Protein AF-0000000087733570 (afdb_homodimer)

Solvent-accessible surface area (backbone atoms only — not comparable to full-atom values): 38706 Å² total; per-residue (Å²): 136,86,83,75,77,79,75,78,76,73,75,76,80,72,77,74,76,78,76,77,72,77,70,75,74,72,70,73,78,76,67,76,60,48,68,57,58,63,73,69,66,53,61,69,38,79,54,98,92,36,38,26,49,45,84,59,64,46,43,42,47,55,40,71,65,45,49,52,26,54,52,35,46,51,49,36,52,18,57,75,45,74,71,36,92,62,88,66,87,72,74,61,86,80,39,34,68,90,54,48,45,36,32,38,31,45,58,33,56,44,33,61,64,60,44,52,50,34,70,75,35,66,27,34,34,36,41,27,27,15,81,55,68,72,49,44,65,89,82,66,53,89,46,48,45,77,46,38,30,60,78,87,47,87,74,50,100,58,67,21,48,29,38,41,35,48,62,47,38,76,42,51,44,51,57,60,68,60,42,51,50,52,54,57,69,28,36,32,71,61,9,36,40,37,46,33,39,66,52,78,54,83,35,49,30,51,48,90,46,44,82,43,75,86,61,85,84,52,84,55,50,54,47,68,45,48,50,50,49,44,50,50,52,52,51,40,31,50,74,72,49,27,41,59,66,54,67,90,34,46,64,21,46,40,43,67,74,52,40,34,69,32,34,38,38,34,40,51,37,51,59,32,90,79,67,56,35,68,68,48,44,52,45,28,52,32,48,48,50,26,44,68,55,30,52,57,40,65,34,55,52,50,42,40,77,61,68,46,51,67,69,60,50,52,52,46,52,52,45,27,54,52,42,54,64,30,80,76,38,39,32,30,36,43,42,34,40,37,31,31,24,38,30,60,53,82,78,68,82,117,139,87,81,78,75,80,76,79,78,77,74,79,77,74,77,74,78,76,77,78,72,78,70,75,74,73,67,73,78,78,68,75,64,51,65,60,58,64,72,70,65,53,62,70,38,79,54,96,93,35,37,26,49,46,83,58,64,46,44,41,48,55,40,70,64,44,48,50,27,52,51,36,46,51,48,36,52,17,56,77,45,74,70,37,91,60,88,64,89,71,73,61,85,81,37,33,70,91,53,48,46,35,32,38,30,46,57,33,55,44,33,60,64,61,46,51,49,35,72,75,34,66,26,34,34,36,40,29,26,16,82,54,68,72,49,45,64,90,80,66,54,88,46,50,44,77,45,37,36,62,78,86,46,90,73,55,100,58,68,20,47,30,39,41,34,49,61,49,38,77,43,50,45,51,56,61,67,60,41,50,49,52,53,58,68,29,36,33,71,60,10,36,42,37,47,32,38,66,52,78,56,82,35,54,29,52,50,89,48,48,82,42,74,84,58,89,83,52,82,56,48,55,46,69,43,49,51,51,49,43,51,51,52,51,51,40,31,50,74,72,48,27,42,60,67,55,67,89,32,46,65,21,47,41,43,68,73,52,37,33,68,33,35,36,38,34,40,50,37,51,60,33,88,80,67,56,35,68,67,47,44,52,44,29,50,32,49,48,52,25,46,70,54,30,52,59,40,66,35,54,53,50,41,40,76,59,66,46,49,68,70,60,50,54,51,47,51,52,45,27,54,53,43,54,65,30,80,74,39,39,33,30,36,44,41,35,41,37,32,32,25,38,30,61,53,84,77,68,80,120

Sequence (700 aa):
MAKQDDTIKRLPVEHASSSQDEQDSDFSDTTSNYSTISEEALPLIYEYGHTYHGTGQLLTPNDASEAHRLNIQHELYQLCLDGGLVDAKLPLEQYTPQEPFEILDIGAGSGVWACDMAKRYPQVNILGIDLSSALLPEDVPPNVTFEIADATDPWPARTYDFIHMRSLAGGGVRDWNSLLAEAYEHLKPGGQLEVTEIRPHFFDVDPEQADLPCTEDRKPEIGSACIEYERNFEEISHMLGIDCDPIPRVPGRLSGLGAEVICERVDWLPIQNWGSDPVTQQKRKALAEMVECGIENWTLRLFGMGGWEEKATRTLLDRVKGEMQDPMLRSLAKVTFVTARKGMGNGKHIMAKQDDTIKRLPVEHASSSQDEQDSDFSDTTSNYSTISEEALPLIYEYGHTYHGTGQLLTPNDASEAHRLNIQHELYQLCLDGGLVDAKLPLEQYTPQEPFEILDIGAGSGVWACDMAKRYPQVNILGIDLSSALLPEDVPPNVTFEIADATDPWPARTYDFIHMRSLAGGGVRDWNSLLAEAYEHLKPGGQLEVTEIRPHFFDVDPEQADLPCTEDRKPEIGSACIEYERNFEEISHMLGIDCDPIPRVPGRLSGLGAEVICERVDWLPIQNWGSDPVTQQKRKALAEMVECGIENWTLRLFGMGGWEEKATRTLLDRVKGEMQDPMLRSLAKVTFVTARKGMGNGKHI

Foldseek 3Di:
DDPPPPPPPPPDPPPPDPPPPPPPPCPPPVVQPFPQPPCPQQDWDCDPNATCGNVLLFLFGLDPLVLVLVVLVQVLVCLVVVNDLAPDDAPQVVFALVRAQEEEEEACRQVVSVQVVCVVRVRHAYEYEEQDNSNYDPDGPPSYDYGYHDLLDQHPQAAGLEYEAEACLLGFDQCVLSSLLRNLVRYDAFHKYKYKYWQLDWAFPPVVCRPPDDDDPDCPLADPLRVVQSVLLVVLCVVSNGRNGCVVCNQVSCVVQVWPPKDKDKDKAWLEPPDDDPSNVSSNVSVLVSCVSCVCRSDQSSVVSVPDDNVVSVVSSVVNNVRSHDNSRGTIIIIMMIMTTHHNDDRPPD/DDPPPPPPPPPDPPPPDPPPPPPPPPPPPVVVPFPQPPCPQQDWDCDPNATCGNVLLFLFGLDPLVLVLVVLVQVLVCLVVVNDLAPDDAPQVVFALVRAAEEEEEACRQVVSVQVVCVVRVRHAYEYEEQDNSNYDPDGPPSYDYGYHDLLDQHPQAAGLEYEAEACLLGFDQCVLSSLLRNLVRYDAFHKYKYKYWQLDWAFPPVVCRPPDPDDPPCPLADPLRVVQSVLLVVLCVVSNGRNGCVVCNQVSCVVQVWPPKDKDKDKAWLAPPDDDPSNVVSNVSVLVSCVSCVCRSDQSSVVSVPDDNVRRVVSSVVNNVRSHDNSRGTIIIIMMIMTTHHNDDSPPD

Secondary structure (DSSP, 8-state):
---------------------------------S--------PPEEETTEEE-TTS---SB-SHHHHHHHHHHHHHHHHHTTT-S-SS---GGG--SSS-EEEEEET-TTSHHHHHHHHH-TTEEEEEEES--TT--S---TTEEEEE--TTSPPPS--EEEEEEES-GGGT---HHHHHHHHHHTEEEEEEEEEEEE-SS-EES-HHHHTS---TTS--SS-HHHHHHHHHHHHHHHHTT--S--GGGHHHHHHHHTEEEEEEEEEEEESSS----HHHHHHHHHHHHHHHHHHHHHHHHHHHHTT--HHHHHHHHHHHHHHHT-TT--EEEEEEEEEEEE-SS-S---/---------------------------------S--------PPEEETTEEE-TTS---SB-SHHHHHHHHHHHHHHHHHTTT-S-SS---GGG--SSS-EEEEEET-TTSHHHHHHHHH-TTEEEEEEES--TT--S---TTEEEEE--TTSPPPS--EEEEEEES-GGGT---HHHHHHHHHHTEEEEEEEEEEEE-SS-EES-HHHHTS---TTS--SS-HHHHHHHHHHHHHHHHTT--S--GGGHHHHHHHHTEEEEEEEEEEEESSS----HHHHHHHHHHHHHHHHHHHHHHHHHHHHTT--HHHHHHHHHHHHHHHT-TT--EEEEEEEEEEEE-SS-----

Radius of gyration: 30.32 Å; Cα contacts (8 Å, |Δi|>4): 1241; chains: 2; bounding box: 116×78×86 Å

InterPro domains:
  IPR029063 S-adenosyl-L-methionine-dependent methyltransferase superfamily [G3DSA:3.40.50.150] (48-313)
  IPR029063 S-adenosyl-L-methionine-dependent methyltransferase superfamily [SSF53335] (92-206)

pLDDT: mean 81.04, std 23.14, range [20.25, 98.75]

Nearest PDB structures (foldseek):
  6uak-assembly1_A-2  TM=4.525E-01  e=1.509E-12  Lachnospiraceae bacterium C6A11
  8x8j-assembly1_A  TM=6.222E-01  e=2.103E-09  Acinetobacter baumannii
  6uk5-assembly1_B  TM=7.571E-01  e=1.437E-06  Micromonospora echinospora
  9fce-assembly1_A  TM=4.757E-01  e=6.970E-08  Streptomyces sp.
  8owy-assembly2_B  TM=7.704E-01  e=4.491E-05  Homo sapiens

Structure (mmCIF, N/CA/C/O backbone):
data_AF-0000000087733570-model_v1
#
loop_
_entity.id
_entity.type
_entity.pdbx_description
1 polymer 'Methyltransferase domain-containing protein'
#
loop_
_atom_site.group_PDB
_atom_site.id
_atom_site.type_symbol
_atom_site.label_atom_id
_atom_site.label_alt_id
_atom_site.label_comp_id
_atom_site.label_asym_id
_atom_site.label_entity_id
_atom_site.label_seq_id
_atom_site.pdbx_PDB_ins_code
_atom_site.Cartn_x
_atom_site.Cartn_y
_atom_site.Cartn_z
_atom_site.occupancy
_atom_site.B_iso_or_equiv
_atom_site.auth_seq_id
_atom_site.auth_comp_id
_atom_site.auth_asym_id
_atom_site.auth_atom_id
_atom_site.pdbx_PDB_model_num
ATOM 1 N N . MET A 1 1 ? 60.75 36.906 -44.969 1 22.62 1 MET A N 1
ATOM 2 C CA . MET A 1 1 ? 60.562 35.75 -44.094 1 22.62 1 MET A CA 1
ATOM 3 C C . MET A 1 1 ? 59.5 34.812 -44.656 1 22.62 1 MET A C 1
ATOM 5 O O . MET A 1 1 ? 58.406 35.281 -45 1 22.62 1 MET A O 1
ATOM 9 N N . ALA A 1 2 ? 59.875 33.5 -45.031 1 20.25 2 ALA A N 1
ATOM 10 C CA . ALA A 1 2 ? 59.469 32.5 -46.031 1 20.25 2 ALA A CA 1
ATOM 11 C C . ALA A 1 2 ? 58.125 31.906 -45.719 1 20.25 2 ALA A C 1
ATOM 13 O O . ALA A 1 2 ? 57.875 31.438 -44.594 1 20.25 2 ALA A O 1
ATOM 14 N N . LYS A 1 3 ? 57.125 32.406 -46.5 1 24.45 3 LYS A N 1
ATOM 15 C CA . LYS A 1 3 ? 55.688 32.125 -46.719 1 24.45 3 LYS A CA 1
ATOM 16 C C . LYS A 1 3 ? 55.438 30.625 -46.938 1 24.45 3 LYS A C 1
ATOM 18 O O . LYS A 1 3 ? 55.562 30.125 -48.062 1 24.45 3 LYS A O 1
ATOM 23 N N . GLN A 1 4 ? 56.031 29.734 -45.906 1 22.2 4 GLN A N 1
ATOM 24 C CA . GLN A 1 4 ? 56.031 28.297 -46.094 1 22.2 4 GLN A CA 1
ATOM 25 C C . GLN A 1 4 ? 54.594 27.781 -46.281 1 22.2 4 GLN A C 1
ATOM 27 O O . GLN A 1 4 ? 53.688 28.094 -45.5 1 22.2 4 GLN A O 1
ATOM 32 N N . ASP A 1 5 ? 54.281 27.359 -47.531 1 21.83 5 ASP A N 1
ATOM 33 C CA . ASP A 1 5 ? 53.094 26.891 -48.25 1 21.83 5 ASP A CA 1
ATOM 34 C C . ASP A 1 5 ? 52.562 25.594 -47.656 1 21.83 5 ASP A C 1
ATOM 36 O O . ASP A 1 5 ? 53.156 24.531 -47.844 1 21.83 5 ASP A O 1
ATOM 40 N N . ASP A 1 6 ? 52.312 25.562 -46.312 1 24.17 6 ASP A N 1
ATOM 41 C CA . ASP A 1 6 ? 52.094 24.281 -45.656 1 24.17 6 ASP A CA 1
ATOM 42 C C . ASP A 1 6 ? 50.906 23.547 -46.281 1 24.17 6 ASP A C 1
ATOM 44 O O . ASP A 1 6 ? 49.781 24.062 -46.25 1 24.17 6 ASP A O 1
ATOM 48 N N . THR A 1 7 ? 51.188 22.812 -47.406 1 22.34 7 THR A N 1
ATOM 49 C CA . THR A 1 7 ? 50.344 21.969 -48.25 1 22.34 7 THR A CA 1
ATOM 50 C C . THR A 1 7 ? 49.531 21 -47.438 1 22.34 7 THR A C 1
ATOM 52 O O . THR A 1 7 ? 50.062 20.234 -46.625 1 22.34 7 THR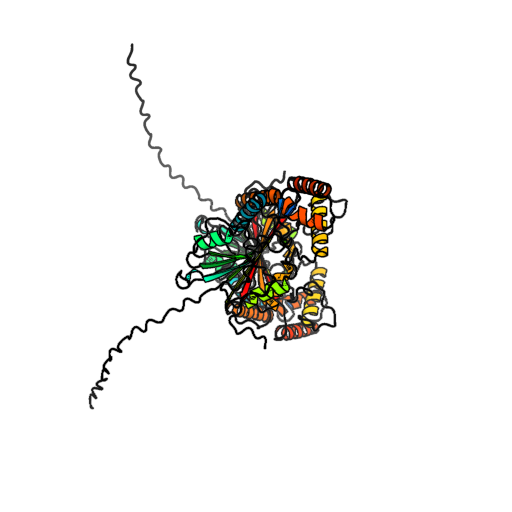 A O 1
ATOM 55 N N . ILE A 1 8 ? 48.25 21.281 -47.125 1 24.11 8 ILE A N 1
ATOM 56 C CA . ILE A 1 8 ? 47.188 20.609 -46.438 1 24.11 8 ILE A CA 1
ATOM 57 C C . ILE A 1 8 ? 46.875 19.281 -47.094 1 24.11 8 ILE A C 1
ATOM 59 O O . ILE A 1 8 ? 46.406 19.234 -48.219 1 24.11 8 ILE A O 1
ATOM 63 N N . LYS A 1 9 ? 47.875 18.312 -47.062 1 21.3 9 LYS A N 1
ATOM 64 C CA . LYS A 1 9 ? 47.719 17.016 -47.719 1 21.3 9 LYS A CA 1
ATOM 65 C C . LYS A 1 9 ? 46.344 16.406 -47.438 1 21.3 9 LYS A C 1
ATOM 67 O O . LYS A 1 9 ? 46 16.188 -46.281 1 21.3 9 LYS A O 1
ATOM 72 N N . ARG A 1 10 ? 45.438 16.547 -48.312 1 20.66 10 ARG A N 1
ATOM 73 C CA . ARG A 1 10 ? 44.094 16.016 -48.344 1 20.66 10 ARG A CA 1
ATOM 74 C C . ARG A 1 10 ? 44.094 14.484 -48.312 1 20.66 10 ARG A C 1
ATOM 76 O O . ARG A 1 10 ? 44.625 13.859 -49.25 1 20.66 10 ARG A O 1
ATOM 83 N N . LEU A 1 11 ? 44.562 13.844 -47.219 1 24.47 11 LEU A N 1
ATOM 84 C CA . LEU A 1 11 ? 44.688 12.398 -47.312 1 24.47 11 LEU A CA 1
ATOM 85 C C . LEU A 1 11 ? 43.438 11.758 -47.906 1 24.47 11 LEU A C 1
ATOM 87 O O . LEU A 1 11 ? 42.312 12.203 -47.594 1 24.47 11 LEU A O 1
ATOM 91 N N . PRO A 1 12 ? 43.562 11.133 -49 1 24.05 12 PRO A N 1
ATOM 92 C CA . PRO A 1 12 ? 42.5 10.492 -49.781 1 24.05 12 PRO A CA 1
ATOM 93 C C . PRO A 1 12 ? 41.625 9.578 -48.938 1 24.05 12 PRO A C 1
ATOM 95 O O . PRO A 1 12 ? 42.094 8.938 -48 1 24.05 12 PRO A O 1
ATOM 98 N N . VAL A 1 13 ? 40.375 9.883 -48.781 1 24.11 13 VAL A N 1
ATOM 99 C CA . VAL A 1 13 ? 39.312 9.164 -48.125 1 24.11 13 VAL A CA 1
ATOM 100 C C . VAL A 1 13 ? 39.156 7.781 -48.75 1 24.11 13 VAL A C 1
ATOM 102 O O . VAL A 1 13 ? 38.75 7.66 -49.906 1 24.11 13 VAL A O 1
ATOM 105 N N . GLU A 1 14 ? 40.219 6.977 -48.719 1 24.56 14 GLU A N 1
ATOM 106 C CA . GLU A 1 14 ? 40 5.664 -49.344 1 24.56 14 GLU A CA 1
ATOM 107 C C . GLU A 1 14 ? 38.688 5.066 -48.906 1 24.56 14 GLU A C 1
ATOM 109 O O . GLU A 1 14 ? 38.25 5.234 -47.75 1 24.56 14 GLU A O 1
ATOM 114 N N . HIS A 1 15 ? 37.812 4.836 -49.844 1 24.52 15 HIS A N 1
ATOM 115 C CA . HIS A 1 15 ? 36.531 4.188 -49.844 1 24.52 15 HIS A CA 1
ATOM 116 C C . HIS A 1 15 ? 36.562 2.82 -49.188 1 24.52 15 HIS A C 1
ATOM 118 O O . HIS A 1 15 ? 37.25 1.914 -49.688 1 24.52 15 HIS A O 1
ATOM 124 N N . ALA A 1 16 ? 36.75 2.791 -47.906 1 26.5 16 ALA A N 1
ATOM 125 C CA . ALA A 1 16 ? 36.719 1.503 -47.219 1 26.5 16 ALA A CA 1
ATOM 126 C C . ALA A 1 16 ? 35.594 0.615 -47.719 1 26.5 16 ALA A C 1
ATOM 128 O O . ALA A 1 16 ? 34.438 1.047 -47.812 1 26.5 16 ALA A O 1
ATOM 129 N N . SER A 1 17 ? 35.938 -0.285 -48.594 1 23.77 17 SER A N 1
ATOM 130 C CA . SER A 1 17 ? 35.094 -1.391 -49.094 1 23.77 17 SER A CA 1
ATOM 131 C C . SER A 1 17 ? 34.312 -2.023 -47.938 1 23.77 17 SER A C 1
ATOM 133 O O . SER A 1 17 ? 34.844 -2.271 -46.875 1 23.77 17 SER A O 1
ATOM 135 N N . SER A 1 18 ? 32.969 -1.878 -47.938 1 25.95 18 SER A N 1
ATOM 136 C CA . SER A 1 18 ? 31.875 -2.379 -47.125 1 25.95 18 SER A CA 1
ATOM 137 C C . SER A 1 18 ? 31.875 -3.902 -47.062 1 25.95 18 SER A C 1
ATOM 139 O O . SER A 1 18 ? 31.422 -4.555 -48 1 25.95 18 SER A O 1
ATOM 141 N N . SER A 1 19 ? 33 -4.594 -46.844 1 26.59 19 SER A N 1
ATOM 142 C CA . SER A 1 19 ? 32.75 -6.027 -46.75 1 26.59 19 SER A CA 1
ATOM 143 C C . SER A 1 19 ? 31.547 -6.336 -45.875 1 26.59 19 SER A C 1
ATOM 145 O O . SER A 1 19 ? 31.469 -5.816 -44.75 1 26.59 19 SER A O 1
ATOM 147 N N . GLN A 1 20 ? 30.453 -6.773 -46.406 1 26.48 20 GLN A N 1
ATOM 148 C CA . GLN A 1 20 ? 29.203 -7.324 -45.906 1 26.48 20 GLN A CA 1
ATOM 149 C C . GLN A 1 20 ? 29.453 -8.508 -44.969 1 26.48 20 GLN A C 1
ATOM 151 O O . GLN A 1 20 ? 29.703 -9.625 -45.438 1 26.48 20 GLN A O 1
ATOM 156 N N . ASP A 1 21 ? 30.406 -8.461 -44.062 1 27.92 21 ASP A N 1
ATOM 157 C CA . ASP A 1 21 ? 30.469 -9.648 -43.219 1 27.92 21 ASP A CA 1
ATOM 158 C C . ASP A 1 21 ? 29.094 -10.016 -42.688 1 27.92 21 ASP A C 1
ATOM 160 O O . ASP A 1 21 ? 28.406 -9.188 -42.094 1 27.92 21 ASP A O 1
ATOM 164 N N . GLU A 1 22 ? 28.469 -11.047 -43.312 1 27.48 22 GLU A N 1
ATOM 165 C CA . GLU A 1 22 ? 27.312 -11.812 -42.844 1 27.48 22 GLU A CA 1
ATOM 166 C C . GLU A 1 22 ? 27.422 -12.141 -41.375 1 27.48 22 GLU A C 1
ATOM 168 O O . GLU A 1 22 ? 28.25 -12.969 -40.969 1 27.48 22 GLU A O 1
ATOM 173 N N . GLN A 1 23 ? 27.438 -11.117 -40.531 1 27.86 23 GLN A N 1
ATOM 174 C CA . GLN A 1 23 ? 27.359 -11.43 -39.125 1 27.86 23 GLN A CA 1
ATOM 175 C C . GLN A 1 23 ? 26.312 -12.492 -38.844 1 27.86 23 GLN A C 1
ATOM 177 O O . GLN A 1 23 ? 25.125 -12.297 -39.125 1 27.86 23 GLN A O 1
ATOM 182 N N . ASP A 1 24 ? 26.734 -13.773 -38.969 1 28.38 24 ASP A N 1
ATOM 183 C CA . ASP A 1 24 ? 26 -14.891 -38.375 1 28.38 24 ASP A CA 1
ATOM 184 C C . ASP A 1 24 ? 25.328 -14.477 -37.062 1 28.38 24 ASP A C 1
ATOM 186 O O . ASP A 1 24 ? 26 -14.078 -36.094 1 28.38 24 ASP A O 1
ATOM 190 N N . SER A 1 25 ? 24.234 -13.812 -37.219 1 29.52 25 SER A N 1
ATOM 191 C CA . SER A 1 25 ? 23.344 -13.602 -36.062 1 29.52 25 SER A CA 1
ATOM 192 C C . SER A 1 25 ? 23.203 -14.875 -35.25 1 29.52 25 SER A C 1
ATOM 194 O O . SER A 1 25 ? 22.516 -15.812 -35.656 1 29.52 25 SER A O 1
ATOM 196 N N . ASP A 1 26 ? 24.266 -15.398 -34.719 1 27.73 26 ASP A N 1
ATOM 197 C CA . ASP A 1 26 ? 24.125 -16.375 -33.625 1 27.73 26 ASP A CA 1
ATOM 198 C C . ASP A 1 26 ? 22.969 -16.016 -32.719 1 27.73 26 ASP A C 1
ATOM 200 O O . ASP A 1 26 ? 23.094 -15.156 -31.859 1 27.73 26 ASP A O 1
ATOM 204 N N . PHE A 1 27 ? 21.781 -16.016 -33.25 1 30.06 27 PHE A N 1
ATOM 205 C CA . PHE A 1 27 ? 20.625 -16.188 -32.375 1 30.06 27 PHE A CA 1
ATOM 206 C C . PHE A 1 27 ? 20.922 -17.188 -31.266 1 30.06 27 PHE A C 1
ATOM 208 O O . PHE A 1 27 ? 21.25 -18.344 -31.531 1 30.06 27 PHE A O 1
ATOM 215 N N . SER A 1 28 ? 21.484 -16.719 -30.219 1 32.22 28 SER A N 1
ATOM 216 C CA . SER A 1 28 ? 21.672 -17.469 -28.984 1 32.22 28 SER A CA 1
ATOM 217 C C . SER A 1 28 ? 20.578 -18.516 -28.781 1 32.22 28 SER A C 1
ATOM 219 O O . SER A 1 28 ? 19.391 -18.203 -28.906 1 32.22 28 SER A O 1
ATOM 221 N N . ASP A 1 29 ? 20.797 -19.781 -29.203 1 33.53 29 ASP A N 1
ATOM 222 C CA . ASP A 1 29 ? 20.094 -21 -28.781 1 33.53 29 ASP A CA 1
ATOM 223 C C . ASP A 1 29 ? 19.562 -20.844 -27.359 1 33.53 29 ASP A C 1
ATOM 225 O O . ASP A 1 29 ? 20.328 -20.875 -26.391 1 33.53 29 ASP A O 1
ATOM 229 N N . THR A 1 30 ? 18.594 -20.047 -27.141 1 36.91 30 THR A N 1
ATOM 230 C CA . THR A 1 30 ? 17.844 -20 -25.891 1 36.91 30 THR A CA 1
ATOM 231 C C . THR A 1 30 ? 17.453 -21.406 -25.438 1 36.91 30 THR A C 1
ATOM 233 O O . THR A 1 30 ? 16.344 -21.875 -25.719 1 36.91 30 THR A O 1
ATOM 236 N N . THR A 1 31 ? 18.297 -22.484 -25.625 1 36.22 31 THR A N 1
ATOM 237 C CA . THR A 1 31 ? 18.062 -23.75 -24.969 1 36.22 31 THR A CA 1
ATOM 238 C C . THR A 1 31 ? 17.641 -23.531 -23.516 1 36.22 31 THR A C 1
ATOM 240 O O . THR A 1 31 ? 18.281 -22.781 -22.781 1 36.22 31 THR A O 1
ATOM 243 N N . SER A 1 32 ? 16.359 -23.781 -23.281 1 45.19 32 SER A N 1
ATOM 244 C CA . SER A 1 32 ? 15.727 -23.672 -21.969 1 45.19 32 SER A CA 1
ATOM 245 C C . SER A 1 32 ? 16.516 -24.438 -20.906 1 45.19 32 SER A C 1
ATOM 247 O O . SER A 1 32 ? 16.844 -25.609 -21.094 1 45.19 32 SER A O 1
ATOM 249 N N . ASN A 1 33 ? 17.5 -23.984 -20.344 1 44.59 33 ASN A N 1
ATOM 250 C CA . ASN A 1 33 ? 18.328 -24.625 -19.312 1 44.59 33 ASN A CA 1
ATOM 251 C C . ASN A 1 33 ? 17.547 -24.875 -18.031 1 44.59 33 ASN A C 1
ATOM 253 O O . ASN A 1 33 ? 18.125 -25.031 -16.953 1 44.59 33 ASN A O 1
ATOM 257 N N . TYR A 1 34 ? 16.297 -24.5 -18.047 1 45.41 34 TYR A N 1
ATOM 258 C CA . TYR A 1 34 ? 15.664 -24.969 -16.812 1 45.41 34 TYR A CA 1
ATOM 259 C C . TYR A 1 34 ? 15.516 -26.484 -16.812 1 45.41 34 TYR A C 1
ATOM 261 O O . TYR A 1 34 ? 15.406 -27.094 -17.859 1 45.41 34 TYR A O 1
ATOM 269 N N . SER A 1 35 ? 16.078 -27.188 -15.969 1 44.03 35 SER A N 1
ATOM 270 C CA . SER A 1 35 ? 15.797 -28.625 -15.906 1 44.03 35 SER A CA 1
ATOM 271 C C . SER A 1 35 ? 14.352 -28.906 -16.281 1 44.03 35 SER A C 1
ATOM 273 O O . SER A 1 35 ? 13.422 -28.406 -15.641 1 44.03 35 SER A O 1
ATOM 275 N N . THR A 1 36 ? 14.141 -28.922 -17.641 1 41.5 36 THR A N 1
ATOM 276 C CA . THR A 1 36 ? 12.836 -29.375 -18.109 1 41.5 36 THR A CA 1
ATOM 277 C C . THR A 1 36 ? 12.359 -30.578 -17.312 1 41.5 36 THR A C 1
ATOM 279 O O . THR A 1 36 ? 13.055 -31.594 -17.25 1 41.5 36 THR A O 1
ATOM 282 N N . ILE A 1 37 ? 11.852 -30.5 -16.172 1 44.41 37 ILE A N 1
ATOM 283 C CA . ILE A 1 37 ? 11.148 -31.703 -15.758 1 44.41 37 ILE A CA 1
ATOM 284 C C . ILE A 1 37 ? 10.453 -32.344 -16.953 1 44.41 37 ILE A C 1
ATOM 286 O O . ILE A 1 37 ? 9.648 -31.672 -17.625 1 44.41 37 ILE A O 1
ATOM 290 N N . SER A 1 38 ? 11.25 -33.125 -17.688 1 41.41 38 SER A N 1
ATOM 291 C CA . SER A 1 38 ? 10.617 -33.906 -18.734 1 41.41 38 SER A CA 1
ATOM 292 C C . SER A 1 38 ? 9.156 -34.188 -18.422 1 41.41 38 SER A C 1
ATOM 294 O O . SER A 1 38 ? 8.781 -34.281 -17.25 1 41.41 38 SER A O 1
ATOM 296 N N . GLU A 1 39 ? 8.312 -33.812 -19.328 1 44 39 GLU A N 1
ATOM 297 C CA . GLU A 1 39 ? 6.914 -34.219 -19.438 1 44 39 GLU A CA 1
ATOM 298 C C . GLU A 1 39 ? 6.684 -35.625 -18.844 1 44 39 GLU A C 1
ATOM 300 O O . GLU A 1 39 ? 5.691 -36.281 -19.172 1 44 39 GLU A O 1
ATOM 305 N N . GLU A 1 40 ? 7.762 -36.188 -18.453 1 44.59 40 GLU A N 1
ATOM 306 C CA . GLU A 1 40 ? 7.148 -37.438 -18.031 1 44.59 40 GLU A CA 1
ATOM 307 C C . GLU A 1 40 ? 5.984 -37.188 -17.078 1 44.59 40 GLU A C 1
ATOM 309 O O . GLU A 1 40 ? 6.16 -36.594 -16.016 1 44.59 40 GLU A O 1
ATOM 314 N N . ALA A 1 41 ? 4.879 -36.781 -17.734 1 49 41 ALA A N 1
ATOM 315 C CA . ALA A 1 41 ? 3.572 -36.625 -17.109 1 49 41 ALA A CA 1
ATOM 316 C C . ALA A 1 41 ? 3.471 -37.406 -15.812 1 49 41 ALA A C 1
ATOM 318 O O . ALA A 1 41 ? 3.443 -38.656 -15.836 1 49 41 ALA A O 1
ATOM 319 N N . LEU A 1 42 ? 4.109 -36.969 -14.867 1 57.66 42 LEU A N 1
ATOM 320 C CA . LEU A 1 42 ? 3.771 -37.688 -13.633 1 57.66 42 LEU A CA 1
ATOM 321 C C . LEU A 1 42 ? 2.281 -38 -13.578 1 57.66 42 LEU A C 1
ATOM 323 O O . LEU A 1 42 ? 1.466 -37.281 -14.156 1 57.66 42 LEU A O 1
ATOM 327 N N . PRO A 1 43 ? 2.002 -39.219 -13.305 1 63.19 43 PRO A N 1
ATOM 328 C CA . PRO A 1 43 ? 0.596 -39.625 -13.227 1 63.19 43 PRO A CA 1
ATOM 329 C C . PRO A 1 43 ? -0.252 -38.656 -12.406 1 63.19 43 PRO A C 1
ATOM 331 O O . PRO A 1 43 ? 0.238 -38.062 -11.445 1 63.19 43 PRO A O 1
ATOM 334 N N . LEU A 1 44 ? -1.366 -38.219 -13.008 1 73.62 44 LEU A N 1
ATOM 335 C CA . LEU A 1 44 ? -2.369 -37.406 -12.312 1 73.62 44 LEU A CA 1
ATOM 336 C C . LEU A 1 44 ? -2.842 -38.094 -11.039 1 73.62 44 LEU A C 1
ATOM 338 O O . LEU A 1 44 ? -3.004 -39.344 -11.031 1 73.62 44 LEU A O 1
ATOM 342 N N . ILE A 1 45 ? -2.795 -37.438 -9.984 1 82.81 45 ILE A N 1
ATOM 343 C CA . ILE A 1 45 ? -3.396 -37.875 -8.734 1 82.81 45 ILE A CA 1
ATOM 344 C C . ILE A 1 45 ? -4.867 -37.5 -8.695 1 82.81 45 ILE A C 1
ATOM 346 O O . ILE A 1 45 ? -5.207 -36.312 -8.922 1 82.81 45 ILE A O 1
ATOM 350 N N . TYR A 1 46 ? -5.719 -38.5 -8.617 1 87.81 46 TYR A N 1
ATOM 351 C CA . TYR A 1 46 ? -7.141 -38.25 -8.453 1 87.81 46 TYR A CA 1
ATOM 352 C C . TYR A 1 46 ? -7.539 -38.281 -6.98 1 87.81 46 TYR A C 1
ATOM 354 O O . TYR A 1 46 ? -7.5 -39.344 -6.355 1 87.81 46 TYR A O 1
ATOM 362 N N . GLU A 1 47 ? -7.77 -37.156 -6.434 1 89.62 47 GLU A N 1
ATOM 363 C CA . GLU A 1 47 ? -8.148 -37.031 -5.031 1 89.62 47 GLU A CA 1
ATOM 364 C C . GLU A 1 47 ? -9.203 -35.938 -4.852 1 89.62 47 GLU A C 1
ATOM 366 O O . GLU A 1 47 ? -9.148 -34.906 -5.504 1 89.62 47 GLU A O 1
ATOM 371 N N . TYR A 1 48 ? -10.297 -36.25 -3.996 1 93.19 48 TYR A N 1
ATOM 372 C CA . TYR A 1 48 ? -11.32 -35.281 -3.598 1 93.19 48 TYR A CA 1
ATOM 373 C C . TYR A 1 48 ? -12.148 -34.844 -4.797 1 93.19 48 TYR A C 1
ATOM 375 O O . TYR A 1 48 ? -12.586 -33.688 -4.863 1 93.19 48 TYR A O 1
ATOM 383 N N . GLY A 1 49 ? -12.188 -35.625 -5.832 1 92.25 49 GLY A N 1
ATOM 384 C CA . GLY A 1 49 ? -12.961 -35.281 -7.016 1 92.25 49 GLY A CA 1
ATOM 385 C C . GLY A 1 49 ? -12.211 -34.375 -7.988 1 92.25 49 GLY A C 1
ATOM 386 O O . GLY A 1 49 ? -12.805 -33.844 -8.914 1 92.25 49 GLY A O 1
ATOM 387 N N . HIS A 1 50 ? -10.891 -34.25 -7.703 1 93.81 50 HIS A N 1
ATOM 388 C CA . HIS A 1 50 ? -10.039 -33.406 -8.539 1 93.81 50 HIS A CA 1
ATOM 389 C C . HIS A 1 50 ? -8.805 -34.188 -9.016 1 93.81 50 HIS A C 1
ATOM 391 O O . HIS A 1 50 ? -8.5 -35.25 -8.492 1 93.81 50 HIS A O 1
ATOM 397 N N . THR A 1 51 ? -8.234 -33.625 -10.078 1 91.69 51 THR A N 1
ATOM 398 C CA . THR A 1 51 ? -6.926 -34.094 -10.508 1 91.69 51 THR A CA 1
ATOM 399 C C . THR A 1 51 ? -5.828 -33.125 -10.031 1 91.69 51 THR A C 1
ATOM 401 O O . THR A 1 51 ? -5.992 -31.922 -10.07 1 91.69 51 THR A O 1
ATOM 404 N N . TYR A 1 52 ? -4.801 -33.719 -9.469 1 89.69 52 TYR A N 1
ATOM 405 C CA . TYR A 1 52 ? -3.658 -32.938 -8.969 1 89.69 52 TYR A CA 1
ATOM 406 C C . TYR A 1 52 ? -2.385 -33.344 -9.711 1 89.69 52 TYR A C 1
ATOM 408 O O . TYR A 1 52 ? -2.318 -34.375 -10.344 1 89.69 52 TYR A O 1
ATOM 416 N N . HIS A 1 53 ? -1.453 -32.406 -9.586 1 83.69 53 HIS A N 1
ATOM 417 C CA . HIS A 1 53 ? -0.145 -32.688 -10.164 1 83.69 53 HIS A CA 1
ATOM 418 C C . HIS A 1 53 ? 0.5 -33.906 -9.492 1 83.69 53 HIS A C 1
ATOM 420 O O . HIS A 1 53 ? 0.417 -34.062 -8.273 1 83.69 53 HIS A O 1
ATOM 426 N N . GLY A 1 54 ? 1.178 -34.625 -10.195 1 75.62 54 GLY A N 1
ATOM 427 C CA . GLY A 1 54 ? 1.656 -35.938 -9.781 1 75.62 54 GLY A CA 1
ATOM 428 C C . GLY A 1 54 ? 2.744 -35.875 -8.727 1 75.62 54 GLY A C 1
ATOM 429 O O . GLY A 1 54 ? 2.939 -36.812 -7.957 1 75.62 54 GLY A O 1
ATOM 430 N N . THR A 1 55 ? 3.49 -34.75 -8.719 1 70.69 55 THR A N 1
ATOM 431 C CA . THR A 1 55 ? 4.562 -34.656 -7.734 1 70.69 55 THR A CA 1
ATOM 432 C C . THR A 1 55 ? 3.996 -34.375 -6.344 1 70.69 55 THR A C 1
ATOM 434 O O . THR A 1 55 ? 4.676 -34.594 -5.34 1 70.69 55 THR A O 1
ATOM 437 N N . GLY A 1 56 ? 2.793 -33.969 -6.312 1 69.62 56 GLY A N 1
ATOM 438 C CA . GLY A 1 56 ? 2.184 -33.625 -5.043 1 69.62 56 GLY A CA 1
ATOM 439 C C . GLY A 1 56 ? 2.68 -32.281 -4.504 1 69.62 56 GLY A C 1
ATOM 440 O O . GLY A 1 56 ? 2.262 -31.859 -3.426 1 69.62 56 GLY A O 1
ATOM 441 N N . GLN A 1 57 ? 3.473 -31.672 -5.191 1 75 57 GLN A N 1
ATOM 442 C CA . GLN A 1 57 ? 4.043 -30.422 -4.723 1 75 57 GLN A CA 1
ATOM 443 C C . GLN A 1 57 ? 3.033 -29.281 -4.836 1 75 57 GLN A C 1
ATOM 445 O O . GLN A 1 57 ? 3.023 -28.359 -4.008 1 75 57 GLN A O 1
ATOM 450 N N . LEU A 1 58 ? 2.203 -29.453 -5.801 1 81.5 58 LEU A N 1
ATOM 451 C CA . LEU A 1 58 ? 1.163 -28.438 -5.961 1 81.5 58 LEU A CA 1
ATOM 452 C C . LEU A 1 58 ? -0.076 -28.797 -5.148 1 81.5 58 LEU A C 1
ATOM 454 O O . LEU A 1 58 ? -0.576 -29.922 -5.238 1 81.5 58 LEU A O 1
ATOM 458 N N . LEU A 1 59 ? -0.569 -27.891 -4.457 1 87.94 59 LEU A N 1
ATOM 459 C CA . LEU A 1 59 ? -1.676 -28.156 -3.549 1 87.94 59 LEU A CA 1
ATOM 460 C C . LEU A 1 59 ? -3.016 -27.875 -4.223 1 87.94 59 LEU A C 1
ATOM 462 O O . LEU A 1 59 ? -4.059 -28.328 -3.74 1 87.94 59 LEU A O 1
ATOM 466 N N . THR A 1 60 ? -2.996 -27.172 -5.316 1 91.12 60 THR A N 1
ATOM 467 C CA . THR A 1 60 ? -4.227 -26.891 -6.047 1 91.12 60 THR A CA 1
ATOM 468 C C . THR A 1 60 ? -4.422 -27.906 -7.176 1 91.12 60 THR A C 1
ATOM 470 O O . THR A 1 60 ? -3.451 -28.469 -7.691 1 91.12 60 THR A O 1
ATOM 473 N N . PRO A 1 61 ? -5.656 -28.141 -7.527 1 92 61 PRO A N 1
ATOM 474 C CA . PRO A 1 61 ? -5.91 -29.078 -8.633 1 92 61 PRO A CA 1
ATOM 475 C C . PRO A 1 61 ? -5.398 -28.547 -9.969 1 92 61 PRO A C 1
ATOM 477 O O . PRO A 1 61 ? -4.98 -27.391 -10.07 1 92 61 PRO A O 1
ATOM 480 N N . ASN A 1 62 ? -5.344 -29.422 -10.922 1 89.75 62 ASN A N 1
ATOM 481 C CA . ASN A 1 62 ? -4.98 -29.047 -12.281 1 89.75 62 ASN A CA 1
ATOM 482 C C . ASN A 1 62 ? -6.082 -29.406 -13.281 1 89.75 62 ASN A C 1
ATOM 484 O O . ASN A 1 62 ? -5.809 -29.984 -14.336 1 89.75 62 ASN A O 1
ATOM 488 N N . ASP A 1 63 ? -7.312 -29.141 -12.922 1 91.81 63 ASP A N 1
ATOM 489 C CA . ASP A 1 63 ? -8.477 -29.453 -13.734 1 91.81 63 ASP A CA 1
ATOM 490 C C . ASP A 1 63 ? -9.242 -28.188 -14.117 1 91.81 63 ASP A C 1
ATOM 492 O O . ASP A 1 63 ? -8.742 -27.078 -13.93 1 91.81 63 ASP A O 1
ATOM 496 N N . ALA A 1 64 ? -10.414 -28.406 -14.719 1 92 64 ALA A N 1
ATOM 497 C CA . ALA A 1 64 ? -11.188 -27.297 -15.281 1 92 64 ALA A CA 1
ATOM 498 C C . ALA A 1 64 ? -11.617 -26.312 -14.195 1 92 64 ALA A C 1
ATOM 500 O O . ALA A 1 64 ? -11.695 -25.109 -14.438 1 92 64 ALA A O 1
ATOM 501 N N . SER A 1 65 ? -11.875 -26.812 -13.055 1 94.19 65 SER A N 1
ATOM 502 C CA . SER A 1 65 ? -12.281 -25.938 -11.945 1 94.19 65 SER A CA 1
ATOM 503 C C . SER A 1 65 ? -11.172 -24.969 -11.578 1 94.19 65 SER A C 1
ATOM 505 O O . SER A 1 65 ? -11.43 -23.781 -11.336 1 94.19 65 SER A O 1
ATOM 507 N N . GLU A 1 66 ? -9.992 -25.469 -11.547 1 94.44 66 GLU A N 1
ATOM 508 C CA . GLU A 1 66 ? -8.852 -24.609 -11.234 1 94.44 66 GLU A CA 1
ATOM 509 C C . GLU A 1 66 ? -8.586 -23.625 -12.367 1 94.44 66 GLU A C 1
ATOM 511 O O . GLU A 1 66 ? -8.242 -22.469 -12.117 1 94.44 66 GLU A O 1
ATOM 516 N N . ALA A 1 67 ? -8.734 -24.062 -13.57 1 94 67 ALA A N 1
ATOM 517 C CA . ALA A 1 67 ? -8.57 -23.156 -14.711 1 94 67 ALA A CA 1
ATOM 518 C C . ALA A 1 67 ? -9.547 -22 -14.625 1 94 67 ALA A C 1
ATOM 520 O O . ALA A 1 67 ? -9.164 -20.844 -14.859 1 94 67 ALA A O 1
ATOM 521 N N . HIS A 1 68 ? -10.742 -22.328 -14.312 1 95.69 68 HIS A N 1
ATOM 522 C CA . HIS A 1 68 ? -11.766 -21.297 -14.156 1 95.69 68 HIS A CA 1
ATOM 523 C C . HIS A 1 68 ? -11.406 -20.328 -13.031 1 95.69 68 HIS A C 1
ATOM 525 O O . HIS A 1 68 ? -11.484 -19.125 -13.211 1 95.69 68 HIS A O 1
ATOM 531 N N . ARG A 1 69 ? -10.992 -20.844 -11.922 1 95.75 69 ARG A N 1
ATOM 532 C CA . ARG A 1 69 ? -10.602 -20.016 -10.781 1 95.75 69 ARG A CA 1
ATOM 533 C C . ARG A 1 69 ? -9.477 -19.062 -11.164 1 95.75 69 ARG A C 1
ATOM 535 O O . ARG A 1 69 ? -9.523 -17.875 -10.828 1 95.75 69 ARG A O 1
ATOM 542 N N . LEU A 1 70 ? -8.492 -19.547 -11.852 1 95.5 70 LEU A N 1
ATOM 543 C CA . LEU A 1 70 ? -7.336 -18.75 -12.258 1 95.5 70 LEU A CA 1
ATOM 544 C C . LEU A 1 70 ? -7.758 -17.641 -13.211 1 95.5 70 LEU A C 1
ATOM 546 O O . LEU A 1 70 ? -7.215 -16.531 -13.164 1 95.5 70 LEU A O 1
ATOM 550 N N . ASN A 1 71 ? -8.727 -17.938 -14.031 1 96.56 71 ASN A N 1
ATOM 551 C CA . ASN A 1 71 ? -9.242 -16.922 -14.938 1 96.56 71 ASN A CA 1
ATOM 552 C C . ASN A 1 71 ? -9.938 -15.789 -14.18 1 96.56 71 ASN A C 1
ATOM 554 O O . ASN A 1 71 ? -9.742 -14.617 -14.492 1 96.56 71 ASN A O 1
ATOM 558 N N . ILE A 1 72 ? -10.734 -16.172 -13.234 1 97.31 72 ILE A N 1
ATOM 559 C CA . ILE A 1 72 ? -11.438 -15.18 -12.438 1 97.31 72 ILE A CA 1
ATOM 560 C C . ILE A 1 72 ? -10.438 -14.367 -11.617 1 97.31 72 ILE A C 1
ATOM 562 O O . ILE A 1 72 ? -10.594 -13.156 -11.469 1 97.31 72 ILE A O 1
ATOM 566 N N . GLN A 1 73 ? -9.461 -15.008 -11.086 1 97.06 73 GLN A N 1
ATOM 567 C CA . GLN A 1 73 ? -8.414 -14.312 -10.344 1 97.06 73 GLN A CA 1
ATOM 568 C C . GLN A 1 73 ? -7.707 -13.289 -11.227 1 97.06 73 GLN A C 1
ATOM 570 O O . GLN A 1 73 ? -7.426 -12.172 -10.789 1 97.06 73 GLN A O 1
ATOM 575 N N . HIS A 1 74 ? -7.426 -13.664 -12.461 1 97.56 74 HIS A N 1
ATOM 576 C CA . HIS A 1 74 ? -6.816 -12.75 -13.414 1 97.56 74 HIS A CA 1
ATOM 577 C C . HIS A 1 74 ? -7.699 -11.523 -13.648 1 97.56 74 HIS A C 1
ATOM 579 O O . HIS A 1 74 ? -7.207 -10.391 -13.648 1 97.56 74 HIS A O 1
ATOM 585 N N . GLU A 1 75 ? -8.953 -11.781 -13.758 1 97.12 75 GLU A N 1
ATOM 586 C CA . GLU A 1 75 ? -9.906 -10.688 -13.922 1 97.12 75 GLU A CA 1
ATOM 587 C C . GLU A 1 75 ? -9.898 -9.758 -12.711 1 97.12 75 GLU A C 1
ATOM 589 O O . GLU A 1 75 ? -9.891 -8.531 -12.867 1 97.12 75 GLU A O 1
ATOM 594 N N . LEU A 1 76 ? -9.906 -10.328 -11.57 1 97.31 76 LEU A N 1
ATOM 595 C CA . LEU A 1 76 ? -9.891 -9.539 -10.344 1 97.31 76 LEU A CA 1
ATOM 596 C C . LEU A 1 76 ? -8.648 -8.656 -10.281 1 97.31 76 LEU A C 1
ATOM 598 O O . LEU A 1 76 ? -8.742 -7.469 -9.961 1 97.31 76 LEU A O 1
ATOM 602 N N . TYR A 1 77 ? -7.484 -9.242 -10.586 1 98 77 TYR A N 1
ATOM 603 C CA . TYR A 1 77 ? -6.25 -8.461 -10.586 1 98 77 TYR A CA 1
ATOM 604 C C . TYR A 1 77 ? -6.328 -7.324 -11.594 1 98 77 TYR A C 1
ATOM 606 O O . TYR A 1 77 ? -5.879 -6.207 -11.32 1 98 77 TYR A O 1
ATOM 614 N N . GLN A 1 78 ? -6.914 -7.562 -12.766 1 97.31 78 GLN A N 1
ATOM 615 C CA . GLN A 1 78 ? -7.051 -6.52 -13.773 1 97.31 78 GLN A CA 1
ATOM 616 C C . GLN A 1 78 ? -7.949 -5.391 -13.281 1 97.31 78 GLN A C 1
ATOM 618 O O . GLN A 1 78 ? -7.672 -4.215 -13.531 1 97.31 78 GLN A O 1
ATOM 623 N N . LEU A 1 79 ? -9 -5.793 -12.625 1 96.19 79 LEU A N 1
ATOM 624 C CA . LEU A 1 79 ? -9.883 -4.777 -12.062 1 96.19 79 LEU A CA 1
ATOM 625 C C . LEU A 1 79 ? -9.148 -3.914 -11.047 1 96.19 79 LEU A C 1
ATOM 627 O O . LEU A 1 79 ? -9.297 -2.691 -11.039 1 96.19 79 LEU A O 1
ATOM 631 N N . CYS A 1 80 ? -8.344 -4.527 -10.203 1 96.69 80 CYS A N 1
ATOM 632 C CA . CYS A 1 80 ? -7.562 -3.791 -9.219 1 96.69 80 CYS A CA 1
ATOM 633 C C . CYS A 1 80 ? -6.543 -2.881 -9.891 1 96.69 80 CYS A C 1
ATOM 635 O O . CYS A 1 80 ? -6.223 -1.811 -9.375 1 96.69 80 CYS A O 1
ATOM 637 N N . LEU A 1 81 ? -6.098 -3.271 -11.07 1 96.75 81 LEU A N 1
ATOM 638 C CA . LEU A 1 81 ? -5.066 -2.533 -11.789 1 96.75 81 LEU A CA 1
ATOM 639 C C . LEU A 1 81 ? -5.684 -1.624 -12.852 1 96.75 81 LEU A C 1
ATOM 641 O O . LEU A 1 81 ? -5 -1.185 -13.773 1 96.75 81 LEU A O 1
ATOM 645 N N . ASP A 1 82 ? -6.969 -1.408 -12.75 1 93.25 82 ASP A N 1
ATOM 646 C CA . ASP A 1 82 ? -7.699 -0.534 -13.656 1 93.25 82 ASP A CA 1
ATOM 647 C C . ASP A 1 82 ? -7.52 -0.976 -15.109 1 93.25 82 ASP A C 1
ATOM 649 O O . ASP A 1 82 ? -7.234 -0.154 -15.984 1 93.25 82 ASP A O 1
ATOM 653 N N . GLY A 1 83 ? -7.555 -2.27 -15.32 1 94.88 83 GLY A N 1
ATOM 654 C CA . GLY A 1 83 ? -7.453 -2.844 -16.656 1 94.88 83 GLY A CA 1
ATOM 655 C C . GLY A 1 83 ? -6.031 -3.191 -17.047 1 94.88 83 GLY A C 1
ATOM 656 O O . GLY A 1 83 ? -5.805 -3.822 -18.078 1 94.88 83 GLY A O 1
ATOM 657 N N . GLY A 1 84 ? -5.098 -2.822 -16.234 1 96.62 84 GLY A N 1
ATOM 658 C CA . GLY A 1 84 ? -3.705 -3.139 -16.5 1 96.62 84 GLY A CA 1
ATOM 659 C C . GLY A 1 84 ? -3.332 -4.562 -16.141 1 96.62 84 GLY A C 1
ATOM 660 O O . GLY A 1 84 ? -4.18 -5.336 -15.688 1 96.62 84 GLY A O 1
ATOM 661 N N . LEU A 1 85 ? -2.004 -4.883 -16.375 1 98.19 85 LEU A N 1
ATOM 662 C CA . LEU A 1 85 ? -1.557 -6.254 -16.156 1 98.19 85 LEU A CA 1
ATOM 663 C C . LEU A 1 85 ? -0.457 -6.297 -15.094 1 98.19 85 LEU A C 1
ATOM 665 O O . LEU A 1 85 ? -0.115 -7.371 -14.594 1 98.19 85 LEU A O 1
ATOM 669 N N . VAL A 1 86 ? 0.051 -5.141 -14.75 1 98.12 86 VAL A N 1
ATOM 670 C CA . VAL A 1 86 ? 1.082 -5.02 -13.727 1 98.12 86 VAL A CA 1
ATOM 671 C C . VAL A 1 86 ? 0.95 -3.674 -13.016 1 98.12 86 VAL A C 1
ATOM 673 O O . VAL A 1 86 ? 0.39 -2.725 -13.57 1 98.12 86 VAL A O 1
ATOM 676 N N . ASP A 1 87 ? 1.354 -3.607 -11.789 1 97.69 87 ASP A N 1
ATOM 677 C CA . ASP A 1 87 ? 1.428 -2.34 -11.07 1 97.69 87 ASP A CA 1
ATOM 678 C C . ASP A 1 87 ? 2.727 -1.602 -11.391 1 97.69 87 ASP A C 1
ATOM 680 O O . ASP A 1 87 ? 2.766 -0.37 -11.383 1 97.69 87 ASP A O 1
ATOM 684 N N . ALA A 1 88 ? 3.781 -2.352 -11.719 1 97.25 88 ALA A N 1
ATOM 685 C CA . ALA A 1 88 ? 5.09 -1.788 -12.031 1 97.25 88 ALA A CA 1
ATOM 686 C C . ALA A 1 88 ? 5.02 -0.895 -13.273 1 97.25 88 ALA A C 1
ATOM 688 O O . ALA A 1 88 ? 4.285 -1.189 -14.211 1 97.25 88 ALA A O 1
ATOM 689 N N . LYS A 1 89 ? 5.75 0.165 -13.211 1 93.5 89 LYS A N 1
ATOM 690 C CA . LYS A 1 89 ? 5.906 0.998 -14.398 1 93.5 89 LYS A CA 1
ATOM 691 C C . LYS A 1 89 ? 7.031 0.477 -15.289 1 93.5 89 LYS A C 1
ATOM 693 O O . LYS A 1 89 ? 8.203 0.792 -15.07 1 93.5 89 LYS A O 1
ATOM 698 N N . LEU A 1 90 ? 6.648 -0.21 -16.312 1 97.31 90 LEU A N 1
ATOM 699 C CA . LEU A 1 90 ? 7.629 -0.832 -17.188 1 97.31 90 LEU A CA 1
ATOM 700 C C . LEU A 1 90 ? 7.934 0.069 -18.375 1 97.31 90 LEU A C 1
ATOM 702 O O . LEU A 1 90 ? 7.027 0.67 -18.953 1 97.31 90 LEU A O 1
ATOM 706 N N . PRO A 1 91 ? 9.18 0.23 -18.75 1 96.12 91 PRO A N 1
ATOM 707 C CA . PRO A 1 91 ? 9.555 1.069 -19.891 1 96.12 91 PRO A CA 1
ATOM 708 C C . PRO A 1 91 ? 9.414 0.347 -21.234 1 96.12 91 PRO A C 1
ATOM 710 O O . PRO A 1 91 ? 10.352 0.327 -22.031 1 96.12 91 PRO A O 1
ATOM 713 N N . LEU A 1 92 ? 8.258 -0.116 -21.516 1 97.81 92 LEU A N 1
ATOM 714 C CA . LEU A 1 92 ? 8.039 -0.983 -22.672 1 97.81 92 LEU A CA 1
ATOM 715 C C . LEU A 1 92 ? 8.234 -0.219 -23.969 1 97.81 92 LEU A C 1
ATOM 717 O O . LEU A 1 92 ? 8.562 -0.813 -25 1 97.81 92 LEU A O 1
ATOM 721 N N . GLU A 1 93 ? 8.047 1.091 -23.906 1 96.62 93 GLU A N 1
ATOM 722 C CA . GLU A 1 93 ? 8.172 1.915 -25.094 1 96.62 93 GLU A CA 1
ATOM 723 C C . GLU A 1 93 ? 9.609 1.925 -25.625 1 96.62 93 GLU A C 1
ATOM 725 O O . GLU A 1 93 ? 9.852 2.283 -26.766 1 96.62 93 GLU A O 1
ATOM 730 N N . GLN A 1 94 ? 10.508 1.55 -24.859 1 96.88 94 GLN A N 1
ATOM 731 C CA . GLN A 1 94 ? 11.922 1.576 -25.219 1 96.88 94 GLN A CA 1
ATOM 732 C C . GLN A 1 94 ? 12.336 0.287 -25.938 1 96.88 94 GLN A C 1
ATOM 734 O O . GLN A 1 94 ? 13.469 0.161 -26.391 1 96.88 94 GLN A O 1
ATOM 739 N N . TYR A 1 95 ? 11.445 -0.655 -26.094 1 97.88 95 TYR A N 1
ATOM 740 C CA . TYR A 1 95 ? 11.758 -1.975 -26.625 1 97.88 95 TYR A CA 1
ATOM 741 C C . TYR A 1 95 ? 10.969 -2.242 -27.906 1 97.88 95 TYR A C 1
ATOM 743 O O . TYR A 1 95 ? 10 -1.546 -28.203 1 97.88 95 TYR A O 1
ATOM 751 N N . THR A 1 96 ? 11.508 -3.293 -28.719 1 97.38 96 THR A N 1
ATOM 752 C CA . THR A 1 96 ? 10.883 -3.727 -29.953 1 97.38 96 THR A CA 1
ATOM 753 C C . THR A 1 96 ? 10.852 -5.25 -30.047 1 97.38 96 THR A C 1
ATOM 755 O O . THR A 1 96 ? 11.523 -5.934 -29.266 1 97.38 96 THR A O 1
ATOM 758 N N . PRO A 1 97 ? 10.039 -5.727 -30.969 1 96.44 97 PRO A N 1
ATOM 759 C CA . PRO A 1 97 ? 10.023 -7.18 -31.141 1 96.44 97 PRO A CA 1
ATOM 760 C C . PRO A 1 97 ? 11.398 -7.746 -31.5 1 96.44 97 PRO A C 1
ATOM 762 O O . PRO A 1 97 ? 11.695 -8.898 -31.188 1 96.44 97 PRO A O 1
ATOM 765 N N . GLN A 1 98 ? 12.266 -6.934 -32.094 1 96.44 98 GLN A N 1
ATOM 766 C CA . GLN A 1 98 ? 13.602 -7.371 -32.469 1 96.44 98 GLN A CA 1
ATOM 767 C C . GLN A 1 98 ? 14.57 -7.297 -31.297 1 96.44 98 GLN A C 1
ATOM 769 O O . GLN A 1 98 ? 15.547 -8.039 -31.25 1 96.44 98 GLN A O 1
ATOM 774 N N . GLU A 1 99 ? 14.336 -6.359 -30.391 1 97.81 99 GLU A N 1
ATOM 775 C CA . GLU A 1 99 ? 15.023 -6.219 -29.109 1 97.81 99 GLU A CA 1
ATOM 776 C C . GLU A 1 99 ? 14.039 -6.215 -27.953 1 97.81 99 GLU A C 1
ATOM 778 O O . GLU A 1 99 ? 13.766 -5.164 -27.375 1 97.81 99 GLU A O 1
ATOM 783 N N . PRO A 1 100 ? 13.648 -7.363 -27.641 1 98.44 100 PRO A N 1
ATOM 784 C CA . PRO A 1 100 ? 12.461 -7.457 -26.797 1 98.44 100 PRO A CA 1
ATOM 785 C C . PRO A 1 100 ? 12.766 -7.227 -25.328 1 98.44 100 PRO A C 1
ATOM 787 O O . PRO A 1 100 ? 13.906 -7.395 -24.891 1 98.44 100 PRO A O 1
ATOM 790 N N . PHE A 1 101 ? 11.727 -6.777 -24.578 1 98.62 101 PHE A N 1
ATOM 791 C CA . PHE A 1 101 ? 11.68 -6.719 -23.125 1 98.62 101 PHE A CA 1
ATOM 792 C C . PHE A 1 101 ? 11.492 -8.117 -22.531 1 98.62 101 PHE A C 1
ATOM 794 O O . PHE A 1 101 ? 10.445 -8.734 -22.703 1 98.62 101 PHE A O 1
ATOM 801 N N . GLU A 1 102 ? 12.516 -8.664 -21.844 1 98.69 102 GLU A N 1
ATOM 802 C CA . GLU A 1 102 ? 12.539 -10.055 -21.391 1 98.69 102 GLU A CA 1
ATOM 803 C C . GLU A 1 102 ? 11.828 -10.203 -20.047 1 98.69 102 GLU A C 1
ATOM 805 O O . GLU A 1 102 ? 12.227 -9.602 -19.047 1 98.69 102 GLU A O 1
ATOM 810 N N . ILE A 1 103 ? 10.812 -11.078 -20 1 98.75 103 ILE A N 1
ATOM 811 C CA . ILE A 1 103 ? 10.008 -11.266 -18.797 1 98.75 103 ILE A CA 1
ATOM 812 C C . ILE A 1 103 ? 10.086 -12.727 -18.359 1 98.75 103 ILE A C 1
ATOM 814 O O . ILE A 1 103 ? 10 -13.641 -19.188 1 98.75 103 ILE A O 1
ATOM 818 N N . LEU A 1 104 ? 10.312 -12.961 -17.109 1 98.31 104 LEU A N 1
ATOM 819 C CA . LEU A 1 104 ? 10.102 -14.273 -16.5 1 98.31 104 LEU A CA 1
ATOM 820 C C . LEU A 1 104 ? 8.836 -14.289 -15.656 1 98.31 104 LEU A C 1
ATOM 822 O O . LEU A 1 104 ? 8.672 -13.461 -14.75 1 98.31 104 LEU A O 1
ATOM 826 N N . ASP A 1 105 ? 7.926 -15.133 -16 1 97.62 105 ASP A N 1
ATOM 827 C CA . ASP A 1 105 ? 6.695 -15.336 -15.25 1 97.62 105 ASP A CA 1
ATOM 828 C C . ASP A 1 105 ? 6.777 -16.609 -14.398 1 97.62 105 ASP A C 1
ATOM 830 O O . ASP A 1 105 ? 6.699 -17.719 -14.922 1 97.62 105 ASP A O 1
ATOM 834 N N . ILE A 1 106 ? 6.883 -16.406 -13.086 1 95.94 106 ILE A N 1
ATOM 835 C CA . ILE A 1 106 ? 7.027 -17.516 -12.164 1 95.94 106 ILE A CA 1
ATOM 836 C C . ILE A 1 106 ? 5.648 -17.969 -11.688 1 95.94 106 ILE A C 1
ATOM 838 O O . ILE A 1 106 ? 4.84 -17.156 -11.227 1 95.94 106 ILE A O 1
ATOM 842 N N . GLY A 1 107 ? 5.48 -19.25 -11.727 1 93.12 107 GLY A N 1
ATOM 843 C CA . GLY A 1 107 ? 4.148 -19.75 -11.43 1 93.12 107 GLY A CA 1
ATOM 844 C C . GLY A 1 107 ? 3.109 -19.312 -12.453 1 93.12 107 GLY A C 1
ATOM 845 O O . GLY A 1 107 ? 2.064 -18.766 -12.094 1 93.12 107 GLY A O 1
ATOM 846 N N . ALA A 1 108 ? 3.316 -19.703 -13.688 1 94.31 108 ALA A N 1
ATOM 847 C CA . ALA A 1 108 ? 2.539 -19.172 -14.797 1 94.31 108 ALA A CA 1
ATOM 848 C C . ALA A 1 108 ? 1.117 -19.719 -14.797 1 94.31 108 ALA A C 1
ATOM 850 O O . ALA A 1 108 ? 0.228 -19.188 -15.453 1 94.31 108 ALA A O 1
ATOM 851 N N . GLY A 1 109 ? 0.901 -20.844 -14.102 1 91.5 109 GLY A N 1
ATOM 852 C CA . GLY A 1 109 ? -0.438 -21.406 -13.984 1 91.5 109 GLY A CA 1
ATOM 853 C C . GLY A 1 109 ? -1.066 -21.719 -15.328 1 91.5 109 GLY A C 1
ATOM 854 O O . GLY A 1 109 ? -0.471 -22.422 -16.156 1 91.5 109 GLY A O 1
ATOM 855 N N . SER A 1 110 ? -2.213 -21.188 -15.641 1 93.38 110 SER A N 1
ATOM 856 C CA . SER A 1 110 ? -2.914 -21.406 -16.906 1 93.38 110 SER A CA 1
ATOM 857 C C . SER A 1 110 ? -2.279 -20.594 -18.031 1 93.38 110 SER A C 1
ATOM 859 O O . SER A 1 110 ? -2.67 -20.734 -19.188 1 93.38 110 SER A O 1
ATOM 861 N N . GLY A 1 111 ? -1.374 -19.766 -17.672 1 96.12 111 GLY A N 1
ATOM 862 C CA . GLY A 1 111 ? -0.713 -18.938 -18.672 1 96.12 111 GLY A CA 1
ATOM 863 C C . GLY A 1 111 ? -1.519 -17.719 -19.062 1 96.12 111 GLY A C 1
ATOM 864 O O . GLY A 1 111 ? -1.099 -16.938 -19.922 1 96.12 111 GLY A O 1
ATOM 865 N N . VAL A 1 112 ? -2.602 -17.484 -18.406 1 96.56 112 VAL A N 1
ATOM 866 C CA . VAL A 1 112 ? -3.545 -16.453 -18.828 1 96.56 112 VAL A CA 1
ATOM 867 C C . VAL A 1 112 ? -2.871 -15.078 -18.766 1 96.56 112 VAL A C 1
ATOM 869 O O . VAL A 1 112 ? -3.047 -14.25 -19.656 1 96.56 112 VAL A O 1
ATOM 872 N N . TRP A 1 113 ? -2.129 -14.82 -17.75 1 97.88 113 TRP A N 1
ATOM 873 C CA . TRP A 1 113 ? -1.468 -13.523 -17.625 1 97.88 113 TRP A CA 1
ATOM 874 C C . TRP A 1 113 ? -0.414 -13.344 -18.719 1 97.88 113 TRP A C 1
ATOM 876 O O . TRP A 1 113 ? -0.366 -12.312 -19.375 1 97.88 113 TRP A O 1
ATOM 886 N N . ALA A 1 114 ? 0.445 -14.391 -18.891 1 98.06 114 ALA A N 1
ATOM 887 C CA . ALA A 1 114 ? 1.527 -14.328 -19.859 1 98.06 114 ALA A CA 1
ATOM 888 C C . ALA A 1 114 ? 0.982 -14.102 -21.266 1 98.06 114 ALA A C 1
ATOM 890 O O . ALA A 1 114 ? 1.507 -13.273 -22.016 1 98.06 114 ALA A O 1
ATOM 891 N N . CYS A 1 115 ? -0.041 -14.781 -21.594 1 97.69 115 CYS A N 1
ATOM 892 C CA . CYS A 1 115 ? -0.626 -14.648 -22.922 1 97.69 115 CYS A CA 1
ATOM 893 C C . CYS A 1 115 ? -1.247 -13.273 -23.109 1 97.69 115 CYS A C 1
ATOM 895 O O . CYS A 1 115 ? -1.099 -12.664 -24.172 1 97.69 115 CYS A O 1
ATOM 897 N N . ASP A 1 116 ? -1.949 -12.812 -22.062 1 98 116 ASP A N 1
ATOM 898 C CA . ASP A 1 116 ? -2.535 -11.477 -22.141 1 98 116 ASP A CA 1
ATOM 899 C C . ASP A 1 116 ? -1.454 -10.406 -22.297 1 98 116 ASP A C 1
ATOM 901 O O . ASP A 1 116 ? -1.594 -9.492 -23.109 1 98 116 ASP A O 1
ATOM 905 N N . MET A 1 117 ? -0.391 -10.531 -21.547 1 98.44 117 MET A N 1
ATOM 906 C CA . MET A 1 117 ? 0.74 -9.617 -21.625 1 98.44 117 MET A CA 1
ATOM 907 C C . MET A 1 117 ? 1.366 -9.641 -23.016 1 98.44 117 MET A C 1
ATOM 909 O O . MET A 1 117 ? 1.636 -8.586 -23.594 1 98.44 117 MET A O 1
ATOM 913 N N . ALA A 1 118 ? 1.542 -10.781 -23.531 1 98.12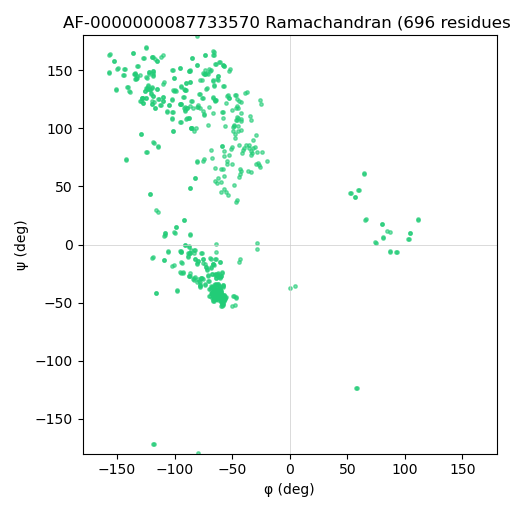 118 ALA A N 1
ATOM 914 C CA . ALA A 1 118 ? 2.182 -10.969 -24.828 1 98.12 118 ALA A CA 1
ATOM 915 C C . ALA A 1 118 ? 1.32 -10.398 -25.953 1 98.12 118 ALA A C 1
ATOM 917 O O . ALA A 1 118 ? 1.84 -9.836 -26.922 1 98.12 118 ALA A O 1
ATOM 918 N N . LYS A 1 119 ? 0.032 -10.594 -25.891 1 97.56 119 LYS A N 1
ATOM 919 C CA . LYS A 1 119 ? -0.887 -10.094 -26.906 1 97.56 119 LYS A CA 1
ATOM 920 C C . LYS A 1 119 ? -0.942 -8.57 -26.891 1 97.56 119 LYS A C 1
ATOM 922 O O . LYS A 1 119 ? -0.989 -7.945 -27.953 1 97.56 119 LYS A O 1
ATOM 927 N N . ARG A 1 120 ? -0.874 -8.008 -25.703 1 97.81 120 ARG A N 1
ATOM 928 C CA . ARG A 1 120 ? -1.002 -6.562 -25.562 1 97.81 120 ARG A CA 1
ATOM 929 C C . ARG A 1 120 ? 0.294 -5.859 -25.953 1 97.81 120 ARG A C 1
ATOM 931 O O . ARG A 1 120 ? 0.268 -4.738 -26.469 1 97.81 120 ARG A O 1
ATOM 938 N N . TYR A 1 121 ? 1.382 -6.523 -25.703 1 98.31 121 TYR A N 1
ATOM 939 C CA . TYR A 1 121 ? 2.684 -5.906 -25.922 1 98.31 121 TYR A CA 1
ATOM 940 C C . TYR A 1 121 ? 3.578 -6.809 -26.766 1 98.31 121 TYR A C 1
ATOM 942 O O . TYR A 1 121 ? 4.359 -7.594 -26.234 1 98.31 121 TYR A O 1
ATOM 950 N N . PRO A 1 122 ? 3.607 -6.605 -28.047 1 97.69 122 PRO A N 1
ATOM 951 C CA . PRO A 1 122 ? 4.352 -7.488 -28.953 1 97.69 122 PRO A CA 1
ATOM 952 C C . PRO A 1 122 ? 5.863 -7.414 -28.734 1 97.69 122 PRO A C 1
ATOM 954 O O . PRO A 1 122 ? 6.598 -8.289 -29.188 1 97.69 122 PRO A O 1
ATOM 957 N N . GLN A 1 123 ? 6.266 -6.348 -28.047 1 98.31 123 GLN A N 1
ATOM 958 C CA . GLN A 1 123 ? 7.699 -6.156 -27.844 1 98.31 123 GLN A CA 1
ATOM 959 C C . GLN A 1 123 ? 8.188 -6.898 -26.609 1 98.31 123 GLN A C 1
ATOM 961 O O . GLN A 1 123 ? 9.344 -6.754 -26.203 1 98.31 123 GLN A O 1
ATOM 966 N N . VAL A 1 124 ? 7.395 -7.707 -26 1 98.62 124 VAL A N 1
ATOM 967 C CA . VAL A 1 124 ? 7.859 -8.492 -24.859 1 98.62 124 VAL A CA 1
ATOM 968 C C . VAL A 1 124 ? 8.164 -9.922 -25.297 1 98.62 124 VAL A C 1
ATOM 970 O O . VAL A 1 124 ? 7.605 -10.398 -26.281 1 98.62 124 VAL A O 1
ATOM 973 N N . ASN A 1 125 ? 9.07 -10.562 -24.672 1 98.5 125 ASN A N 1
ATOM 974 C CA . ASN A 1 125 ? 9.352 -11.992 -24.703 1 98.5 125 ASN A CA 1
ATOM 975 C C . ASN A 1 125 ? 9.211 -12.633 -23.328 1 98.5 125 ASN A C 1
ATOM 977 O O . ASN A 1 125 ? 9.867 -12.211 -22.375 1 98.5 125 ASN A O 1
ATOM 981 N N . ILE A 1 126 ? 8.32 -13.609 -23.234 1 98.31 126 ILE A N 1
ATOM 982 C CA . ILE A 1 126 ? 7.973 -14.102 -21.906 1 98.31 126 ILE A CA 1
ATOM 983 C C . ILE A 1 126 ? 8.336 -15.578 -21.797 1 98.31 126 ILE A C 1
ATOM 985 O O . ILE A 1 126 ? 7.996 -16.375 -22.672 1 98.31 126 ILE A O 1
ATOM 989 N N . LEU A 1 127 ? 9.055 -15.898 -20.812 1 97.31 127 LEU A N 1
ATOM 990 C CA . LEU A 1 127 ? 9.195 -17.266 -20.344 1 97.31 127 LEU A CA 1
ATOM 991 C C . LEU A 1 127 ? 8.344 -17.516 -19.109 1 97.31 127 LEU A C 1
ATOM 993 O O . LEU A 1 127 ? 8.57 -16.891 -18.062 1 97.31 127 LEU A O 1
ATOM 997 N N . GLY A 1 128 ? 7.367 -18.344 -19.234 1 96.56 128 GLY A N 1
ATOM 998 C CA . GLY A 1 128 ? 6.582 -18.781 -18.094 1 96.56 128 GLY A CA 1
ATOM 999 C C . GLY A 1 128 ? 7 -20.141 -17.562 1 96.56 128 GLY A C 1
ATOM 1000 O O . GLY A 1 128 ? 7.145 -21.094 -18.328 1 96.56 128 GLY A O 1
ATOM 1001 N N . ILE A 1 129 ? 7.172 -20.219 -16.266 1 92.94 129 ILE A N 1
ATOM 1002 C CA . ILE A 1 129 ? 7.543 -21.516 -15.703 1 92.94 129 ILE A CA 1
ATOM 1003 C C . ILE A 1 129 ? 6.531 -21.922 -14.633 1 92.94 129 ILE A C 1
ATOM 1005 O O . ILE A 1 129 ? 6 -21.062 -13.922 1 92.94 129 ILE A O 1
ATOM 1009 N N . ASP A 1 130 ? 6.254 -23.109 -14.562 1 90.94 130 ASP A N 1
ATOM 1010 C CA . ASP A 1 130 ? 5.383 -23.719 -13.562 1 90.94 130 ASP A CA 1
ATOM 1011 C C . ASP A 1 130 ? 5.695 -25.203 -13.383 1 90.94 130 ASP A C 1
ATOM 1013 O O . ASP A 1 130 ? 6.387 -25.797 -14.211 1 90.94 130 ASP A O 1
ATOM 1017 N N . LEU A 1 131 ? 5.207 -25.719 -12.297 1 86 131 LEU A N 1
ATOM 1018 C CA . LEU A 1 131 ? 5.418 -27.141 -12.031 1 86 131 LEU A CA 1
ATOM 1019 C C . LEU A 1 131 ? 4.574 -28 -12.961 1 86 131 LEU A C 1
ATOM 1021 O O . LEU A 1 131 ? 4.867 -29.188 -13.156 1 86 131 LEU A O 1
ATOM 1025 N N . SER A 1 132 ? 3.512 -27.375 -13.516 1 82.69 132 SER A N 1
ATOM 1026 C CA . SER A 1 132 ? 2.57 -28.141 -14.328 1 82.69 132 SER A CA 1
ATOM 1027 C C . SER A 1 132 ? 2.221 -27.391 -15.609 1 82.69 132 SER A C 1
ATOM 1029 O O . SER A 1 132 ? 2.17 -26.156 -15.625 1 82.69 132 SER A O 1
ATOM 1031 N N . SER A 1 133 ? 2 -28.141 -16.641 1 78.5 133 SER A N 1
ATOM 1032 C CA . SER A 1 133 ? 1.548 -27.578 -17.906 1 78.5 133 SER A CA 1
ATOM 1033 C C . SER A 1 133 ? 0.091 -27.938 -18.172 1 78.5 133 SER A C 1
ATOM 1035 O O . SER A 1 133 ? -0.43 -27.656 -19.266 1 78.5 133 SER A O 1
ATOM 1037 N N . ALA A 1 134 ? -0.535 -28.469 -17.203 1 80.19 134 ALA A N 1
ATOM 1038 C CA . ALA A 1 134 ? -1.839 -29.094 -17.422 1 80.19 134 ALA A CA 1
ATOM 1039 C C . ALA A 1 134 ? -2.879 -28.062 -17.844 1 80.19 134 ALA A C 1
ATOM 1041 O O . ALA A 1 134 ? -3.832 -28.391 -18.547 1 80.19 134 ALA A O 1
ATOM 1042 N N . LEU A 1 135 ? -2.666 -26.891 -17.469 1 87.62 135 LEU A N 1
ATOM 1043 C CA . LEU A 1 135 ? -3.711 -25.891 -17.672 1 87.62 135 LEU A CA 1
ATOM 1044 C C . LEU A 1 135 ? -3.326 -24.906 -18.781 1 87.62 135 LEU A C 1
ATOM 1046 O O . LEU A 1 135 ? -4.055 -23.953 -19.047 1 87.62 135 LEU A O 1
ATOM 1050 N N . LEU A 1 136 ? -2.289 -25.156 -19.453 1 89.44 136 LEU A N 1
ATOM 1051 C CA . LEU A 1 136 ? -1.82 -24.203 -20.453 1 89.44 136 LEU A CA 1
ATOM 1052 C C . LEU A 1 136 ? -2.75 -24.203 -21.656 1 89.44 136 LEU A C 1
ATOM 1054 O O . LEU A 1 136 ? -3.324 -25.219 -22.016 1 89.44 136 LEU A O 1
ATOM 1058 N N . PRO A 1 137 ? -2.828 -23.031 -22.203 1 88.31 137 PRO A N 1
ATOM 1059 C CA . PRO A 1 137 ? -3.686 -22.953 -23.391 1 88.31 137 PRO A CA 1
ATOM 1060 C C . PRO A 1 137 ? -3.059 -23.609 -24.625 1 88.31 137 PRO A C 1
ATOM 1062 O O . PRO A 1 137 ? -1.839 -23.781 -24.688 1 88.31 137 PRO A O 1
ATOM 1065 N N . GLU A 1 138 ? -3.943 -23.844 -25.562 1 85.75 138 GLU A N 1
ATOM 1066 C CA . GLU A 1 138 ? -3.482 -24.422 -26.828 1 85.75 138 GLU A CA 1
ATOM 1067 C C . GLU A 1 138 ? -2.838 -23.375 -27.719 1 85.75 138 GLU A C 1
ATOM 1069 O O . GLU A 1 138 ? -1.848 -23.641 -28.406 1 85.75 138 GLU A O 1
ATOM 1074 N N . ASP A 1 139 ? -3.404 -22.219 -27.641 1 90.75 139 ASP A N 1
ATOM 1075 C CA . ASP A 1 139 ? -2.918 -21.141 -28.5 1 90.75 139 ASP A CA 1
ATOM 1076 C C . ASP A 1 139 ? -2.027 -20.188 -27.719 1 90.75 139 ASP A C 1
ATOM 1078 O O . ASP A 1 139 ? -2.52 -19.234 -27.109 1 90.75 139 ASP A O 1
ATOM 1082 N N . VAL A 1 140 ? -0.728 -20.406 -27.844 1 94.62 140 VAL A N 1
ATOM 1083 C CA . VAL A 1 140 ? 0.254 -19.578 -27.172 1 94.62 140 VAL A CA 1
ATOM 1084 C C . VAL A 1 140 ? 0.869 -18.594 -28.156 1 94.62 140 VAL A C 1
ATOM 1086 O O . VAL A 1 140 ? 1.312 -18.984 -29.234 1 94.62 140 VAL A O 1
ATOM 1089 N N . PRO A 1 141 ? 0.784 -17.297 -27.812 1 96.31 141 PRO A N 1
ATOM 1090 C CA . PRO A 1 141 ? 1.452 -16.328 -28.688 1 96.31 141 PRO A CA 1
ATOM 1091 C C . PRO A 1 141 ? 2.912 -16.688 -28.953 1 96.31 141 PRO A C 1
ATOM 1093 O O . PRO A 1 141 ? 3.564 -17.312 -28.109 1 96.31 141 PRO A O 1
ATOM 1096 N N . PRO A 1 142 ? 3.453 -16.312 -30.094 1 95.94 142 PRO A N 1
ATOM 1097 C CA . PRO A 1 142 ? 4.812 -16.688 -30.469 1 95.94 142 PRO A CA 1
ATOM 1098 C C . PRO A 1 142 ? 5.871 -16.109 -29.531 1 95.94 142 PRO A C 1
ATOM 1100 O O . PRO A 1 142 ? 6.98 -16.656 -29.453 1 95.94 142 PRO A O 1
ATOM 1103 N N . ASN A 1 143 ? 5.57 -15 -28.875 1 97.75 143 ASN A N 1
ATOM 1104 C CA . ASN A 1 143 ? 6.531 -14.375 -27.969 1 97.75 143 ASN A CA 1
ATOM 1105 C C . AS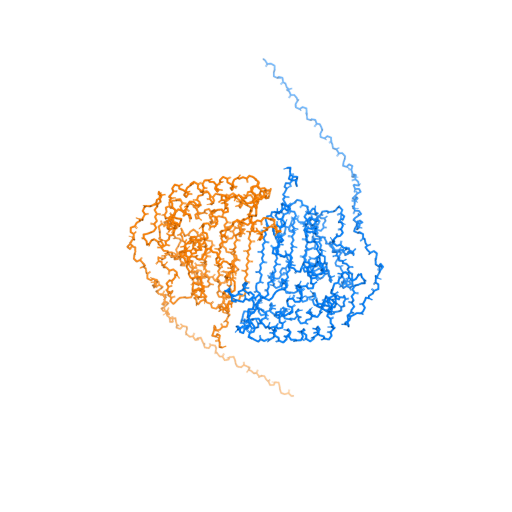N A 1 143 ? 6.355 -14.875 -26.531 1 97.75 143 ASN A C 1
ATOM 1107 O O . ASN A 1 143 ? 6.766 -14.203 -25.578 1 97.75 143 ASN A O 1
ATOM 1111 N N . VAL A 1 144 ? 5.727 -16.062 -26.344 1 97.62 144 VAL A N 1
ATOM 1112 C CA . VAL A 1 144 ? 5.625 -16.734 -25.047 1 97.62 144 VAL A CA 1
ATOM 1113 C C . VAL A 1 144 ? 6.156 -18.156 -25.156 1 97.62 144 VAL A C 1
ATOM 1115 O O .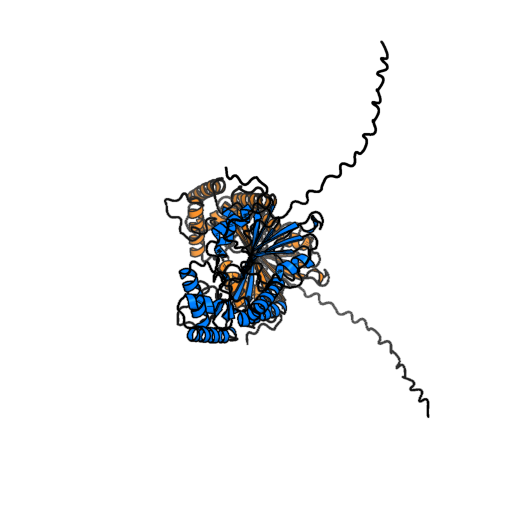 VAL A 1 144 ? 5.84 -18.875 -26.109 1 97.62 144 VAL A O 1
ATOM 1118 N N . THR A 1 145 ? 6.957 -18.531 -24.266 1 95.81 145 THR A N 1
ATOM 1119 C CA . THR A 1 145 ? 7.398 -19.906 -24.094 1 95.81 145 THR A CA 1
ATOM 1120 C C . THR A 1 145 ? 7.105 -20.391 -22.672 1 95.81 145 THR A C 1
ATOM 1122 O O . THR A 1 145 ? 7.312 -19.641 -21.703 1 95.81 145 THR A O 1
ATOM 1125 N N . PHE A 1 146 ? 6.59 -21.547 -22.578 1 94.19 146 PHE A N 1
ATOM 1126 C CA . PHE A 1 146 ? 6.363 -22.156 -21.281 1 94.19 146 PHE A CA 1
ATOM 1127 C C . PHE A 1 146 ? 7.316 -23.328 -21.047 1 94.19 146 PHE A C 1
ATOM 1129 O O . PHE A 1 146 ? 7.59 -24.094 -21.953 1 94.19 146 PHE A O 1
ATOM 1136 N N . GLU A 1 147 ? 7.812 -23.391 -19.859 1 91 147 GLU A N 1
ATOM 1137 C CA . GLU A 1 147 ? 8.648 -24.516 -19.438 1 91 147 GLU A CA 1
ATOM 1138 C C . GLU A 1 147 ? 8.211 -25.047 -18.078 1 91 147 GLU A C 1
ATOM 1140 O O . GLU A 1 147 ? 7.789 -24.266 -17.203 1 91 147 GLU A O 1
ATOM 1145 N N . ILE A 1 148 ? 8.289 -26.312 -17.953 1 89.19 148 ILE A N 1
ATOM 1146 C CA . ILE A 1 148 ? 8.047 -26.922 -16.641 1 89.19 148 ILE A CA 1
ATOM 1147 C C . ILE A 1 148 ? 9.297 -26.797 -15.773 1 89.19 148 ILE A C 1
ATOM 1149 O O . ILE A 1 148 ? 10.367 -27.281 -16.141 1 89.19 148 ILE A O 1
ATOM 1153 N N . ALA A 1 149 ? 9.148 -26.094 -14.672 1 87.19 149 ALA A N 1
ATOM 1154 C CA . ALA A 1 149 ? 10.281 -25.891 -13.781 1 87.19 149 ALA A CA 1
ATOM 1155 C C . ALA A 1 149 ? 9.812 -25.562 -12.359 1 87.19 149 ALA A C 1
ATOM 1157 O O . ALA A 1 149 ? 8.734 -24.984 -12.18 1 87.19 149 ALA A O 1
ATOM 1158 N N . ASP A 1 150 ? 10.633 -26.016 -11.484 1 85.38 150 ASP A N 1
ATOM 1159 C CA . ASP A 1 150 ? 10.438 -25.641 -10.086 1 85.38 150 ASP A CA 1
ATOM 1160 C C . ASP A 1 150 ? 11.211 -24.375 -9.742 1 85.38 150 ASP A C 1
ATOM 1162 O O . ASP A 1 150 ? 12.445 -24.375 -9.773 1 85.38 150 ASP A O 1
ATOM 1166 N N . ALA A 1 151 ? 10.539 -23.359 -9.367 1 85.88 151 ALA A N 1
ATOM 1167 C CA . ALA A 1 151 ? 11.164 -22.062 -9.117 1 85.88 151 ALA A CA 1
ATOM 1168 C C . ALA A 1 151 ? 12.047 -22.109 -7.867 1 85.88 151 ALA A C 1
ATOM 1170 O O . ALA A 1 151 ? 12.836 -21.203 -7.629 1 85.88 151 ALA A O 1
ATOM 1171 N N . THR A 1 152 ? 11.945 -23.141 -7.102 1 83.19 152 THR A N 1
ATOM 1172 C CA . THR A 1 152 ? 12.773 -23.266 -5.906 1 83.19 152 THR A CA 1
ATOM 1173 C C . THR A 1 152 ? 14.102 -23.938 -6.23 1 83.19 152 THR A C 1
ATOM 1175 O O . THR A 1 152 ? 15.008 -23.969 -5.395 1 83.19 152 THR A O 1
ATOM 1178 N N . ASP A 1 153 ? 14.211 -24.406 -7.461 1 83.06 153 ASP A N 1
ATOM 1179 C CA . ASP A 1 153 ? 15.484 -24.922 -7.949 1 83.06 153 ASP A CA 1
ATOM 1180 C C . ASP A 1 153 ? 16.359 -23.781 -8.492 1 83.06 153 ASP A C 1
ATOM 1182 O O . ASP A 1 153 ? 15.875 -22.688 -8.742 1 83.06 153 ASP A O 1
ATOM 1186 N N . PRO A 1 154 ? 17.625 -24.047 -8.578 1 83.56 154 PRO A N 1
ATOM 1187 C CA . PRO A 1 154 ? 18.5 -23.031 -9.172 1 83.56 154 PRO A CA 1
ATOM 1188 C C . PRO A 1 154 ? 18.094 -22.656 -10.586 1 83.56 154 PRO A C 1
ATOM 1190 O O . PRO A 1 154 ? 17.75 -23.531 -11.391 1 83.56 154 PRO A O 1
ATOM 1193 N N . TRP A 1 155 ? 18.109 -21.375 -10.844 1 86.75 155 TRP A N 1
ATOM 1194 C CA . TRP A 1 155 ? 17.688 -20.891 -12.148 1 86.75 155 TRP A CA 1
ATOM 1195 C C . TRP A 1 155 ? 18.844 -20.891 -13.141 1 86.75 155 TRP A C 1
ATOM 1197 O O . TRP A 1 155 ? 20 -20.75 -12.742 1 86.75 155 TRP A O 1
ATOM 1207 N N . PRO A 1 156 ? 18.547 -21.062 -14.398 1 87.94 156 PRO A N 1
ATOM 1208 C CA . PRO A 1 156 ? 19.594 -20.875 -15.391 1 87.94 156 PRO A CA 1
ATOM 1209 C C . PRO A 1 156 ? 20.172 -19.469 -15.406 1 87.94 156 PRO A C 1
ATOM 1211 O O . PRO A 1 156 ? 19.516 -18.531 -14.945 1 87.94 156 PRO A O 1
ATOM 1214 N N . ALA A 1 157 ? 21.391 -19.406 -15.93 1 88.5 157 ALA A N 1
ATOM 1215 C CA . ALA A 1 157 ? 22.094 -18.125 -15.945 1 88.5 157 ALA A CA 1
ATOM 1216 C C . ALA A 1 157 ? 21.531 -17.203 -17.016 1 88.5 157 ALA A C 1
ATOM 1218 O O . ALA A 1 157 ? 22.125 -17.016 -18.078 1 88.5 157 ALA A O 1
ATOM 1219 N N . ARG A 1 158 ? 20.438 -16.719 -16.844 1 92.12 158 ARG A N 1
ATOM 1220 C CA . ARG A 1 158 ? 19.734 -15.734 -17.672 1 92.12 158 ARG A CA 1
ATOM 1221 C C . ARG A 1 158 ? 19.219 -14.578 -16.812 1 92.12 158 ARG A C 1
ATOM 1223 O O . ARG A 1 158 ? 18.891 -14.758 -15.641 1 92.12 158 ARG A O 1
ATOM 1230 N N . THR A 1 159 ? 19.25 -13.414 -17.438 1 95.25 159 THR A N 1
ATOM 1231 C CA . THR A 1 159 ? 18.719 -12.258 -16.719 1 95.25 159 THR A CA 1
ATOM 1232 C C . THR A 1 159 ? 17.484 -11.695 -17.422 1 95.25 159 THR A C 1
ATOM 1234 O O . THR A 1 159 ? 17.297 -11.922 -18.625 1 95.25 159 THR A O 1
ATOM 1237 N N . TYR A 1 160 ? 16.703 -11.008 -16.688 1 98.19 160 TYR A N 1
ATOM 1238 C CA . TYR A 1 160 ? 15.422 -10.523 -17.188 1 98.19 160 TYR A CA 1
ATOM 1239 C C . TYR A 1 160 ? 15.242 -9.039 -16.859 1 98.19 160 TYR A C 1
ATOM 1241 O O . TYR A 1 160 ? 15.844 -8.531 -15.914 1 98.19 160 TYR A O 1
ATOM 1249 N N . ASP A 1 161 ? 14.43 -8.359 -17.703 1 98.5 161 ASP A N 1
ATOM 1250 C CA . ASP A 1 161 ? 14.039 -6.98 -17.438 1 98.5 161 ASP A CA 1
ATOM 1251 C C . ASP A 1 161 ? 12.961 -6.91 -16.359 1 98.5 161 ASP A C 1
ATOM 1253 O O . ASP A 1 161 ? 12.859 -5.918 -15.633 1 98.5 161 ASP A O 1
ATOM 1257 N N . PHE A 1 162 ? 12.211 -7.969 -16.312 1 98.75 162 PHE A N 1
ATOM 1258 C CA . PHE A 1 162 ? 11.086 -8.008 -15.398 1 98.75 162 PHE A CA 1
ATOM 1259 C C . PHE A 1 162 ? 10.789 -9.438 -14.961 1 98.75 162 PHE A C 1
ATOM 1261 O O . PHE A 1 162 ? 10.766 -10.352 -15.781 1 98.75 162 PHE A O 1
ATOM 1268 N N . ILE A 1 163 ? 10.594 -9.633 -13.695 1 98.69 163 ILE A N 1
ATOM 1269 C CA . ILE A 1 163 ? 10.164 -10.914 -13.141 1 98.69 163 ILE A CA 1
ATOM 1270 C C . ILE A 1 163 ? 8.828 -10.75 -12.43 1 98.69 163 ILE A C 1
ATOM 1272 O O . ILE A 1 163 ? 8.688 -9.898 -11.547 1 98.69 163 ILE A O 1
ATOM 1276 N N . HIS A 1 164 ? 7.914 -11.508 -12.859 1 98.5 164 HIS A N 1
ATOM 1277 C CA . HIS A 1 164 ? 6.539 -11.453 -12.375 1 98.5 164 HIS A CA 1
ATOM 1278 C C . HIS A 1 164 ? 6.195 -12.695 -11.555 1 98.5 164 HIS A C 1
ATOM 1280 O O . HIS A 1 164 ? 6.418 -13.82 -12.008 1 98.5 164 HIS A O 1
ATOM 1286 N N . MET A 1 165 ? 5.688 -12.453 -10.312 1 96.25 165 MET A N 1
ATOM 1287 C CA . MET A 1 165 ? 5.207 -13.508 -9.422 1 96.25 165 MET A CA 1
ATOM 1288 C C . MET A 1 165 ? 3.816 -13.172 -8.891 1 96.25 165 MET A C 1
ATOM 1290 O O . MET A 1 165 ? 3.619 -12.141 -8.258 1 96.25 165 MET A O 1
ATOM 1294 N N . ARG A 1 166 ? 2.936 -14.062 -9.141 1 94.44 166 ARG A N 1
ATOM 1295 C CA . ARG A 1 166 ? 1.612 -13.773 -8.594 1 94.44 166 ARG A CA 1
ATOM 1296 C C . ARG A 1 166 ? 0.97 -15.023 -8.016 1 94.44 166 ARG A C 1
ATOM 1298 O O . ARG A 1 166 ? 1.02 -16.094 -8.625 1 94.44 166 ARG A O 1
ATOM 1305 N N . SER A 1 167 ? 0.442 -14.961 -6.805 1 92.56 167 SER A N 1
ATOM 1306 C CA . SER A 1 167 ? -0.354 -15.969 -6.117 1 92.56 167 SER A CA 1
ATOM 1307 C C . SER A 1 167 ? 0.431 -17.266 -5.941 1 92.56 167 SER A C 1
ATOM 1309 O O . SER A 1 167 ? -0.076 -18.344 -6.238 1 92.56 167 SER A O 1
ATOM 1311 N N . LEU A 1 168 ? 1.629 -17.125 -5.5 1 90.56 168 LEU A N 1
ATOM 1312 C CA . LEU A 1 168 ? 2.49 -18.281 -5.297 1 90.56 168 LEU A CA 1
ATOM 1313 C C . LEU A 1 168 ? 2.387 -18.797 -3.861 1 90.56 168 LEU A C 1
ATOM 1315 O O . LEU A 1 168 ? 2.748 -19.938 -3.574 1 90.56 168 LEU A O 1
ATOM 1319 N N . ALA A 1 169 ? 2.004 -17.922 -2.951 1 80.25 169 ALA A N 1
ATOM 1320 C CA . ALA A 1 169 ? 1.978 -18.281 -1.535 1 80.25 169 ALA A CA 1
ATOM 1321 C C . ALA A 1 169 ? 1.072 -19.484 -1.289 1 80.25 169 ALA A C 1
ATOM 1323 O O . ALA A 1 169 ? 1.409 -20.375 -0.501 1 80.25 169 ALA A O 1
ATOM 1324 N N . GLY A 1 170 ? 0.044 -19.547 -1.992 1 69.88 170 GLY A N 1
ATOM 1325 C CA . GLY A 1 170 ? -0.869 -20.672 -1.861 1 69.88 170 GLY A CA 1
ATOM 1326 C C . GLY A 1 170 ? -0.348 -21.938 -2.506 1 69.88 170 GLY A C 1
ATOM 1327 O O . GLY A 1 170 ? -0.863 -23.031 -2.246 1 69.88 170 GLY A O 1
ATOM 1328 N N . GLY A 1 171 ? 0.665 -21.812 -3.271 1 68.5 171 GLY A N 1
ATOM 1329 C CA . GLY A 1 171 ? 1.184 -22.938 -4.027 1 68.5 171 GLY A CA 1
ATOM 1330 C C . GLY A 1 171 ? 2.205 -23.75 -3.254 1 68.5 171 GLY A C 1
ATOM 1331 O O . GLY A 1 171 ? 2.648 -24.797 -3.721 1 68.5 171 GLY A O 1
ATOM 1332 N N . GLY A 1 172 ? 2.557 -23.203 -2.244 1 74 172 GLY A N 1
ATOM 1333 C CA . GLY A 1 172 ? 3.369 -24.078 -1.409 1 74 172 GLY A CA 1
ATOM 1334 C C . GLY A 1 172 ? 4.82 -23.641 -1.338 1 74 172 GLY A C 1
ATOM 1335 O O . GLY A 1 172 ? 5.703 -24.453 -1.059 1 74 172 GLY A O 1
ATOM 1336 N N . VAL A 1 173 ? 5.051 -22.438 -1.61 1 79.81 173 VAL A N 1
ATOM 1337 C CA . VAL A 1 173 ? 6.426 -21.953 -1.494 1 79.81 173 VAL A CA 1
ATOM 1338 C C . VAL A 1 173 ? 6.852 -21.969 -0.028 1 79.81 173 VAL A C 1
ATOM 1340 O O . VAL A 1 173 ? 6.164 -21.406 0.828 1 79.81 173 VAL A O 1
ATOM 1343 N N . ARG A 1 174 ? 7.961 -22.625 0.178 1 81.25 174 ARG A N 1
ATOM 1344 C CA . ARG A 1 174 ? 8.438 -22.797 1.546 1 81.25 174 ARG A CA 1
ATOM 1345 C C . ARG A 1 174 ? 9.5 -21.766 1.896 1 81.25 174 ARG A C 1
ATOM 1347 O O . ARG A 1 174 ? 9.477 -21.188 2.984 1 81.25 174 ARG A O 1
ATOM 1354 N N . ASP A 1 175 ? 10.32 -21.516 0.958 1 88 175 ASP A N 1
ATOM 1355 C CA . ASP A 1 175 ? 11.43 -20.609 1.239 1 88 175 ASP A CA 1
ATOM 1356 C C . ASP A 1 175 ? 11.367 -19.359 0.353 1 88 175 ASP A C 1
ATOM 1358 O O . ASP A 1 175 ? 12.055 -19.297 -0.669 1 88 175 ASP A O 1
ATOM 1362 N N . TRP A 1 176 ? 10.672 -18.391 0.805 1 90.56 176 TRP A N 1
ATOM 1363 C CA . TRP A 1 176 ? 10.484 -17.141 0.067 1 90.56 176 TRP A CA 1
ATOM 1364 C C . TRP A 1 176 ? 11.773 -16.344 0.025 1 90.56 176 TRP A C 1
ATOM 1366 O O . TRP A 1 176 ? 12.031 -15.617 -0.94 1 90.56 176 TRP A O 1
ATOM 1376 N N . ASN A 1 177 ? 12.594 -16.453 1.07 1 88.69 177 ASN A N 1
ATOM 1377 C CA . ASN A 1 177 ? 13.867 -15.75 1.063 1 88.69 177 ASN A CA 1
ATOM 1378 C C . ASN A 1 177 ? 14.742 -16.188 -0.106 1 88.69 177 ASN A C 1
ATOM 1380 O O . ASN A 1 177 ? 15.266 -15.344 -0.843 1 88.69 177 ASN A O 1
ATOM 1384 N N . SER A 1 178 ? 14.836 -17.469 -0.242 1 91.5 178 SER A N 1
ATOM 1385 C CA . SER A 1 178 ? 15.625 -18 -1.345 1 91.5 178 SER A CA 1
ATOM 1386 C C . SER A 1 178 ? 15.008 -17.641 -2.693 1 91.5 178 SER A C 1
ATOM 1388 O O . SER A 1 178 ? 15.727 -17.297 -3.639 1 91.5 178 SER A O 1
ATOM 1390 N N . LEU A 1 179 ? 13.711 -17.734 -2.787 1 93.81 179 LEU A N 1
ATOM 1391 C CA . LEU A 1 179 ? 13.008 -17.422 -4.027 1 93.81 179 LEU A CA 1
ATOM 1392 C C . LEU A 1 179 ? 13.242 -15.977 -4.434 1 93.81 179 LEU A C 1
ATOM 1394 O O . LEU A 1 179 ? 13.562 -15.695 -5.59 1 93.81 179 LEU A O 1
ATOM 1398 N N . LEU A 1 180 ? 13.117 -15.078 -3.465 1 94.81 180 LEU A N 1
ATOM 1399 C CA . LEU A 1 180 ? 13.305 -13.656 -3.738 1 94.81 180 LEU A CA 1
ATOM 1400 C C . LEU A 1 180 ? 14.766 -13.359 -4.078 1 94.81 180 LEU A C 1
ATOM 1402 O O . LEU A 1 180 ? 15.047 -12.5 -4.918 1 94.81 180 LEU A O 1
ATOM 1406 N N . ALA A 1 181 ? 15.688 -14.039 -3.445 1 93.81 181 ALA A N 1
ATOM 1407 C CA . ALA A 1 181 ? 17.109 -13.867 -3.748 1 93.81 181 ALA A CA 1
ATOM 1408 C C . ALA A 1 181 ? 17.422 -14.297 -5.18 1 93.81 181 ALA A C 1
ATOM 1410 O O . ALA A 1 181 ? 18.141 -13.594 -5.902 1 93.81 181 ALA A O 1
ATOM 1411 N N . GLU A 1 182 ? 16.828 -15.422 -5.551 1 94.56 182 GLU A N 1
ATOM 1412 C CA . GLU A 1 182 ? 17 -15.898 -6.918 1 94.56 182 GLU A CA 1
ATOM 1413 C C . GLU A 1 182 ? 16.422 -14.906 -7.926 1 94.56 182 GLU A C 1
ATOM 1415 O O . GLU A 1 182 ? 17.078 -14.594 -8.93 1 94.56 182 GLU A O 1
ATOM 1420 N N . ALA A 1 183 ? 15.25 -14.445 -7.656 1 96.62 183 ALA A N 1
ATOM 1421 C CA . ALA A 1 183 ? 14.609 -13.477 -8.547 1 96.62 183 ALA A CA 1
ATOM 1422 C C . ALA A 1 183 ? 15.453 -12.219 -8.688 1 96.62 183 ALA A C 1
ATOM 1424 O O . ALA A 1 183 ? 15.695 -11.75 -9.805 1 96.62 183 ALA A O 1
ATOM 1425 N N . TYR A 1 184 ? 15.945 -11.719 -7.578 1 95.81 184 TYR A N 1
ATOM 1426 C CA . TYR A 1 184 ? 16.75 -10.508 -7.582 1 95.81 184 TYR A CA 1
ATOM 1427 C C . TYR A 1 184 ? 18.031 -10.711 -8.383 1 95.81 184 TYR A C 1
ATOM 1429 O O . TYR A 1 184 ? 18.422 -9.844 -9.164 1 95.81 184 TYR A O 1
ATOM 1437 N N . GLU A 1 185 ? 18.672 -11.844 -8.125 1 94.5 185 GLU A N 1
ATOM 1438 C CA . GLU A 1 185 ? 19.938 -12.156 -8.805 1 94.5 185 GLU A CA 1
ATOM 1439 C C . GLU A 1 185 ? 19.75 -12.227 -10.312 1 94.5 185 GLU A C 1
ATOM 1441 O O . GLU A 1 185 ? 20.656 -11.875 -11.078 1 94.5 185 GLU A O 1
ATOM 1446 N N . HIS A 1 186 ? 18.609 -12.562 -10.742 1 96.94 186 HIS A N 1
ATOM 1447 C CA . HIS A 1 186 ? 18.391 -12.82 -12.156 1 96.94 186 HIS A CA 1
ATOM 1448 C C . HIS A 1 186 ? 17.734 -11.625 -12.844 1 96.94 186 HIS A C 1
ATOM 1450 O O . HIS A 1 186 ? 17.297 -11.719 -13.984 1 96.94 186 HIS A O 1
ATOM 1456 N N . LEU A 1 187 ? 17.672 -10.531 -12.148 1 97.44 187 LEU A N 1
ATOM 1457 C CA . LEU A 1 187 ? 17.266 -9.273 -12.766 1 97.44 187 LEU A CA 1
ATOM 1458 C C . LEU A 1 187 ? 18.453 -8.562 -13.398 1 97.44 187 LEU A C 1
ATOM 1460 O O . LEU A 1 187 ? 19.547 -8.555 -12.836 1 97.44 187 LEU A O 1
ATOM 1464 N N . LYS A 1 188 ? 18.203 -7.992 -14.555 1 96.25 188 LYS A N 1
ATOM 1465 C CA . LYS A 1 188 ? 19.156 -7.031 -15.094 1 96.25 188 LYS A CA 1
ATOM 1466 C C . LYS A 1 188 ? 19.25 -5.793 -14.211 1 96.25 188 LYS A C 1
ATOM 1468 O O . LYS A 1 188 ? 18.312 -5.477 -13.469 1 96.25 188 LYS A O 1
ATOM 1473 N N . PRO A 1 189 ? 20.422 -5.082 -14.281 1 93.56 189 PRO A N 1
ATOM 1474 C CA . PRO A 1 189 ? 20.422 -3.775 -13.617 1 93.56 189 PRO A CA 1
ATOM 1475 C C . PRO A 1 189 ? 19.266 -2.885 -14.055 1 93.56 189 PRO A C 1
ATOM 1477 O O . PRO A 1 189 ? 19.016 -2.734 -15.258 1 93.56 189 PRO A O 1
ATOM 1480 N N . GLY A 1 190 ? 18.531 -2.426 -13.078 1 93.12 190 GLY A N 1
ATOM 1481 C CA . GLY A 1 190 ? 17.375 -1.603 -13.398 1 93.12 190 GLY A CA 1
ATOM 1482 C C . GLY A 1 190 ? 16.125 -2.412 -13.656 1 93.12 190 GLY A C 1
ATOM 1483 O O . GLY A 1 190 ? 15.039 -1.848 -13.828 1 93.12 190 GLY A O 1
ATOM 1484 N N . GLY A 1 191 ? 16.312 -3.783 -13.688 1 97.12 191 GLY A N 1
ATOM 1485 C CA . GLY A 1 191 ? 15.148 -4.645 -13.867 1 97.12 191 GLY A CA 1
ATOM 1486 C C . GLY A 1 191 ? 14.18 -4.594 -12.703 1 97.12 191 GLY A C 1
ATOM 1487 O O . GLY A 1 191 ? 14.523 -4.109 -11.625 1 97.12 191 GLY A O 1
ATOM 1488 N N . GLN A 1 192 ? 12.961 -5.055 -12.938 1 97.88 192 GLN A N 1
ATOM 1489 C CA . GLN A 1 192 ? 11.93 -4.922 -11.906 1 97.88 192 GLN A CA 1
ATOM 1490 C C . GLN A 1 192 ? 11.359 -6.285 -11.523 1 97.88 192 GLN A C 1
ATOM 1492 O O . GLN A 1 192 ? 11.359 -7.215 -12.328 1 97.88 192 GLN A O 1
ATOM 1497 N N . LEU A 1 193 ? 10.969 -6.375 -10.273 1 98.44 193 LEU A N 1
ATOM 1498 C CA . LEU A 1 193 ? 10.273 -7.523 -9.703 1 98.44 193 LEU A CA 1
ATOM 1499 C C . LEU A 1 193 ? 8.906 -7.125 -9.172 1 98.44 193 LEU A C 1
ATOM 1501 O O . LEU A 1 193 ? 8.758 -6.07 -8.547 1 98.44 193 LEU A O 1
ATOM 1505 N N . GLU A 1 194 ? 7.895 -7.895 -9.453 1 98.75 194 GLU A N 1
ATOM 1506 C CA . GLU A 1 194 ? 6.578 -7.672 -8.859 1 98.75 194 GLU A CA 1
ATOM 1507 C C . GLU A 1 194 ? 6.039 -8.945 -8.219 1 98.75 194 GLU A C 1
ATOM 1509 O O . GLU A 1 194 ? 6.027 -10.008 -8.844 1 98.75 194 GLU A O 1
ATOM 1514 N N . VAL A 1 195 ? 5.672 -8.852 -6.949 1 97.94 195 VAL A N 1
ATOM 1515 C CA . VAL A 1 195 ? 5.027 -9.922 -6.195 1 97.94 195 VAL A CA 1
ATOM 1516 C C . VAL A 1 195 ? 3.586 -9.531 -5.875 1 97.94 195 VAL A C 1
ATOM 1518 O O . VAL A 1 195 ? 3.342 -8.508 -5.227 1 97.94 195 VAL A O 1
ATOM 1521 N N . THR A 1 196 ? 2.658 -10.328 -6.348 1 97.69 196 THR A N 1
ATOM 1522 C CA . THR A 1 196 ? 1.24 -10.047 -6.148 1 97.69 196 THR A CA 1
ATOM 1523 C C . THR A 1 196 ? 0.563 -11.188 -5.395 1 97.69 196 THR A C 1
ATOM 1525 O O . THR A 1 196 ? 0.712 -12.359 -5.762 1 97.69 196 THR A O 1
ATOM 1528 N N . GLU A 1 197 ? -0.174 -10.828 -4.328 1 96.12 197 GLU A N 1
ATOM 1529 C CA . GLU A 1 197 ? -0.899 -11.82 -3.545 1 96.12 197 GLU A CA 1
ATOM 1530 C C . GLU A 1 197 ? -2.229 -11.266 -3.043 1 96.12 197 GLU A C 1
ATOM 1532 O O . GLU A 1 197 ? -2.352 -10.07 -2.791 1 96.12 197 GLU A O 1
ATOM 1537 N N . ILE A 1 198 ? -3.182 -12.117 -2.982 1 94.94 198 ILE A N 1
ATOM 1538 C CA . ILE A 1 198 ? -4.309 -11.898 -2.086 1 94.94 198 ILE A CA 1
ATOM 1539 C C . ILE A 1 198 ? -4.012 -12.516 -0.72 1 94.94 198 ILE A C 1
ATOM 1541 O O . ILE A 1 198 ? -3.785 -13.719 -0.611 1 94.94 198 ILE A O 1
ATOM 1545 N N . ARG A 1 199 ? -3.965 -11.695 0.267 1 91.69 199 ARG A N 1
ATOM 1546 C CA . ARG A 1 199 ? -3.592 -12.211 1.58 1 91.69 199 ARG A CA 1
ATOM 1547 C C . ARG A 1 199 ? -4.66 -13.164 2.115 1 91.69 199 ARG A C 1
ATOM 1549 O O . ARG A 1 199 ? -5.855 -12.914 1.952 1 91.69 199 ARG A O 1
ATOM 1556 N N . PRO A 1 200 ? -4.211 -14.242 2.773 1 89.94 200 PRO A N 1
ATOM 1557 C CA . PRO A 1 200 ? -5.148 -15.297 3.172 1 89.94 200 PRO A CA 1
ATOM 1558 C C . PRO A 1 200 ? -5.805 -15.023 4.523 1 89.94 200 PRO A C 1
ATOM 1560 O O . PRO A 1 200 ? -5.848 -15.906 5.383 1 89.94 200 PRO A O 1
ATOM 1563 N N . HIS A 1 201 ? -6.336 -13.82 4.75 1 87.75 201 HIS A N 1
ATOM 1564 C CA . HIS A 1 201 ? -6.945 -13.406 6.008 1 87.75 201 HIS A CA 1
ATOM 1565 C C . HIS A 1 201 ? -8.266 -12.688 5.766 1 87.75 201 HIS A C 1
ATOM 1567 O O . HIS A 1 201 ? -8.469 -12.094 4.707 1 87.75 201 HIS A O 1
ATOM 1573 N N . PHE A 1 202 ? -9.133 -12.93 6.75 1 86.94 202 PHE A N 1
ATOM 1574 C CA . PHE A 1 202 ? -10.297 -12.047 6.863 1 86.94 202 PHE A CA 1
ATOM 1575 C C . PHE A 1 202 ? -9.969 -10.828 7.711 1 86.94 202 PHE A C 1
ATOM 1577 O O . PHE A 1 202 ? -9.836 -10.93 8.938 1 86.94 202 PHE A O 1
ATOM 1584 N N . PHE A 1 203 ? -9.875 -9.711 7.039 1 83.06 203 PHE A N 1
ATOM 1585 C CA . PHE A 1 203 ? -9.5 -8.508 7.77 1 83.06 203 PHE A CA 1
ATOM 1586 C C . PHE A 1 203 ? -10.734 -7.793 8.305 1 83.06 203 PHE A C 1
ATOM 1588 O O . PHE A 1 203 ? -11.773 -7.758 7.645 1 83.06 203 PHE A O 1
ATOM 1595 N N . ASP A 1 204 ? -10.555 -7.32 9.539 1 72.31 204 ASP A N 1
ATOM 1596 C CA . ASP A 1 204 ? -11.672 -6.645 10.188 1 72.31 204 ASP A CA 1
ATOM 1597 C C . ASP A 1 204 ? -11.688 -5.156 9.852 1 72.31 204 ASP A C 1
ATOM 1599 O O . ASP A 1 204 ? -10.648 -4.578 9.523 1 72.31 204 ASP A O 1
ATOM 1603 N N . VAL A 1 205 ? -12.914 -4.641 9.828 1 60.97 205 VAL A N 1
ATOM 1604 C CA . VAL A 1 205 ? -13.141 -3.217 9.594 1 60.97 205 VAL A CA 1
ATOM 1605 C C . VAL A 1 205 ? -12.891 -2.434 10.883 1 60.97 205 VAL A C 1
ATOM 1607 O O . VAL A 1 205 ? -12.594 -1.238 10.836 1 60.97 205 VAL A O 1
ATOM 1610 N N . ASP A 1 206 ? -13.148 -3.107 12.086 1 54.22 206 ASP A N 1
ATOM 1611 C CA . ASP A 1 206 ? -13.055 -2.344 13.328 1 54.22 206 ASP A CA 1
ATOM 1612 C C . ASP A 1 206 ? -11.602 -2.219 13.789 1 54.22 206 ASP A C 1
ATOM 1614 O O . ASP A 1 206 ? -10.969 -3.215 14.141 1 54.22 206 ASP A O 1
ATOM 1618 N N . PRO A 1 207 ? -10.977 -1.046 13.523 1 47.12 207 PRO A N 1
ATOM 1619 C CA . PRO A 1 207 ? -9.562 -0.814 13.828 1 47.12 207 PRO A CA 1
ATOM 1620 C C . PRO A 1 207 ? -9.18 -1.27 15.234 1 47.12 207 PRO A C 1
ATOM 1622 O O . PRO A 1 207 ? -8.047 -1.713 15.453 1 47.12 207 PRO A O 1
ATOM 1625 N N . GLU A 1 208 ? -10.023 -0.936 16.344 1 47 208 GLU A N 1
ATOM 1626 C CA . GLU A 1 208 ? -9.633 -1.336 17.703 1 47 208 GLU A CA 1
ATOM 1627 C C . GLU A 1 208 ? -9.562 -2.855 17.828 1 47 208 GLU A C 1
ATOM 1629 O O . GLU A 1 208 ? -8.852 -3.379 18.688 1 47 208 GLU A O 1
ATOM 1634 N N . GLN A 1 209 ? -10.234 -3.406 17.047 1 44.69 209 GLN A N 1
ATOM 1635 C CA . GLN A 1 209 ? -10.328 -4.859 17.109 1 44.69 209 GLN A CA 1
ATOM 1636 C C . GLN A 1 209 ? -9.469 -5.512 16.031 1 44.69 209 GLN A C 1
ATOM 1638 O O . GLN A 1 209 ? -9.344 -6.734 15.977 1 44.69 209 GLN A O 1
ATOM 1643 N N . ALA A 1 210 ? -9.125 -4.738 15.062 1 39.97 210 ALA A N 1
ATOM 1644 C CA . ALA A 1 210 ? -8.492 -5.301 13.875 1 39.97 210 ALA A CA 1
ATOM 1645 C C . ALA A 1 210 ? -7.363 -6.254 14.25 1 39.97 210 ALA A C 1
ATOM 1647 O O . ALA A 1 210 ? -7.188 -7.301 13.625 1 39.97 210 ALA A O 1
ATOM 1648 N N . ASP A 1 211 ? -6.477 -5.723 15.094 1 38.94 211 ASP A N 1
ATOM 1649 C CA . ASP A 1 211 ? -5.391 -6.621 15.469 1 38.94 211 ASP A CA 1
ATOM 1650 C C . ASP A 1 211 ? -5.789 -7.504 16.656 1 38.94 211 ASP A C 1
ATOM 1652 O O . ASP A 1 211 ? -4.949 -8.211 17.219 1 38.94 211 ASP A O 1
ATOM 1656 N N . LEU A 1 212 ? -7.02 -7.27 17.25 1 37.66 212 LEU A N 1
ATOM 1657 C CA . LEU A 1 212 ? -7.32 -8.086 18.422 1 37.66 212 LEU A CA 1
ATOM 1658 C C . LEU A 1 212 ? -7.793 -9.477 18.016 1 37.66 212 LEU A C 1
ATOM 1660 O O . LEU A 1 212 ? -8.562 -9.609 17.062 1 37.66 212 LEU A O 1
ATOM 1664 N N . PRO A 1 213 ? -7.184 -10.422 18.375 1 34.91 213 PRO A N 1
ATOM 1665 C CA . PRO A 1 213 ? -7.762 -11.758 18.188 1 34.91 213 PRO A CA 1
ATOM 1666 C C . PRO A 1 213 ? -9.234 -11.82 18.562 1 34.91 213 PRO A C 1
ATOM 1668 O O . PRO A 1 213 ? -9.688 -11.07 19.438 1 34.91 213 PRO A O 1
ATOM 1671 N N . CYS A 1 214 ? -10.203 -12.219 17.766 1 35.34 214 CYS A N 1
ATOM 1672 C CA . CYS A 1 214 ? -11.625 -12.484 17.953 1 35.34 214 CYS A CA 1
ATOM 1673 C C . CYS A 1 214 ? -11.906 -12.992 19.359 1 35.34 214 CYS A C 1
ATOM 1675 O O . CYS A 1 214 ? -11.57 -14.125 19.703 1 35.34 214 CYS A O 1
ATOM 1677 N N . THR A 1 215 ? -12.039 -12.203 20.344 1 35.91 215 THR A N 1
ATOM 1678 C CA . THR A 1 215 ? -12.555 -12.781 21.578 1 35.91 215 THR A CA 1
ATOM 1679 C C . THR A 1 215 ? -14.055 -13.07 21.453 1 35.91 215 THR A C 1
ATOM 1681 O O . THR A 1 215 ? -14.742 -12.438 20.656 1 35.91 215 THR A O 1
ATOM 1684 N N . GLU A 1 216 ? -14.734 -14.07 22.094 1 38.84 216 GLU A N 1
ATOM 1685 C CA . GLU A 1 216 ? -16 -14.789 22.172 1 38.84 216 GLU A CA 1
ATOM 1686 C C . GLU A 1 216 ? -17.172 -13.828 22.25 1 38.84 216 GLU A C 1
ATOM 1688 O O . GLU A 1 216 ? -18.266 -14.125 21.75 1 38.84 216 GLU A O 1
ATOM 1693 N N . ASP A 1 217 ? -17.25 -12.812 22.953 1 39.72 217 ASP A N 1
ATOM 1694 C CA . ASP A 1 217 ? -18.5 -12.164 23.328 1 39.72 217 ASP A CA 1
ATOM 1695 C C . ASP A 1 217 ? -18.938 -11.164 22.25 1 39.72 217 ASP A C 1
ATOM 1697 O O . ASP A 1 217 ? -19.984 -10.539 22.375 1 39.72 217 ASP A O 1
ATOM 1701 N N . ARG A 1 218 ? -18.156 -10.633 21.547 1 44.19 218 ARG A N 1
ATOM 1702 C CA . ARG A 1 218 ? -18.609 -9.648 20.562 1 44.19 218 ARG A CA 1
ATOM 1703 C C . ARG A 1 218 ? -18.953 -10.312 19.234 1 44.19 218 ARG A C 1
ATOM 1705 O O . ARG A 1 218 ? -18.219 -11.188 18.766 1 44.19 218 ARG A O 1
ATOM 1712 N N . LYS A 1 219 ? -20.297 -10.398 18.859 1 46.31 219 LYS A N 1
ATOM 1713 C CA . LYS A 1 219 ? -20.641 -10.977 17.562 1 46.31 219 LYS A CA 1
ATOM 1714 C C . LYS A 1 219 ? -19.562 -10.656 16.516 1 46.31 219 LYS A C 1
ATOM 1716 O O . LYS A 1 219 ? -19.188 -9.5 16.344 1 46.31 219 LYS A O 1
ATOM 1721 N N . PRO A 1 220 ? -18.844 -11.609 16.188 1 52.16 220 PRO A N 1
ATOM 1722 C CA . PRO A 1 220 ? -17.656 -11.391 15.367 1 52.16 220 PRO A CA 1
ATOM 1723 C C . PRO A 1 220 ? -17.969 -10.742 14.023 1 52.16 220 PRO A C 1
ATOM 1725 O O . PRO A 1 220 ? -18.922 -11.133 13.352 1 52.16 220 PRO A O 1
ATOM 1728 N N . GLU A 1 221 ? -17.5 -9.398 13.703 1 65.12 221 GLU A N 1
ATOM 1729 C CA . GLU A 1 221 ? -17.531 -8.789 12.375 1 65.12 221 GLU A CA 1
ATOM 1730 C C . GLU A 1 221 ? -17.078 -9.773 11.305 1 65.12 221 GLU A C 1
ATOM 1732 O O . GLU A 1 221 ? -17.578 -9.742 10.18 1 65.12 221 GLU A O 1
ATOM 1737 N N . ILE A 1 222 ? -16.516 -10.828 11.906 1 77.5 222 ILE A N 1
ATOM 1738 C CA . ILE A 1 222 ? -16.109 -11.969 11.078 1 77.5 222 ILE A CA 1
ATOM 1739 C C . ILE A 1 222 ? -16.703 -13.25 11.656 1 77.5 222 ILE A C 1
ATOM 1741 O O . ILE A 1 222 ? -16.641 -13.484 12.867 1 77.5 222 ILE A O 1
ATOM 1745 N N . GLY A 1 223 ? -17.438 -14.094 10.938 1 81.25 223 GLY A N 1
ATOM 1746 C CA . GLY A 1 223 ? -18.094 -15.328 11.367 1 81.25 223 GLY A CA 1
ATOM 1747 C C . GLY A 1 223 ? -17.141 -16.344 11.945 1 81.25 223 GLY A C 1
ATOM 1748 O O . GLY A 1 223 ? -15.945 -16.344 11.617 1 81.25 223 GLY A O 1
ATOM 1749 N N . SER A 1 224 ? -17.625 -17.219 12.797 1 87.12 224 SER A N 1
ATOM 1750 C CA . SER A 1 224 ? -16.812 -18.219 13.492 1 87.12 224 SER A CA 1
ATOM 1751 C C . SER A 1 224 ? -16.219 -19.219 12.516 1 87.12 224 SER A C 1
ATOM 1753 O O . SER A 1 224 ? -15.117 -19.719 12.727 1 87.12 224 SER A O 1
ATOM 1755 N N . ALA A 1 225 ? -16.953 -19.562 11.516 1 93.38 225 ALA A N 1
ATOM 1756 C CA . ALA A 1 225 ? -16.453 -20.5 10.523 1 93.38 225 ALA A CA 1
ATOM 1757 C C . ALA A 1 225 ? -15.266 -19.922 9.758 1 93.38 225 ALA A C 1
ATOM 1759 O O . ALA A 1 225 ? -14.281 -20.609 9.484 1 93.38 225 ALA A O 1
ATOM 1760 N N . CYS A 1 226 ? -15.383 -18.656 9.422 1 91.5 226 CYS A N 1
ATOM 1761 C CA . CYS A 1 226 ? -14.289 -17.969 8.734 1 91.5 226 CYS A CA 1
ATOM 1762 C C . CYS A 1 226 ? -13.031 -17.953 9.594 1 91.5 226 CYS A C 1
ATOM 1764 O O . CYS A 1 226 ? -11.938 -18.219 9.102 1 91.5 226 CYS A O 1
ATOM 1766 N N . ILE A 1 227 ? -13.234 -17.703 10.812 1 89.25 227 ILE A N 1
ATOM 1767 C CA . ILE A 1 227 ? -12.117 -17.656 11.75 1 89.25 227 ILE A CA 1
ATOM 1768 C C . ILE A 1 227 ? -11.5 -19.047 11.891 1 89.25 227 ILE A C 1
ATOM 1770 O O . ILE A 1 227 ? -10.273 -19.203 11.883 1 89.25 227 ILE A O 1
ATOM 1774 N N . GLU A 1 228 ? -12.344 -20.016 12.07 1 93.25 228 GLU A N 1
ATOM 1775 C CA . GLU A 1 228 ? -11.875 -21.391 12.18 1 93.25 228 GLU A CA 1
ATOM 1776 C C . GLU A 1 228 ? -11.094 -21.797 10.93 1 93.25 228 GLU A C 1
ATOM 1778 O O . GLU A 1 228 ? -10.031 -22.422 11.039 1 93.25 228 GLU A O 1
ATOM 1783 N N . TYR A 1 229 ? -11.656 -21.469 9.852 1 95.31 229 TYR A N 1
ATOM 1784 C CA . TYR A 1 229 ? -11 -21.781 8.586 1 95.31 229 TYR A CA 1
ATOM 1785 C C . TYR A 1 229 ? -9.617 -21.156 8.516 1 95.31 229 TYR A C 1
ATOM 1787 O O . TYR A 1 229 ? -8.633 -21.844 8.211 1 95.31 229 TYR A O 1
ATOM 1795 N N . GLU A 1 230 ? -9.57 -19.891 8.805 1 91.12 230 GLU A N 1
ATOM 1796 C CA . GLU A 1 230 ? -8.312 -19.156 8.742 1 91.12 230 GLU A CA 1
ATOM 1797 C C . GLU A 1 230 ? -7.273 -19.766 9.688 1 91.12 230 GLU A C 1
ATOM 1799 O O . GLU A 1 230 ? -6.117 -19.953 9.312 1 91.12 230 GLU A O 1
ATOM 1804 N N . ARG A 1 231 ? -7.68 -20.031 10.82 1 92.81 231 ARG A N 1
ATOM 1805 C CA . ARG A 1 231 ? -6.793 -20.625 11.82 1 92.81 231 ARG A CA 1
ATOM 1806 C C . ARG A 1 231 ? -6.23 -21.953 11.352 1 92.81 231 ARG A C 1
ATOM 1808 O O . ARG A 1 231 ? -5.023 -22.188 11.414 1 92.81 231 ARG A O 1
ATOM 1815 N N . ASN A 1 232 ? -7.062 -22.828 10.953 1 95.25 232 ASN A N 1
ATOM 1816 C CA . ASN A 1 232 ? -6.629 -24.141 10.477 1 95.25 232 ASN A CA 1
ATOM 1817 C C . ASN A 1 232 ? -5.727 -24.016 9.25 1 95.25 232 ASN A C 1
ATOM 1819 O O . ASN A 1 232 ? -4.727 -24.734 9.141 1 95.25 232 ASN A O 1
ATOM 1823 N N . PHE A 1 233 ? -6.129 -23.156 8.391 1 94.25 233 PHE A N 1
ATOM 1824 C CA . PHE A 1 233 ? -5.332 -22.938 7.191 1 94.25 233 PHE A CA 1
ATOM 1825 C C . PHE A 1 233 ? -3.908 -22.531 7.555 1 94.25 233 PHE A C 1
ATOM 1827 O O . PHE A 1 233 ? -2.945 -23.109 7.043 1 94.25 233 PHE A O 1
ATOM 1834 N N . GLU A 1 234 ? -3.789 -21.578 8.438 1 91.12 234 GLU A N 1
ATOM 1835 C CA . GLU A 1 234 ? -2.486 -21.094 8.875 1 91.12 234 GLU A CA 1
ATOM 1836 C C . GLU A 1 234 ? -1.708 -22.172 9.609 1 91.12 234 GLU A C 1
ATOM 1838 O O . GLU A 1 234 ? -0.513 -22.359 9.367 1 91.12 234 GLU A O 1
ATOM 1843 N N . GLU A 1 235 ? -2.346 -22.844 10.484 1 93.56 235 GLU A N 1
ATOM 1844 C CA . GLU A 1 235 ? -1.697 -23.875 11.289 1 93.56 235 GLU A CA 1
ATOM 1845 C C . GLU A 1 235 ? -1.163 -25 10.406 1 93.56 235 GLU A C 1
ATOM 1847 O O . GLU A 1 235 ? -0.018 -25.438 10.562 1 93.56 235 GLU A O 1
ATOM 1852 N N . ILE A 1 236 ? -1.958 -25.469 9.516 1 94.75 236 ILE A N 1
ATOM 1853 C CA . ILE A 1 236 ? -1.558 -26.578 8.656 1 94.75 236 ILE A CA 1
ATOM 1854 C C . ILE A 1 236 ? -0.438 -26.125 7.719 1 94.75 236 ILE A C 1
ATOM 1856 O O . ILE A 1 236 ? 0.522 -26.859 7.484 1 94.75 236 ILE A O 1
ATOM 1860 N N . SER A 1 237 ? -0.583 -24.891 7.168 1 93 237 SER A N 1
ATOM 1861 C CA . SER A 1 237 ? 0.494 -24.359 6.344 1 93 237 SER A CA 1
ATOM 1862 C C . SER A 1 237 ? 1.812 -24.312 7.109 1 93 237 SER A C 1
ATOM 1864 O O . SER A 1 237 ? 2.844 -24.766 6.602 1 93 237 SER A O 1
ATOM 1866 N N . HIS A 1 238 ? 1.725 -23.859 8.305 1 90.69 238 HIS A N 1
ATOM 1867 C CA . HIS A 1 238 ? 2.912 -23.781 9.148 1 90.69 238 HIS A CA 1
ATOM 1868 C C . HIS A 1 238 ? 3.488 -25.172 9.414 1 90.69 238 HIS A C 1
ATOM 1870 O O . HIS A 1 238 ? 4.703 -25.359 9.344 1 90.69 238 HIS A O 1
ATOM 1876 N N . MET A 1 239 ? 2.65 -26.078 9.719 1 92.56 239 MET A N 1
ATOM 1877 C CA . MET A 1 239 ? 3.066 -27.453 9.969 1 92.56 239 MET A CA 1
ATOM 1878 C C . MET A 1 239 ? 3.791 -28.031 8.766 1 92.56 239 MET A C 1
ATOM 1880 O O . MET A 1 239 ? 4.738 -28.812 8.914 1 92.56 239 MET A O 1
ATOM 1884 N N . LEU A 1 240 ? 3.385 -27.656 7.613 1 90.81 240 LEU A N 1
ATOM 1885 C CA . LEU A 1 240 ? 3.939 -28.203 6.379 1 90.81 240 LEU A CA 1
ATOM 1886 C C . LEU A 1 240 ? 5.109 -27.359 5.891 1 90.81 240 LEU A C 1
ATOM 1888 O O . LEU A 1 240 ? 5.656 -27.609 4.812 1 90.81 240 LEU A O 1
ATOM 1892 N N . GLY A 1 241 ? 5.445 -26.266 6.629 1 89.94 241 GLY A N 1
ATOM 1893 C CA . GLY A 1 241 ? 6.566 -25.406 6.277 1 89.94 241 GLY A CA 1
ATOM 1894 C C . GLY A 1 241 ? 6.242 -24.422 5.168 1 89.94 241 GLY A C 1
ATOM 1895 O O . GLY A 1 241 ? 7.145 -23.875 4.531 1 89.94 241 GLY A O 1
ATOM 1896 N N . ILE A 1 242 ? 4.977 -24.234 4.953 1 90.44 242 ILE A N 1
ATOM 1897 C CA . ILE A 1 242 ? 4.527 -23.328 3.9 1 90.44 242 ILE A CA 1
ATOM 1898 C C . ILE A 1 242 ? 4.328 -21.922 4.473 1 90.44 242 ILE A C 1
ATOM 1900 O O . ILE A 1 242 ? 3.688 -21.766 5.516 1 90.44 242 ILE A O 1
ATOM 1904 N N . ASP A 1 243 ? 4.949 -20.906 3.852 1 89.38 243 ASP A N 1
ATOM 1905 C CA . ASP A 1 243 ? 4.641 -19.516 4.184 1 89.38 243 ASP A CA 1
ATOM 1906 C C . ASP A 1 243 ? 3.441 -19.016 3.381 1 89.38 243 ASP A C 1
ATOM 1908 O O . ASP A 1 243 ? 3.592 -18.578 2.24 1 89.38 243 ASP A O 1
ATOM 1912 N N . CYS A 1 244 ? 2.305 -19 4.004 1 89.75 244 CYS A N 1
ATOM 1913 C CA . CYS A 1 244 ? 1.078 -18.688 3.281 1 89.75 244 CYS A CA 1
ATOM 1914 C C . CYS A 1 244 ? 0.843 -17.188 3.24 1 89.75 244 CYS A C 1
ATOM 1916 O O . CYS A 1 244 ? -0.061 -16.703 2.547 1 89.75 244 CYS A O 1
ATOM 1918 N N . ASP A 1 245 ? 1.63 -16.406 3.941 1 89.75 245 ASP A N 1
ATOM 1919 C CA . ASP A 1 245 ? 1.479 -14.961 3.941 1 89.75 245 ASP A CA 1
ATOM 1920 C C . ASP A 1 245 ? 2.84 -14.266 3.965 1 89.75 245 ASP A C 1
ATOM 1922 O O . ASP A 1 245 ? 3.199 -13.625 4.957 1 89.75 245 ASP A O 1
ATOM 1926 N N . PRO A 1 246 ? 3.543 -14.297 2.859 1 91 246 PRO A N 1
ATOM 1927 C CA . PRO A 1 246 ? 4.902 -13.75 2.824 1 91 246 PRO A CA 1
ATOM 1928 C C . PRO A 1 246 ? 4.918 -12.227 2.695 1 91 246 PRO A C 1
ATOM 1930 O O . PRO A 1 246 ? 5.953 -11.594 2.93 1 91 246 PRO A O 1
ATOM 1933 N N . ILE A 1 247 ? 3.805 -11.594 2.354 1 90.5 247 ILE A N 1
ATOM 1934 C CA . ILE A 1 247 ? 3.744 -10.227 1.845 1 90.5 247 ILE A CA 1
ATOM 1935 C C . ILE A 1 247 ? 4.324 -9.266 2.879 1 90.5 247 ILE A C 1
ATOM 1937 O O . ILE A 1 247 ? 5.117 -8.383 2.541 1 90.5 247 ILE A O 1
ATOM 1941 N N . PRO A 1 248 ? 3.988 -9.438 4.172 1 84.81 248 PRO A N 1
ATOM 1942 C CA . PRO A 1 248 ? 4.508 -8.477 5.156 1 84.81 248 PRO A CA 1
ATOM 1943 C C . PRO A 1 248 ? 6.031 -8.453 5.207 1 84.81 248 PRO A C 1
ATOM 1945 O O . PRO A 1 248 ? 6.621 -7.457 5.633 1 84.81 248 PRO A O 1
ATOM 1948 N N . ARG A 1 249 ? 6.691 -9.453 4.629 1 87.88 249 ARG A N 1
ATOM 1949 C CA . ARG A 1 249 ? 8.141 -9.57 4.73 1 87.88 249 ARG A CA 1
ATOM 1950 C C . ARG A 1 249 ? 8.812 -9.266 3.395 1 87.88 249 ARG A C 1
ATOM 1952 O O . ARG A 1 249 ? 10.023 -9.047 3.336 1 87.88 249 ARG A O 1
ATOM 1959 N N . VAL A 1 250 ? 8.086 -9.219 2.375 1 91.81 250 VAL A N 1
ATOM 1960 C CA . VAL A 1 250 ? 8.641 -9.141 1.028 1 91.81 250 VAL A CA 1
ATOM 1961 C C . VAL A 1 250 ? 9.398 -7.82 0.861 1 91.81 250 VAL A C 1
ATOM 1963 O O . VAL A 1 250 ? 10.547 -7.812 0.425 1 91.81 250 VAL A O 1
ATOM 1966 N N . PRO A 1 251 ? 8.836 -6.672 1.272 1 89.62 251 PRO A N 1
ATOM 1967 C CA . PRO A 1 251 ? 9.57 -5.422 1.086 1 89.62 251 PRO A CA 1
ATOM 1968 C C . PRO A 1 251 ? 10.891 -5.398 1.852 1 89.62 251 PRO A C 1
ATOM 1970 O O . PRO A 1 251 ? 11.922 -4.984 1.306 1 89.62 251 PRO A O 1
ATOM 1973 N N . GLY A 1 252 ? 10.844 -5.828 3.111 1 85.75 252 GLY A N 1
ATOM 1974 C CA . GLY A 1 252 ? 12.062 -5.875 3.91 1 85.75 252 GLY A CA 1
ATOM 1975 C C . GLY A 1 252 ? 13.117 -6.797 3.328 1 85.75 252 GLY A C 1
ATOM 1976 O O . GLY A 1 252 ? 14.305 -6.453 3.307 1 85.75 252 GLY A O 1
ATOM 1977 N N . ARG A 1 253 ? 12.672 -7.953 2.844 1 89 253 ARG A N 1
ATOM 1978 C CA . ARG A 1 253 ? 13.602 -8.906 2.248 1 89 253 ARG A CA 1
ATOM 1979 C C . ARG A 1 253 ? 14.227 -8.344 0.976 1 89 253 ARG A C 1
ATOM 1981 O O . ARG A 1 253 ? 15.43 -8.484 0.755 1 89 253 ARG A O 1
ATOM 1988 N N . LEU A 1 254 ? 13.43 -7.723 0.179 1 92.06 254 LEU A N 1
ATOM 1989 C CA . LEU A 1 254 ? 13.93 -7.141 -1.06 1 92.06 254 LEU A CA 1
ATOM 1990 C C . LEU A 1 254 ? 14.922 -6.016 -0.769 1 92.06 254 LEU A C 1
ATOM 1992 O O . LEU A 1 254 ? 15.945 -5.895 -1.44 1 92.06 254 LEU A O 1
ATOM 1996 N N . SER A 1 255 ? 14.602 -5.223 0.22 1 88 255 SER A N 1
ATOM 1997 C CA . SER A 1 255 ? 15.516 -4.164 0.622 1 88 255 SER A CA 1
ATOM 1998 C C . SER A 1 255 ? 16.859 -4.738 1.083 1 88 255 SER A C 1
ATOM 2000 O O . SER A 1 255 ? 17.906 -4.207 0.741 1 88 255 SER A O 1
ATOM 2002 N N . GLY A 1 256 ? 16.75 -5.801 1.863 1 84.94 256 GLY A N 1
ATOM 2003 C CA . GLY A 1 256 ? 17.953 -6.461 2.342 1 84.94 256 GLY A CA 1
ATOM 2004 C C . GLY A 1 256 ? 18.844 -6.984 1.223 1 84.94 256 GLY A C 1
ATOM 2005 O O . GLY A 1 256 ? 20.062 -7.059 1.369 1 84.94 256 GLY A O 1
ATOM 2006 N N . LEU A 1 257 ? 18.219 -7.285 0.103 1 88.44 257 LEU A N 1
ATOM 2007 C CA . LEU A 1 257 ? 18.953 -7.781 -1.06 1 88.44 257 LEU A CA 1
ATOM 2008 C C . LEU A 1 257 ? 19.562 -6.629 -1.849 1 88.44 257 LEU A C 1
ATOM 2010 O O . LEU A 1 257 ? 20.391 -6.848 -2.74 1 88.44 257 LEU A O 1
ATOM 2014 N N . GLY A 1 258 ? 19.156 -5.449 -1.562 1 86 258 GLY A N 1
ATOM 2015 C CA . GLY A 1 258 ? 19.672 -4.285 -2.26 1 86 258 GLY A CA 1
ATOM 2016 C C . GLY A 1 258 ? 18.703 -3.703 -3.268 1 86 258 GLY A C 1
ATOM 2017 O O . GLY A 1 258 ? 19.062 -2.838 -4.066 1 86 258 GLY A O 1
ATOM 2018 N N . ALA A 1 259 ? 17.453 -4.195 -3.223 1 91.38 259 ALA A N 1
ATOM 2019 C CA . ALA A 1 259 ? 16.453 -3.662 -4.145 1 91.38 259 ALA A CA 1
ATOM 2020 C C . ALA A 1 259 ? 16.094 -2.219 -3.797 1 91.38 259 ALA A C 1
ATOM 2022 O O . ALA A 1 259 ? 16.219 -1.807 -2.639 1 91.38 259 ALA A O 1
ATOM 2023 N N . GLU A 1 260 ? 15.75 -1.484 -4.785 1 91.06 260 GLU A N 1
ATOM 2024 C CA . GLU A 1 260 ? 15.406 -0.071 -4.656 1 91.06 260 GLU A CA 1
ATOM 2025 C C . GLU A 1 260 ? 14.023 0.216 -5.223 1 91.06 260 GLU A C 1
ATOM 2027 O O . GLU A 1 260 ? 13.398 -0.66 -5.82 1 91.06 260 GLU A O 1
ATOM 2032 N N . VAL A 1 261 ? 13.531 1.418 -4.949 1 91.94 261 VAL A N 1
ATOM 2033 C CA . VAL A 1 261 ? 12.234 1.875 -5.43 1 91.94 261 VAL A CA 1
ATOM 2034 C C . VAL A 1 261 ? 11.156 0.866 -5.043 1 91.94 261 VAL A C 1
ATOM 2036 O O . VAL A 1 261 ? 10.398 0.403 -5.895 1 91.94 261 VAL A O 1
ATOM 2039 N N . ILE A 1 262 ? 11.18 0.397 -3.832 1 93.56 262 ILE A N 1
ATOM 2040 C CA . ILE A 1 262 ? 10.211 -0.577 -3.344 1 93.56 262 ILE A CA 1
ATOM 2041 C C . ILE A 1 262 ? 8.883 0.115 -3.068 1 93.56 262 ILE A C 1
ATOM 2043 O O . ILE A 1 262 ? 8.836 1.128 -2.365 1 93.56 262 ILE A O 1
ATOM 2047 N N . CYS A 1 263 ? 7.863 -0.401 -3.656 1 96.12 263 CYS A N 1
ATOM 2048 C CA . CYS A 1 263 ? 6.516 0.131 -3.488 1 96.12 263 CYS A CA 1
ATOM 2049 C C . CYS A 1 263 ? 5.516 -0.989 -3.227 1 96.12 263 CYS A C 1
ATOM 2051 O O . CYS A 1 263 ? 5.625 -2.072 -3.803 1 96.12 263 CYS A O 1
ATOM 2053 N N . GLU A 1 264 ? 4.559 -0.707 -2.369 1 95.69 264 GLU A N 1
ATOM 2054 C CA . GLU A 1 264 ? 3.461 -1.621 -2.064 1 95.69 264 GLU A CA 1
ATOM 2055 C C . GLU A 1 264 ? 2.107 -0.956 -2.295 1 95.69 264 GLU A C 1
ATOM 2057 O O . GLU A 1 264 ? 1.863 0.151 -1.812 1 95.69 264 GLU A O 1
ATOM 2062 N N . ARG A 1 265 ? 1.359 -1.597 -3.053 1 97.19 265 ARG A N 1
ATOM 2063 C CA . ARG A 1 265 ? -0.021 -1.174 -3.26 1 97.19 265 ARG A CA 1
ATOM 2064 C C . ARG A 1 265 ? -1 -2.215 -2.725 1 97.19 265 ARG A C 1
ATOM 2066 O O . ARG A 1 265 ? -0.843 -3.41 -2.98 1 97.19 265 ARG A O 1
ATOM 2073 N N . VAL A 1 266 ? -2.008 -1.725 -1.975 1 95.69 266 VAL A N 1
ATOM 2074 C CA . VAL A 1 266 ? -3.004 -2.615 -1.385 1 95.69 266 VAL A CA 1
ATOM 2075 C C . VAL A 1 266 ? -4.406 -2.141 -1.758 1 95.69 266 VAL A C 1
ATOM 2077 O O . VAL A 1 266 ? -4.766 -0.988 -1.51 1 95.69 266 VAL A O 1
ATOM 2080 N N . ASP A 1 267 ? -5.156 -2.971 -2.377 1 95.81 267 ASP A N 1
ATOM 2081 C CA . ASP A 1 267 ? -6.59 -2.758 -2.557 1 95.81 267 ASP A CA 1
ATOM 2082 C C . ASP A 1 267 ? -7.391 -3.48 -1.476 1 95.81 267 ASP A C 1
ATOM 2084 O O . ASP A 1 267 ? -7.316 -4.703 -1.352 1 95.81 267 ASP A O 1
ATOM 2088 N N . TRP A 1 268 ? -8.141 -2.713 -0.755 1 91.88 268 TRP A N 1
ATOM 2089 C CA . TRP A 1 268 ? -9.039 -3.27 0.255 1 91.88 268 TRP A CA 1
ATOM 2090 C C . TRP A 1 268 ? -10.414 -3.559 -0.336 1 91.88 268 TRP A C 1
ATOM 2092 O O . TRP A 1 268 ? -11.141 -2.635 -0.708 1 91.88 268 TRP A O 1
ATOM 2102 N N . LEU A 1 269 ? -10.766 -4.852 -0.352 1 91.62 269 LEU A N 1
ATOM 2103 C CA . LEU A 1 269 ? -12.008 -5.25 -0.997 1 91.62 269 LEU A CA 1
ATOM 2104 C C . LEU A 1 269 ? -13 -5.793 0.025 1 91.62 269 LEU A C 1
ATOM 2106 O O . LEU A 1 269 ? -12.688 -6.738 0.754 1 91.62 269 LEU A O 1
ATOM 2110 N N . PRO A 1 270 ? -14.156 -5.223 0.035 1 86.62 270 PRO A N 1
ATOM 2111 C CA . PRO A 1 270 ? -15.172 -5.836 0.891 1 86.62 270 PRO A CA 1
ATOM 2112 C C . PRO A 1 270 ? -15.578 -7.23 0.413 1 86.62 270 PRO A C 1
ATOM 2114 O O . PRO A 1 270 ? -15.734 -7.453 -0.791 1 86.62 270 PRO A O 1
ATOM 2117 N N . ILE A 1 271 ? -15.703 -8.07 1.294 1 86.19 271 ILE A N 1
ATOM 2118 C CA . ILE A 1 271 ? -16.109 -9.438 0.963 1 86.19 271 ILE A CA 1
ATOM 2119 C C . ILE A 1 271 ? -17.609 -9.484 0.714 1 86.19 271 ILE A C 1
ATOM 2121 O O . ILE A 1 271 ? -18.078 -10.211 -0.173 1 86.19 271 ILE A O 1
ATOM 2125 N N . GLN A 1 272 ? -18.391 -8.664 1.468 1 78.12 272 GLN A N 1
ATOM 2126 C CA . GLN A 1 272 ? -19.828 -8.625 1.272 1 78.12 272 GLN A CA 1
ATOM 2127 C C . GLN A 1 272 ? -20.266 -7.305 0.646 1 78.12 272 GLN A C 1
ATOM 2129 O O . GLN A 1 272 ? -19.5 -6.34 0.623 1 78.12 272 GLN A O 1
ATOM 2134 N N . ASN A 1 273 ? -21.547 -7.469 0.147 1 62.62 273 ASN A N 1
ATOM 2135 C CA . ASN A 1 273 ? -22.125 -6.5 -0.777 1 62.62 273 ASN A CA 1
ATOM 2136 C C . ASN A 1 273 ? -22.672 -5.285 -0.04 1 62.62 273 ASN A C 1
ATOM 2138 O O . ASN A 1 273 ? -23.891 -5.113 0.055 1 62.62 273 ASN A O 1
ATOM 2142 N N . TRP A 1 274 ? -21.859 -4.488 0.467 1 63.47 274 TRP A N 1
ATOM 2143 C CA . TRP A 1 274 ? -22.438 -3.264 0.997 1 63.47 274 TRP A CA 1
ATOM 2144 C C . TRP A 1 274 ? -21.938 -2.045 0.231 1 63.47 274 TRP A C 1
ATOM 2146 O O . TRP A 1 274 ? -22.281 -0.907 0.567 1 63.47 274 TRP A O 1
ATOM 2156 N N . GLY A 1 275 ? -21.656 -2.268 -0.989 1 67.19 275 GLY A N 1
ATOM 2157 C CA . GLY A 1 275 ? -21.141 -1.104 -1.695 1 67.19 275 GLY A CA 1
ATOM 2158 C C . GLY A 1 275 ? -21.969 -0.731 -2.91 1 67.19 275 GLY A C 1
ATOM 2159 O O . GLY A 1 275 ? -22.734 -1.552 -3.42 1 67.19 275 GLY A O 1
ATOM 2160 N N . SER A 1 276 ? -22.031 0.624 -3.191 1 77.25 276 SER A N 1
ATOM 2161 C CA . SER A 1 276 ? -22.812 1.152 -4.301 1 77.25 276 SER A CA 1
ATOM 2162 C C . SER A 1 276 ? -21.922 1.597 -5.453 1 77.25 276 SER A C 1
ATOM 2164 O O . SER A 1 276 ? -22.406 1.856 -6.559 1 77.25 276 SER A O 1
ATOM 2166 N N . ASP A 1 277 ? -20.656 1.574 -5.262 1 82.62 277 ASP A N 1
ATOM 2167 C CA . ASP A 1 277 ? -19.734 1.966 -6.32 1 82.62 277 ASP A CA 1
ATOM 2168 C C . ASP A 1 277 ? -19.562 0.849 -7.348 1 82.62 277 ASP A C 1
ATOM 2170 O O . ASP A 1 277 ? -19.328 -0.305 -6.988 1 82.62 277 ASP A O 1
ATOM 2174 N N . PRO A 1 278 ? -19.703 1.152 -8.625 1 83.5 278 PRO A N 1
ATOM 2175 C CA . PRO A 1 278 ? -19.656 0.112 -9.656 1 83.5 278 PRO A CA 1
ATOM 2176 C C . PRO A 1 278 ? -18.328 -0.646 -9.672 1 83.5 278 PRO A C 1
ATOM 2178 O O . PRO A 1 278 ? -18.297 -1.85 -9.945 1 83.5 278 PRO A O 1
ATOM 2181 N N . VAL A 1 279 ? -17.281 0.082 -9.492 1 84.88 279 VAL A N 1
ATOM 2182 C CA . VAL A 1 279 ? -15.977 -0.563 -9.477 1 84.88 279 VAL A CA 1
ATOM 2183 C C . VAL A 1 279 ? -15.898 -1.551 -8.312 1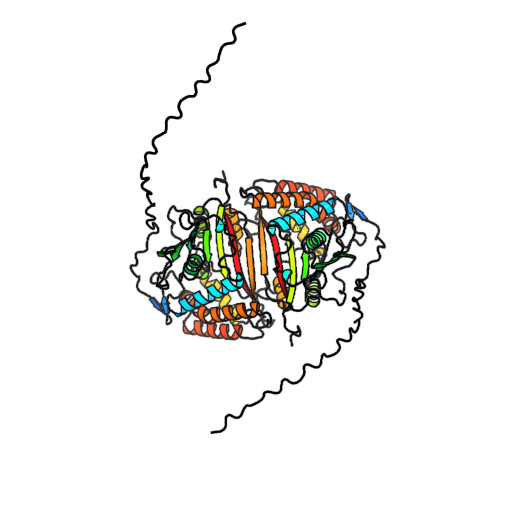 84.88 279 VAL A C 1
ATOM 2185 O O . VAL A 1 279 ? -15.445 -2.686 -8.484 1 84.88 279 VAL A O 1
ATOM 2188 N N . THR A 1 280 ? -16.375 -1.104 -7.207 1 86.12 280 THR A N 1
ATOM 2189 C CA . THR A 1 280 ? -16.391 -1.971 -6.035 1 86.12 280 THR A CA 1
ATOM 2190 C C . THR A 1 280 ? -17.281 -3.191 -6.277 1 86.12 280 THR A C 1
ATOM 2192 O O . THR A 1 280 ? -16.906 -4.312 -5.922 1 86.12 280 THR A O 1
ATOM 2195 N N . GLN A 1 281 ? -18.344 -2.949 -6.922 1 88 281 GLN A N 1
ATOM 2196 C CA . GLN A 1 281 ? -19.266 -4.047 -7.188 1 88 281 GLN A CA 1
ATOM 2197 C C . GLN A 1 281 ? -18.641 -5.082 -8.117 1 88 281 GLN A C 1
ATOM 2199 O O . GLN A 1 281 ? -18.797 -6.289 -7.91 1 88 281 GLN A O 1
ATOM 2204 N N . GLN A 1 282 ? -17.969 -4.629 -9.078 1 91.81 282 GLN A N 1
ATOM 2205 C CA . GLN A 1 282 ? -17.297 -5.547 -10 1 91.81 282 GLN A CA 1
ATOM 2206 C C . GLN A 1 282 ? -16.219 -6.352 -9.297 1 91.81 282 GLN A C 1
ATOM 2208 O O . GLN A 1 282 ? -16.109 -7.566 -9.477 1 91.81 282 GLN A O 1
ATOM 2213 N N . LYS A 1 283 ? -15.391 -5.672 -8.523 1 92.75 283 LYS A N 1
ATOM 2214 C CA . LYS A 1 283 ? -14.328 -6.352 -7.785 1 92.75 283 LYS A CA 1
ATOM 2215 C C . LYS A 1 283 ? -14.906 -7.379 -6.812 1 92.75 283 LYS A C 1
ATOM 2217 O O . LYS A 1 283 ? -14.391 -8.5 -6.711 1 92.75 283 LYS A O 1
ATOM 2222 N N . ARG A 1 284 ? -15.953 -7.031 -6.211 1 89.44 284 ARG A N 1
ATOM 2223 C CA . ARG A 1 284 ? -16.578 -7.926 -5.242 1 89.44 284 ARG A CA 1
ATOM 2224 C C . ARG A 1 284 ? -17.141 -9.164 -5.926 1 89.44 284 ARG A C 1
ATOM 2226 O O . ARG A 1 284 ? -17.047 -10.273 -5.398 1 89.44 284 ARG A O 1
ATOM 2233 N N . LYS A 1 285 ? -17.812 -8.906 -6.988 1 91.31 285 LYS A N 1
ATOM 2234 C CA . LYS A 1 285 ? -18.359 -10.031 -7.738 1 91.31 285 LYS A CA 1
ATOM 2235 C C . LYS A 1 285 ? -17.266 -11.008 -8.148 1 91.31 285 LYS A C 1
ATOM 2237 O O . LYS A 1 285 ? -17.422 -12.219 -8.008 1 91.31 285 LYS A O 1
ATOM 2242 N N . ALA A 1 286 ? -16.25 -10.484 -8.656 1 94.56 286 ALA A N 1
ATOM 2243 C CA . ALA A 1 286 ? -15.125 -11.328 -9.055 1 94.56 286 ALA A CA 1
ATOM 2244 C C . ALA A 1 286 ? -14.531 -12.062 -7.848 1 94.56 286 ALA A C 1
ATOM 2246 O O . ALA A 1 286 ? -14.234 -13.258 -7.922 1 94.56 286 ALA A O 1
ATOM 2247 N N . LEU A 1 287 ? -14.383 -11.336 -6.75 1 93.56 287 LEU A N 1
ATOM 2248 C CA . LEU A 1 287 ? -13.852 -11.945 -5.531 1 93.56 287 LEU A CA 1
ATOM 2249 C C . LEU A 1 287 ? -14.766 -13.07 -5.043 1 93.56 287 LEU A C 1
ATOM 2251 O O . LEU A 1 287 ? -14.289 -14.156 -4.707 1 93.56 287 LEU A O 1
ATOM 2255 N N . ALA A 1 288 ? -16 -12.812 -5.059 1 90.88 288 ALA A N 1
ATOM 2256 C CA . ALA A 1 288 ? -16.969 -13.805 -4.609 1 90.88 288 ALA A CA 1
ATOM 2257 C C . ALA A 1 288 ? -16.906 -15.055 -5.48 1 90.88 288 ALA A C 1
ATOM 2259 O O . ALA A 1 288 ? -16.922 -16.188 -4.969 1 90.88 288 ALA A O 1
ATOM 2260 N N . GLU A 1 289 ? -16.875 -14.812 -6.707 1 93 289 GLU A N 1
ATOM 2261 C CA . GLU A 1 289 ? -16.812 -15.938 -7.633 1 93 289 GLU A CA 1
ATOM 2262 C C . GLU A 1 289 ? -15.508 -16.703 -7.461 1 93 289 GLU A C 1
ATOM 2264 O O . GLU A 1 289 ? -15.5 -17.938 -7.488 1 93 289 GLU A O 1
ATOM 2269 N N . MET A 1 290 ? -14.469 -15.992 -7.324 1 93.5 290 MET A N 1
ATOM 2270 C CA . MET A 1 290 ? -13.172 -16.625 -7.117 1 93.5 290 MET A CA 1
ATOM 2271 C C . MET A 1 290 ? -13.188 -17.5 -5.867 1 93.5 290 MET A C 1
ATOM 2273 O O . MET A 1 290 ? -12.688 -18.625 -5.883 1 93.5 290 MET A O 1
ATOM 2277 N N . VAL A 1 291 ? -13.734 -17 -4.824 1 89.56 291 VAL A N 1
ATOM 2278 C CA . VAL A 1 291 ? -13.789 -17.734 -3.564 1 89.56 291 VAL A CA 1
ATOM 2279 C C . VAL A 1 291 ? -14.711 -18.938 -3.703 1 89.56 291 VAL A C 1
ATOM 2281 O O . VAL A 1 291 ? -14.398 -20.031 -3.217 1 89.56 291 VAL A O 1
ATOM 2284 N N . GLU A 1 292 ? -15.789 -18.75 -4.332 1 89.12 292 GLU A N 1
ATOM 2285 C CA . GLU A 1 292 ? -16.75 -19.844 -4.516 1 89.12 292 GLU A CA 1
ATOM 2286 C C . GLU A 1 292 ? -16.109 -21.031 -5.219 1 89.12 292 GLU A C 1
ATOM 2288 O O . GLU A 1 292 ? -16.281 -22.172 -4.801 1 89.12 292 GLU A O 1
ATOM 2293 N N . CYS A 1 293 ? -15.391 -20.766 -6.172 1 88.81 293 CYS A N 1
ATOM 2294 C CA . CYS A 1 293 ? -14.773 -21.859 -6.918 1 88.81 293 CYS A CA 1
ATOM 2295 C C . CYS A 1 293 ? -13.438 -22.266 -6.297 1 88.81 293 CYS A C 1
ATOM 2297 O O . CYS A 1 293 ? -13.039 -23.422 -6.359 1 88.81 293 CYS A O 1
ATOM 2299 N N . GLY A 1 294 ? -12.828 -21.344 -5.648 1 92.94 294 GLY A N 1
ATOM 2300 C CA . GLY A 1 294 ? -11.445 -21.547 -5.266 1 92.94 294 GLY A CA 1
ATOM 2301 C C . GLY A 1 294 ? -11.281 -22.094 -3.863 1 92.94 294 GLY A C 1
ATOM 2302 O O . GLY A 1 294 ? -10.266 -22.719 -3.547 1 92.94 294 GLY A O 1
ATOM 2303 N N . ILE A 1 295 ? -12.219 -21.875 -3.018 1 94.25 295 ILE A N 1
ATOM 2304 C CA . ILE A 1 295 ? -12.016 -22.219 -1.612 1 94.25 295 ILE A CA 1
ATOM 2305 C C . ILE A 1 295 ? -11.812 -23.719 -1.469 1 94.25 295 ILE A C 1
ATOM 2307 O O . ILE A 1 295 ? -11 -24.172 -0.656 1 94.25 295 ILE A O 1
ATOM 2311 N N . GLU A 1 296 ? -12.523 -24.5 -2.203 1 94.69 296 GLU A N 1
ATOM 2312 C CA . GLU A 1 296 ? -12.32 -25.953 -2.197 1 94.69 296 GLU A CA 1
ATOM 2313 C C . GLU A 1 296 ? -10.953 -26.312 -2.771 1 94.69 296 GLU A C 1
ATOM 2315 O O . GLU A 1 296 ? -10.25 -27.172 -2.219 1 94.69 296 GLU A O 1
ATOM 2320 N N . ASN A 1 297 ? -10.633 -25.656 -3.869 1 94.06 297 ASN A N 1
ATOM 2321 C CA . ASN A 1 297 ? -9.375 -25.922 -4.559 1 94.06 297 ASN A CA 1
ATOM 2322 C C . ASN A 1 297 ? -8.172 -25.625 -3.668 1 94.06 297 ASN A C 1
ATOM 2324 O O . ASN A 1 297 ? -7.188 -26.375 -3.684 1 94.06 297 ASN A O 1
ATOM 2328 N N . TRP A 1 298 ? -8.266 -24.625 -2.867 1 94 298 TRP A N 1
ATOM 2329 C CA . TRP A 1 298 ? -7.168 -24.188 -2.012 1 94 298 TRP A CA 1
ATOM 2330 C C . TRP A 1 298 ? -7.082 -25.062 -0.758 1 94 298 TRP A C 1
ATOM 2332 O O . TRP A 1 298 ? -6.055 -25.078 -0.078 1 94 298 TRP A O 1
ATOM 2342 N N . THR A 1 299 ? -8.125 -25.812 -0.419 1 95.62 299 THR A N 1
ATOM 2343 C CA . THR A 1 299 ? -8.25 -26.281 0.959 1 95.62 299 THR A CA 1
ATOM 2344 C C . THR A 1 299 ? -8.172 -27.797 1.031 1 95.62 299 THR A C 1
ATOM 2346 O O . THR A 1 299 ? -7.523 -28.344 1.924 1 95.62 299 THR A O 1
ATOM 2349 N N . LEU A 1 300 ? -8.805 -28.5 0.117 1 95.62 300 LEU A N 1
ATOM 2350 C CA . LEU A 1 300 ? -9.047 -29.938 0.288 1 95.62 300 LEU A CA 1
ATOM 2351 C C . LEU A 1 300 ? -7.734 -30.688 0.459 1 95.62 300 LEU A C 1
ATOM 2353 O O . LEU A 1 300 ? -7.57 -31.438 1.422 1 95.62 300 LEU A O 1
ATOM 2357 N N . ARG A 1 301 ? -6.844 -30.484 -0.397 1 93.12 301 ARG A N 1
ATOM 2358 C CA . ARG A 1 301 ? -5.586 -31.219 -0.304 1 93.12 301 ARG A CA 1
ATOM 2359 C C . ARG A 1 301 ? -4.77 -30.75 0.898 1 93.12 301 ARG A C 1
ATOM 2361 O O . ARG A 1 301 ? -4.203 -31.562 1.624 1 93.12 301 ARG A O 1
ATOM 2368 N N . LEU A 1 302 ? -4.699 -29.469 1.089 1 93.5 302 LEU A N 1
ATOM 2369 C CA . LEU A 1 302 ? -3.949 -28.906 2.209 1 93.5 302 LEU A CA 1
ATOM 2370 C C . LEU A 1 302 ? -4.473 -29.453 3.535 1 93.5 302 LEU A C 1
ATOM 2372 O O . LEU A 1 302 ? -3.695 -29.953 4.355 1 93.5 302 LEU A O 1
ATOM 2376 N N . PHE A 1 303 ? -5.738 -29.359 3.732 1 96.62 303 PHE A N 1
ATOM 2377 C CA . PHE A 1 303 ? -6.332 -29.828 4.977 1 96.62 303 PHE A CA 1
ATOM 2378 C C . PHE A 1 303 ? -6.18 -31.344 5.113 1 96.62 303 PHE A C 1
ATOM 2380 O O . PHE A 1 303 ? -5.973 -31.859 6.215 1 96.62 303 PHE A O 1
ATOM 2387 N N . GLY A 1 304 ? -6.332 -32 3.984 1 95.31 304 GLY A N 1
ATOM 2388 C CA . GLY A 1 304 ? -6.07 -33.438 4.008 1 95.31 304 GLY A CA 1
ATOM 2389 C C . GLY A 1 304 ? -4.68 -33.781 4.516 1 95.31 304 GLY A C 1
ATOM 2390 O O . GLY A 1 304 ? -4.516 -34.688 5.32 1 95.31 304 GLY A O 1
ATOM 2391 N N . MET A 1 305 ? -3.73 -33.125 4.074 1 92.44 305 MET A N 1
ATOM 2392 C 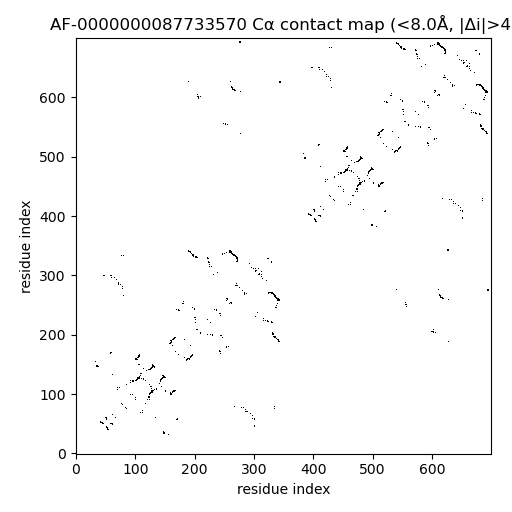CA . MET A 1 305 ? -2.355 -33.312 4.523 1 92.44 305 MET A CA 1
ATOM 2393 C C . MET A 1 305 ? -2.211 -33 6.004 1 92.44 305 MET A C 1
ATOM 2395 O O . MET A 1 305 ? -1.294 -33.469 6.668 1 92.44 305 MET A O 1
ATOM 2399 N N . GLY A 1 306 ? -3.066 -32.125 6.477 1 94.56 306 GLY A N 1
ATOM 2400 C CA . GLY A 1 306 ? -3.086 -31.781 7.891 1 94.56 306 GLY A CA 1
ATOM 2401 C C . GLY A 1 306 ? -3.869 -32.781 8.734 1 94.56 306 GLY A C 1
ATOM 2402 O O . GLY A 1 306 ? -3.977 -32.594 9.953 1 94.56 306 GLY A O 1
ATOM 2403 N N . GLY A 1 307 ? -4.484 -33.719 8.109 1 95.62 307 GLY A N 1
ATOM 2404 C CA . GLY A 1 307 ? -5.16 -34.781 8.836 1 95.62 307 GLY A CA 1
ATOM 2405 C C . GLY A 1 307 ? -6.668 -34.625 8.875 1 95.62 307 GLY A C 1
ATOM 2406 O O . GLY A 1 307 ? -7.367 -35.406 9.516 1 95.62 307 GLY A O 1
ATOM 2407 N N . TRP A 1 308 ? -7.164 -33.688 8.219 1 96.94 308 TRP A N 1
ATOM 2408 C CA . TRP A 1 308 ? -8.609 -33.469 8.219 1 96.94 308 TRP A CA 1
ATOM 2409 C C . TRP A 1 308 ? -9.305 -34.469 7.297 1 96.94 308 TRP A C 1
ATOM 2411 O O . TRP A 1 308 ? -8.797 -34.781 6.215 1 96.94 308 TRP A O 1
ATOM 2421 N N . GLU A 1 309 ? -10.445 -34.938 7.707 1 97.44 309 GLU A N 1
ATOM 2422 C CA . GLU A 1 309 ? -11.312 -35.719 6.844 1 97.44 309 GLU A CA 1
ATOM 2423 C C . GLU A 1 309 ? -12 -34.844 5.793 1 97.44 309 GLU A C 1
ATOM 2425 O O . GLU A 1 309 ? -12.375 -33.719 6.078 1 97.44 309 GLU A O 1
ATOM 2430 N N . GLU A 1 310 ? -12.188 -35.438 4.68 1 97.19 310 GLU A N 1
ATOM 2431 C CA . GLU A 1 310 ? -12.812 -34.719 3.582 1 97.19 310 GLU A CA 1
ATOM 2432 C C . GLU A 1 310 ? -14.18 -34.188 3.988 1 97.19 310 GLU A C 1
ATOM 2434 O O . GLU A 1 310 ? -14.492 -33 3.729 1 97.19 310 GLU A O 1
ATOM 2439 N N . LYS A 1 311 ? -14.969 -35.062 4.594 1 97.5 311 LYS A N 1
ATOM 2440 C CA . LYS A 1 311 ? -16.312 -34.656 4.969 1 97.5 311 LYS A CA 1
ATOM 2441 C C . LYS A 1 311 ? -16.297 -33.469 5.941 1 97.5 311 LYS A C 1
ATOM 2443 O O . LYS A 1 311 ? -17.094 -32.531 5.809 1 97.5 311 LYS A O 1
ATOM 2448 N N . ALA A 1 312 ? -15.477 -33.531 6.891 1 97.88 312 ALA A N 1
ATOM 2449 C CA . ALA A 1 312 ? -15.336 -32.438 7.859 1 97.88 312 ALA A CA 1
ATOM 2450 C C . ALA A 1 312 ? -14.883 -31.156 7.18 1 97.88 312 ALA A C 1
ATOM 2452 O O . ALA A 1 312 ? -15.383 -30.078 7.5 1 97.88 312 ALA A O 1
ATOM 2453 N N . THR A 1 313 ? -13.93 -31.312 6.293 1 98.06 313 THR A N 1
ATOM 2454 C CA . THR A 1 313 ? -13.438 -30.156 5.547 1 98.06 313 THR A CA 1
ATOM 2455 C C . THR A 1 313 ? -14.562 -29.5 4.75 1 98.06 313 THR A C 1
ATOM 2457 O O . THR A 1 313 ? -14.766 -28.297 4.836 1 98.06 313 THR A O 1
ATOM 2460 N N . ARG A 1 314 ? -15.32 -30.297 4.027 1 97.62 314 ARG A N 1
ATOM 2461 C CA . ARG A 1 314 ? -16.406 -29.766 3.195 1 97.62 314 ARG A CA 1
ATOM 2462 C C . ARG A 1 314 ? -17.484 -29.125 4.047 1 97.62 314 ARG A C 1
ATOM 2464 O O . ARG A 1 314 ? -18.078 -28.125 3.646 1 97.62 314 ARG A O 1
ATOM 2471 N N . THR A 1 315 ? -17.688 -29.672 5.207 1 98.06 315 THR A N 1
ATOM 2472 C CA . THR A 1 315 ? -18.672 -29.094 6.125 1 98.06 315 THR A CA 1
ATOM 2473 C C . THR A 1 315 ? -18.219 -27.703 6.57 1 98.06 315 THR A C 1
ATOM 2475 O O . THR A 1 315 ? -19.016 -26.766 6.602 1 98.06 315 THR A O 1
ATOM 2478 N N . LEU A 1 316 ? -16.984 -27.594 6.914 1 97.88 316 LEU A N 1
ATOM 2479 C CA . LEU A 1 316 ? -16.438 -26.297 7.301 1 97.88 316 LEU A CA 1
ATOM 2480 C C . LEU A 1 316 ? -16.547 -25.297 6.145 1 97.88 316 LEU A C 1
ATOM 2482 O O . LEU A 1 316 ? -16.953 -24.156 6.34 1 97.88 316 LEU A O 1
ATOM 2486 N N . LEU A 1 317 ? -16.172 -25.75 4.938 1 97.5 317 LEU A N 1
ATOM 2487 C CA . LEU A 1 317 ? -16.203 -24.875 3.771 1 97.5 317 LEU A CA 1
ATOM 2488 C C . LEU A 1 317 ? -17.609 -24.375 3.502 1 97.5 317 LEU A C 1
ATOM 2490 O O . LEU A 1 317 ? -17.812 -23.219 3.127 1 97.5 317 LEU A O 1
ATOM 2494 N N . ASP A 1 318 ? -18.594 -25.219 3.703 1 96.44 318 ASP A N 1
ATOM 2495 C CA . ASP A 1 318 ? -19.984 -24.797 3.527 1 96.44 318 ASP A CA 1
ATOM 2496 C C . ASP A 1 318 ? -20.359 -23.703 4.52 1 96.44 318 ASP A C 1
ATOM 2498 O O . ASP A 1 318 ? -21.047 -22.75 4.164 1 96.44 318 ASP A O 1
ATOM 2502 N N . ARG A 1 319 ? -19.891 -23.875 5.691 1 96.06 319 ARG A N 1
ATOM 2503 C CA . ARG A 1 319 ? -20.156 -22.859 6.703 1 96.06 319 ARG A CA 1
ATOM 2504 C C . ARG A 1 319 ? -19.453 -21.547 6.363 1 96.06 319 ARG A C 1
ATOM 2506 O O . ARG A 1 319 ? -20.031 -20.469 6.535 1 96.06 319 ARG A O 1
ATOM 2513 N N . VAL A 1 320 ? -18.234 -21.625 5.914 1 94.69 320 VAL A N 1
ATOM 2514 C CA . VAL A 1 320 ? -17.484 -20.438 5.531 1 94.69 320 VAL A CA 1
ATOM 2515 C C . VAL A 1 320 ? -18.188 -19.719 4.398 1 94.69 320 VAL A C 1
ATOM 2517 O O . VAL A 1 320 ? -18.391 -18.5 4.457 1 94.69 320 VAL A O 1
ATOM 2520 N N . LYS A 1 321 ? -18.625 -20.484 3.398 1 93 321 LYS A N 1
ATOM 2521 C CA . LYS A 1 321 ? -19.359 -19.891 2.277 1 93 321 LYS A CA 1
ATOM 2522 C C . LYS A 1 321 ? -20.641 -19.219 2.75 1 93 321 LYS A C 1
ATOM 2524 O O . LYS A 1 321 ? -20.969 -18.125 2.287 1 93 321 LYS A O 1
ATOM 2529 N N . GLY A 1 322 ? -21.312 -19.844 3.598 1 91 322 GLY A N 1
ATOM 2530 C CA . GLY A 1 322 ? -22.516 -19.25 4.168 1 91 322 GLY A CA 1
ATOM 2531 C C . GLY A 1 322 ? -22.25 -17.922 4.879 1 91 322 GLY A C 1
ATOM 2532 O O . GLY A 1 322 ? -22.984 -16.953 4.699 1 91 322 GLY A O 1
ATOM 2533 N N . GLU A 1 323 ? -21.172 -17.922 5.668 1 89.19 323 GLU A N 1
ATOM 2534 C CA . GLU A 1 323 ? -20.812 -16.719 6.41 1 89.19 323 GLU A CA 1
ATOM 2535 C C . GLU A 1 323 ? -20.359 -15.602 5.469 1 89.19 323 GLU A C 1
ATOM 2537 O O . GLU A 1 323 ? -20.641 -14.43 5.707 1 89.19 323 GLU A O 1
ATOM 2542 N N . MET A 1 324 ? -19.672 -15.945 4.426 1 88.81 324 MET A N 1
ATOM 2543 C CA . MET A 1 324 ? -19.188 -14.953 3.469 1 88.81 324 MET A CA 1
ATOM 2544 C C . MET A 1 324 ? -20.328 -14.32 2.699 1 88.81 324 MET A C 1
ATOM 2546 O O . MET A 1 324 ? -20.188 -13.242 2.127 1 88.81 324 MET A O 1
ATOM 2550 N N . GLN A 1 325 ? -21.438 -15.031 2.725 1 85.19 325 GLN A N 1
ATOM 2551 C CA . GLN A 1 325 ? -22.609 -14.516 2.023 1 85.19 325 GLN A CA 1
ATOM 2552 C C . GLN A 1 325 ? -23.531 -13.75 2.975 1 85.19 325 GLN A C 1
ATOM 2554 O O . GLN A 1 325 ? -24.516 -13.141 2.543 1 85.19 325 GLN A O 1
ATOM 2559 N N . ASP A 1 326 ? -23.203 -13.781 4.195 1 84.31 326 ASP A N 1
ATOM 2560 C CA . ASP A 1 326 ? -23.984 -13.023 5.168 1 84.31 326 ASP A CA 1
ATOM 2561 C C . ASP A 1 326 ? -23.875 -11.523 4.93 1 84.31 326 ASP A C 1
ATOM 2563 O O . ASP A 1 326 ? -22.766 -10.969 4.965 1 84.31 326 ASP A O 1
ATOM 2567 N N . PRO A 1 327 ? -24.938 -10.852 4.754 1 78.31 327 PRO A N 1
ATOM 2568 C CA . PRO A 1 327 ? -24.891 -9.414 4.496 1 78.31 327 PRO A CA 1
ATOM 2569 C C . PRO A 1 327 ? -24.328 -8.617 5.672 1 78.31 327 PRO A C 1
ATOM 2571 O O . PRO A 1 327 ? -23.938 -7.457 5.512 1 78.31 327 PRO A O 1
ATOM 2574 N N . MET A 1 328 ? -24.234 -9.305 6.781 1 77.62 328 MET A N 1
ATOM 2575 C CA . MET A 1 328 ? -23.766 -8.602 7.973 1 77.62 328 MET A CA 1
ATOM 2576 C C . MET A 1 328 ? -22.266 -8.773 8.141 1 77.62 328 MET A C 1
ATOM 2578 O O . MET A 1 328 ? -21.656 -8.133 9 1 77.62 328 MET A O 1
ATOM 2582 N N . LEU A 1 329 ? -21.719 -9.594 7.301 1 81 329 LEU A N 1
ATOM 2583 C CA . LEU A 1 329 ? -20.281 -9.773 7.391 1 81 329 LEU A CA 1
ATOM 2584 C C . LEU A 1 329 ? -19.547 -8.477 7.059 1 81 329 LEU A C 1
ATOM 2586 O O . LEU A 1 329 ? -19.844 -7.836 6.043 1 81 329 LEU A O 1
ATOM 2590 N N . ARG A 1 330 ? -18.703 -8.055 8.023 1 79.69 330 ARG A N 1
ATOM 2591 C CA . ARG A 1 330 ? -17.844 -6.887 7.812 1 79.69 330 ARG A CA 1
ATOM 2592 C C . ARG A 1 330 ? -16.375 -7.281 7.789 1 79.69 330 ARG A C 1
ATOM 2594 O O . ARG A 1 330 ? -15.703 -7.27 8.828 1 79.69 330 ARG A O 1
ATOM 2601 N N . SER A 1 331 ? -15.922 -7.699 6.652 1 85.19 331 SER A N 1
ATOM 2602 C CA . SER A 1 331 ? -14.531 -8.109 6.48 1 85.19 331 SER A CA 1
ATOM 2603 C C . SER A 1 331 ? -14 -7.691 5.113 1 85.19 331 SER A C 1
ATOM 2605 O O . SER A 1 331 ? -14.773 -7.484 4.176 1 85.19 331 SER A O 1
ATOM 2607 N N . LEU A 1 332 ? -12.742 -7.477 5.125 1 88.31 332 LEU A N 1
ATOM 2608 C CA . LEU A 1 332 ? -12.07 -7.055 3.902 1 88.31 332 LEU A CA 1
ATOM 2609 C C . LEU A 1 332 ? -11.016 -8.078 3.477 1 88.31 332 LEU A C 1
ATOM 2611 O O . LEU A 1 332 ? -10.438 -8.758 4.32 1 88.31 332 LEU A O 1
ATOM 2615 N N . ALA A 1 333 ? -10.922 -8.172 2.188 1 91.62 333 ALA A N 1
ATOM 2616 C CA . ALA A 1 333 ? -9.773 -8.859 1.6 1 91.62 333 ALA A CA 1
ATOM 2617 C C . ALA A 1 333 ? -8.727 -7.863 1.11 1 91.62 333 ALA A C 1
ATOM 2619 O O . ALA A 1 333 ? -9.062 -6.777 0.638 1 91.62 333 ALA A O 1
ATOM 2620 N N . LYS A 1 334 ? -7.441 -8.195 1.256 1 93.31 334 LYS A N 1
ATOM 2621 C CA . LYS A 1 334 ? -6.355 -7.348 0.778 1 93.31 334 LYS A CA 1
ATOM 2622 C C . LYS A 1 334 ? -5.703 -7.938 -0.469 1 93.31 334 LYS A C 1
ATOM 2624 O O . LYS A 1 334 ? -5.176 -9.055 -0.431 1 93.31 334 LYS A O 1
ATOM 2629 N N . VAL A 1 335 ? -5.824 -7.277 -1.559 1 96.69 335 VAL A N 1
ATOM 2630 C CA . VAL A 1 335 ? -5.051 -7.578 -2.758 1 96.69 335 VAL A CA 1
ATOM 2631 C C . VAL A 1 335 ? -3.801 -6.703 -2.803 1 96.69 335 VAL A C 1
ATOM 2633 O O . VAL A 1 335 ? -3.896 -5.477 -2.85 1 96.69 335 VAL A O 1
ATOM 2636 N N . THR A 1 336 ? -2.617 -7.305 -2.836 1 96.25 336 THR A N 1
ATOM 2637 C CA . THR A 1 336 ? -1.383 -6.551 -2.633 1 96.25 336 THR A CA 1
ATOM 2638 C C . THR A 1 336 ? -0.438 -6.738 -3.816 1 96.25 336 THR A C 1
ATOM 2640 O O . THR A 1 336 ? -0.267 -7.852 -4.312 1 96.25 336 THR A O 1
ATOM 2643 N N . PHE A 1 337 ? 0.104 -5.68 -4.273 1 98.31 337 PHE A N 1
ATOM 2644 C CA . PHE A 1 337 ? 1.155 -5.629 -5.281 1 98.31 337 PHE A CA 1
ATOM 2645 C C . PHE A 1 337 ? 2.432 -5.027 -4.703 1 98.31 337 PHE A C 1
ATOM 2647 O O . PHE A 1 337 ? 2.432 -3.887 -4.238 1 98.31 337 PHE A O 1
ATOM 2654 N N . VAL A 1 338 ? 3.516 -5.773 -4.656 1 97.81 338 VAL A N 1
ATOM 2655 C CA . VAL A 1 338 ? 4.812 -5.262 -4.23 1 97.81 338 VAL A CA 1
ATOM 2656 C C . VAL A 1 338 ? 5.762 -5.191 -5.426 1 97.81 338 VAL A C 1
ATOM 2658 O O . VAL A 1 338 ? 5.969 -6.191 -6.117 1 97.81 338 VAL A O 1
ATOM 2661 N N . THR A 1 339 ? 6.309 -4.043 -5.707 1 98.12 339 THR A N 1
ATOM 2662 C CA . THR A 1 339 ? 7.246 -3.855 -6.805 1 98.12 339 THR A CA 1
ATOM 2663 C C . THR A 1 339 ? 8.602 -3.387 -6.285 1 98.12 339 THR A C 1
ATOM 2665 O O . THR A 1 339 ? 8.688 -2.746 -5.238 1 98.12 339 THR A O 1
ATOM 2668 N N . ALA A 1 340 ? 9.625 -3.746 -6.961 1 96.44 340 ALA A N 1
ATOM 2669 C CA . ALA A 1 340 ? 10.984 -3.344 -6.621 1 96.44 340 ALA A CA 1
ATOM 2670 C C . ALA A 1 340 ? 11.875 -3.312 -7.863 1 96.44 340 ALA A C 1
ATOM 2672 O O . ALA A 1 340 ? 11.555 -3.938 -8.875 1 96.44 340 ALA A O 1
ATOM 2673 N N . ARG A 1 341 ? 12.938 -2.549 -7.758 1 95.12 341 ARG A N 1
ATOM 2674 C CA . ARG A 1 341 ? 13.898 -2.416 -8.844 1 95.12 341 ARG A CA 1
ATOM 2675 C C . ARG A 1 341 ? 15.297 -2.801 -8.391 1 95.12 341 ARG A C 1
ATOM 2677 O O . ARG A 1 341 ? 15.695 -2.492 -7.262 1 95.12 341 ARG A O 1
ATOM 2684 N N . LYS A 1 342 ? 15.93 -3.518 -9.25 1 93.56 342 LYS A N 1
ATOM 2685 C CA . LYS A 1 342 ? 17.344 -3.785 -8.977 1 93.56 342 LYS A CA 1
ATOM 2686 C C . LYS A 1 342 ? 18.188 -2.541 -9.211 1 93.56 342 LYS A C 1
ATOM 2688 O O . LYS A 1 342 ? 18 -1.832 -10.203 1 93.56 342 LYS A O 1
ATOM 2693 N N . GLY A 1 343 ? 19.094 -2.209 -8.305 1 84.25 343 GLY A N 1
ATOM 2694 C CA . GLY A 1 343 ? 19.984 -1.073 -8.438 1 84.25 343 GLY A CA 1
ATOM 2695 C C . GLY A 1 343 ? 20.828 -1.116 -9.695 1 84.25 343 GLY A C 1
ATOM 2696 O O . GLY A 1 343 ? 20.969 -2.172 -10.32 1 84.25 343 GLY A O 1
ATOM 2697 N N . MET A 1 344 ? 21.203 0.096 -10.117 1 77 344 MET A N 1
ATOM 2698 C CA . MET A 1 344 ? 22 0.21 -11.336 1 77 344 MET A CA 1
ATOM 2699 C C . MET A 1 344 ? 23.438 -0.252 -11.086 1 77 344 MET A C 1
ATOM 2701 O O . MET A 1 344 ? 24.156 -0.601 -12.023 1 77 344 MET A O 1
ATOM 2705 N N . GLY A 1 345 ? 23.891 0.066 -9.742 1 63.12 345 GLY A N 1
ATOM 2706 C CA . GLY A 1 345 ? 25.281 -0.223 -9.477 1 63.12 345 GLY A CA 1
ATOM 2707 C C . GLY A 1 345 ? 25.562 -1.701 -9.281 1 63.12 345 GLY A C 1
ATOM 2708 O O . GLY A 1 345 ? 24.641 -2.5 -9.141 1 63.12 345 GLY A O 1
ATOM 2709 N N . ASN A 1 346 ? 26.734 -2.162 -9.664 1 47.69 346 ASN A N 1
ATOM 2710 C CA . ASN A 1 346 ? 27.266 -3.518 -9.523 1 47.69 346 ASN A CA 1
ATOM 2711 C C . ASN A 1 346 ? 27.094 -4.031 -8.094 1 47.69 346 ASN A C 1
ATOM 2713 O O . ASN A 1 346 ? 27.297 -3.289 -7.133 1 47.69 346 ASN A O 1
ATOM 2717 N N . GLY A 1 347 ? 26.203 -4.832 -7.691 1 42.09 347 GLY A N 1
ATOM 2718 C CA . GLY A 1 347 ? 25.781 -5.684 -6.586 1 42.09 347 GLY A CA 1
ATOM 2719 C C . GLY A 1 347 ? 26.734 -5.641 -5.41 1 42.09 347 GLY A C 1
ATOM 2720 O O . GLY A 1 347 ? 26.578 -6.398 -4.449 1 42.09 347 GLY A O 1
ATOM 2721 N N . LYS A 1 348 ? 28.172 -5.566 -5.535 1 33.03 348 LYS A N 1
ATOM 2722 C CA . LYS A 1 348 ? 29 -6.039 -4.434 1 33.03 348 LYS A CA 1
ATOM 2723 C C . LYS A 1 348 ? 28.844 -5.148 -3.207 1 33.03 348 LYS A C 1
ATOM 2725 O O . LYS A 1 348 ? 29.125 -3.945 -3.271 1 33.03 348 LYS A O 1
ATOM 2730 N N . HIS A 1 349 ? 27.703 -5.246 -2.465 1 33.56 349 HIS A N 1
ATOM 2731 C CA . HIS A 1 349 ? 28.047 -4.836 -1.105 1 33.56 349 HIS A CA 1
ATOM 2732 C C . HIS A 1 349 ? 29.5 -5.137 -0.78 1 33.56 349 HIS A C 1
ATOM 2734 O O . HIS A 1 349 ? 29.922 -6.297 -0.798 1 33.56 349 HIS A O 1
ATOM 2740 N N . ILE A 1 350 ? 30.391 -4.484 -1.337 1 25.55 350 ILE A N 1
ATOM 2741 C CA . ILE A 1 350 ? 31.688 -4.641 -0.672 1 25.55 350 ILE A CA 1
ATOM 2742 C C . ILE A 1 350 ? 31.547 -4.301 0.811 1 25.55 350 ILE A C 1
ATOM 2744 O O . ILE A 1 350 ? 30.875 -3.326 1.172 1 25.55 350 ILE A O 1
ATOM 2748 N N . MET B 1 1 ? -55.875 -1.586 -56.25 1 20.62 1 MET B N 1
ATOM 2749 C CA . MET B 1 1 ? -55.75 -1.531 -54.781 1 20.62 1 MET B CA 1
ATOM 2750 C C . MET B 1 1 ? -54.938 -0.313 -54.344 1 20.62 1 MET B C 1
ATOM 2752 O O . MET B 1 1 ? -53.844 -0.084 -54.844 1 20.62 1 MET B O 1
ATOM 2756 N N . ALA B 1 2 ? -55.625 0.665 -53.5 1 21.38 2 ALA B N 1
ATOM 2757 C CA . ALA B 1 2 ? -55.594 2.109 -53.312 1 21.38 2 ALA B CA 1
ATOM 2758 C C . ALA B 1 2 ? -54.344 2.539 -52.531 1 21.38 2 ALA B C 1
ATOM 2760 O O . ALA B 1 2 ? -53.969 1.931 -51.531 1 21.38 2 ALA B O 1
ATOM 2761 N N . LYS B 1 3 ? -53.438 3.314 -53.219 1 22.8 3 LYS B N 1
ATOM 2762 C CA . LYS B 1 3 ? -52.125 3.947 -53 1 22.8 3 LYS B CA 1
ATOM 2763 C C . LYS B 1 3 ? -52.188 4.93 -51.844 1 22.8 3 LYS B C 1
ATOM 2765 O O . LYS B 1 3 ? -52.531 6.098 -52.031 1 22.8 3 LYS B O 1
ATOM 2770 N N . GLN B 1 4 ? -52.875 4.52 -50.594 1 21.88 4 GLN B N 1
ATOM 2771 C CA . GLN B 1 4 ? -53.219 5.543 -49.625 1 21.88 4 GLN B CA 1
ATOM 2772 C C . GLN B 1 4 ? -52 6.336 -49.188 1 21.88 4 GLN B C 1
ATOM 2774 O O . GLN B 1 4 ? -51.031 5.758 -48.719 1 21.88 4 GLN B O 1
ATOM 2779 N N . ASP B 1 5 ? -51.812 7.578 -49.719 1 21.7 5 ASP B N 1
ATOM 2780 C CA . ASP B 1 5 ? -50.812 8.641 -49.688 1 21.7 5 ASP B CA 1
ATOM 2781 C C . ASP B 1 5 ? -50.656 9.25 -48.312 1 21.7 5 ASP B C 1
ATOM 2783 O O . ASP B 1 5 ? -51.562 9.977 -47.844 1 21.7 5 ASP B O 1
ATOM 2787 N N . ASP B 1 6 ? -50.375 8.445 -47.219 1 24.05 6 ASP B N 1
ATOM 2788 C CA . ASP B 1 6 ? -50.469 8.867 -45.812 1 24.05 6 ASP B CA 1
ATOM 2789 C C . ASP B 1 6 ? -49.594 10.094 -45.531 1 24.05 6 ASP B C 1
ATOM 2791 O O . ASP B 1 6 ? -48.375 10.031 -45.656 1 24.05 6 ASP B O 1
ATOM 2795 N N . THR B 1 7 ? -50.094 11.289 -45.875 1 21.81 7 THR B N 1
ATOM 2796 C CA . THR B 1 7 ? -49.562 12.641 -45.812 1 21.81 7 THR B CA 1
ATOM 2797 C C . THR B 1 7 ? -49.156 13 -44.375 1 21.81 7 THR B C 1
ATOM 2799 O O . THR B 1 7 ? -50.031 13.07 -43.5 1 21.81 7 THR B O 1
ATOM 2802 N N . ILE B 1 8 ? -48.062 12.547 -43.812 1 22.48 8 ILE B N 1
ATOM 2803 C CA . ILE B 1 8 ? -47.594 12.758 -42.438 1 22.48 8 ILE B CA 1
ATOM 2804 C C . ILE B 1 8 ? -47.438 14.258 -42.188 1 22.48 8 ILE B C 1
ATOM 2806 O O . ILE B 1 8 ? -46.625 14.922 -42.844 1 22.48 8 ILE B O 1
ATOM 2810 N N . LYS B 1 9 ? -48.5 14.969 -41.812 1 23.05 9 LYS B N 1
ATOM 2811 C CA . LYS B 1 9 ? -48.656 16.391 -41.5 1 23.05 9 LYS B CA 1
ATOM 2812 C C . LYS B 1 9 ? -47.531 16.859 -40.562 1 23.05 9 LYS B C 1
ATOM 2814 O O . LYS B 1 9 ? -47.344 16.297 -39.469 1 23.05 9 LYS B O 1
ATOM 2819 N N . ARG B 1 10 ? -46.594 17.625 -41.062 1 23.06 10 ARG B N 1
ATOM 2820 C CA . ARG B 1 10 ? -45.406 18.281 -40.531 1 23.06 10 ARG B CA 1
ATOM 2821 C C . ARG B 1 10 ? -45.812 19.344 -39.5 1 23.06 10 ARG B C 1
ATOM 2823 O O . ARG B 1 10 ? -46.5 20.312 -39.812 1 23.06 10 ARG B O 1
ATOM 2830 N N . LEU B 1 11 ? -46.406 18.906 -38.312 1 24.83 11 LEU B N 1
ATOM 2831 C CA . LEU B 1 11 ? -46.906 19.906 -37.375 1 24.83 11 LEU B CA 1
ATOM 2832 C C . LEU B 1 11 ? -45.875 21.016 -37.188 1 24.83 11 LEU B C 1
ATOM 2834 O O . LEU B 1 11 ? -44.656 20.75 -37.156 1 24.83 11 LEU B O 1
ATOM 2838 N N . PRO B 1 12 ? -46.281 22.25 -37.406 1 23.2 12 PRO B N 1
ATOM 2839 C CA . PRO B 1 12 ? -45.469 23.469 -37.375 1 23.2 12 PRO B CA 1
ATOM 2840 C C . PRO B 1 12 ? -44.719 23.656 -36.062 1 23.2 12 PRO B C 1
ATOM 2842 O O . PRO B 1 12 ? -45.188 23.219 -35 1 23.2 12 PRO B O 1
ATOM 2845 N N . VAL B 1 13 ? -43.406 23.75 -36.125 1 24.55 13 VAL B N 1
ATOM 2846 C CA . VAL B 1 13 ? -42.375 23.969 -35.125 1 24.55 13 VAL B CA 1
ATOM 2847 C C . VAL B 1 13 ? -42.562 25.328 -34.469 1 24.55 13 VAL B C 1
ATOM 2849 O O . VAL B 1 13 ? -42.375 26.359 -35.094 1 24.55 13 VAL B O 1
ATOM 2852 N N . GLU B 1 14 ? -43.781 25.547 -33.875 1 24.86 14 GLU B N 1
ATOM 2853 C CA . GLU B 1 14 ? -43.875 26.891 -33.281 1 24.86 14 GLU B CA 1
ATOM 2854 C C . GLU B 1 14 ? -42.625 27.234 -32.5 1 24.86 14 GLU B C 1
ATOM 2856 O O . GLU B 1 14 ? -42.062 26.391 -31.797 1 24.86 14 GLU B O 1
ATOM 2861 N N . HIS B 1 15 ? -41.906 28.25 -32.906 1 24.25 15 HIS B N 1
ATOM 2862 C CA . HIS B 1 15 ? -40.719 28.922 -32.375 1 24.25 15 HIS B CA 1
ATOM 2863 C C . HIS B 1 15 ? -40.938 29.375 -30.938 1 24.25 15 HIS B C 1
ATOM 2865 O O . HIS B 1 15 ? -41.781 30.25 -30.672 1 24.25 15 HIS B O 1
ATOM 2871 N N . ALA B 1 16 ? -41.031 28.484 -30.016 1 27.22 16 ALA B N 1
ATOM 2872 C CA . ALA B 1 16 ? -41.188 28.922 -28.625 1 27.22 16 ALA B CA 1
ATOM 2873 C C . ALA B 1 16 ? -40.188 30.047 -28.312 1 27.22 16 ALA B C 1
ATOM 2875 O O . ALA B 1 16 ? -39 29.969 -28.641 1 27.22 16 ALA B O 1
ATOM 2876 N N . SER B 1 17 ? -40.656 31.234 -28.188 1 24.2 17 SER B N 1
ATOM 2877 C CA . SER B 1 17 ? -40.031 32.469 -27.719 1 24.2 17 SER B CA 1
ATOM 2878 C C . SER B 1 17 ? -39.219 32.219 -26.453 1 24.2 17 SER B C 1
ATOM 2880 O O . SER B 1 17 ? -39.719 31.594 -25.5 1 24.2 17 SER B O 1
ATOM 2882 N N . SER B 1 18 ? -37.875 32.125 -26.547 1 25.84 18 SER B N 1
ATOM 2883 C CA . SER B 1 18 ? -36.844 31.938 -25.547 1 25.84 18 SER B CA 1
ATOM 2884 C C . SER B 1 18 ? -36.844 33.062 -24.516 1 25.84 18 SER B C 1
ATOM 2886 O O . SER B 1 18 ? -36.438 34.188 -24.828 1 25.84 18 SER B O 1
ATOM 2888 N N . SER B 1 19 ? -37.969 33.375 -23.859 1 26.52 19 SER B N 1
ATOM 2889 C CA . SER B 1 19 ? -37.75 34.375 -22.828 1 26.52 19 SER B CA 1
ATOM 2890 C C . SER B 1 19 ? -36.531 34.062 -21.984 1 26.52 19 SER B C 1
ATOM 2892 O O . SER B 1 19 ? -36.312 32.938 -21.531 1 26.52 19 SER B O 1
ATOM 2894 N N . GLN B 1 20 ? -35.469 34.844 -22.125 1 26.11 20 GLN B N 1
ATOM 2895 C CA . GLN B 1 20 ? -34.188 34.969 -21.453 1 26.11 20 GLN B CA 1
ATOM 2896 C C . GLN B 1 20 ? -34.375 35.219 -19.953 1 26.11 20 GLN B C 1
ATOM 2898 O O . GLN B 1 20 ? -34.688 36.312 -19.516 1 26.11 20 GLN B O 1
ATOM 2903 N N . ASP B 1 21 ? -35.188 34.5 -19.25 1 27.66 21 ASP B N 1
ATOM 2904 C CA . ASP B 1 21 ? -35.188 34.781 -17.812 1 27.66 21 ASP B CA 1
ATOM 2905 C C . ASP B 1 21 ? -33.75 34.812 -17.281 1 27.66 21 ASP B C 1
ATOM 2907 O O . ASP B 1 21 ? -32.969 33.875 -17.484 1 27.66 21 ASP B O 1
ATOM 2911 N N . GLU B 1 22 ? -33.188 36.031 -17.047 1 27.34 22 GLU B N 1
ATOM 2912 C CA . GLU B 1 22 ? -32 36.375 -16.297 1 27.34 22 GLU B CA 1
ATOM 2913 C C . GLU B 1 22 ? -31.922 35.625 -14.977 1 27.34 22 GLU B C 1
ATOM 2915 O O . GLU B 1 22 ? -32.656 35.906 -14.031 1 27.34 22 GLU B O 1
ATOM 2920 N N . GLN B 1 23 ? -31.938 34.312 -15.031 1 27.59 23 GLN B N 1
ATOM 2921 C CA . GLN B 1 23 ? -31.719 33.625 -13.758 1 27.59 23 GLN B CA 1
ATOM 2922 C C . GLN B 1 23 ? -30.531 34.219 -13.023 1 27.59 23 GLN B C 1
ATOM 2924 O O . GLN B 1 23 ? -29.422 34.25 -13.562 1 27.59 23 GLN B O 1
ATOM 2929 N N . ASP B 1 24 ? -30.797 35.219 -12.164 1 27.97 24 ASP B N 1
ATOM 2930 C CA . ASP B 1 24 ? -29.891 35.656 -11.102 1 27.97 24 ASP B CA 1
ATOM 2931 C C . ASP B 1 24 ? -29.094 34.5 -10.539 1 27.97 24 ASP B C 1
ATOM 2933 O O . ASP B 1 24 ? -29.656 33.531 -10.008 1 27.97 24 ASP B O 1
ATOM 2937 N N . SER B 1 25 ? -28.125 34.125 -11.281 1 29.64 25 SER B N 1
ATOM 2938 C CA . SER B 1 25 ? -27.141 33.188 -10.75 1 29.64 25 SER B CA 1
ATOM 2939 C C . SER B 1 25 ? -26.734 33.562 -9.32 1 29.64 25 SER B C 1
ATOM 2941 O O . SER B 1 25 ? -26.047 34.562 -9.102 1 29.64 25 SER B O 1
ATOM 2943 N N . ASP B 1 26 ? -27.656 33.5 -8.391 1 27.3 26 ASP B N 1
ATOM 2944 C CA . ASP B 1 26 ? -27.281 33.438 -6.98 1 27.3 26 ASP B CA 1
ATOM 2945 C C . ASP B 1 26 ? -25.969 32.656 -6.793 1 27.3 26 ASP B C 1
ATOM 2947 O O . ASP B 1 26 ? -25.984 31.438 -6.805 1 27.3 26 ASP B O 1
ATOM 2951 N N . PHE B 1 27 ? -24.922 33.156 -7.363 1 30.33 27 PHE B N 1
ATOM 2952 C CA . PHE B 1 27 ? -23.609 32.812 -6.852 1 30.33 27 PHE B CA 1
ATOM 2953 C C . PHE B 1 27 ? -23.641 32.656 -5.336 1 30.33 27 PHE B C 1
ATOM 2955 O O . PHE B 1 27 ? -23.984 33.594 -4.613 1 30.33 27 PHE B O 1
ATOM 2962 N N . SER B 1 28 ? -23.984 31.5 -4.898 1 32.06 28 SER B N 1
ATOM 2963 C CA . SER B 1 28 ? -23.938 31.078 -3.5 1 32.06 28 SER B CA 1
ATOM 2964 C C . SER B 1 28 ? -22.797 31.766 -2.76 1 32.06 28 SER B C 1
ATOM 2966 O O . SER B 1 28 ? -21.656 31.734 -3.217 1 32.06 28 SER B O 1
ATOM 2968 N N . ASP B 1 29 ? -23.031 32.969 -2.146 1 33.25 29 ASP B N 1
ATOM 2969 C CA . ASP B 1 29 ? -22.25 33.562 -1.077 1 33.25 29 ASP B CA 1
ATOM 2970 C C . ASP B 1 29 ? -21.516 32.5 -0.255 1 33.25 29 ASP B C 1
ATOM 2972 O O . ASP B 1 29 ? -22.141 31.797 0.538 1 33.25 29 ASP B O 1
ATOM 2976 N N . THR B 1 30 ? -20.594 31.828 -0.801 1 36.62 30 THR B N 1
ATOM 2977 C CA . THR B 1 30 ? -19.688 30.969 -0.054 1 36.62 30 THR B CA 1
ATOM 2978 C C . THR B 1 30 ? -19.172 31.688 1.188 1 36.62 30 THR B C 1
ATOM 2980 O O . THR B 1 30 ? -18.078 32.281 1.162 1 36.62 30 THR B O 1
ATOM 2983 N N . THR B 1 31 ? -19.969 32.5 1.926 1 36.03 31 THR B N 1
ATOM 2984 C CA . THR B 1 31 ? -19.609 32.969 3.262 1 36.03 31 THR B CA 1
ATOM 2985 C C . THR B 1 31 ? -18.984 31.828 4.074 1 36.03 31 THR B C 1
ATOM 2987 O O . THR B 1 31 ? -19.531 30.719 4.129 1 36.03 31 THR B O 1
ATOM 2990 N N . SER B 1 32 ? -17.672 31.969 4.223 1 43.91 32 SER B N 1
ATOM 2991 C CA . SER B 1 32 ? -16.859 31.016 4.988 1 43.91 32 SER B CA 1
ATOM 2992 C C . SER B 1 32 ? -17.469 30.766 6.363 1 43.91 32 SER B C 1
ATOM 2994 O O . SER B 1 32 ? -17.812 31.703 7.082 1 43.91 32 SER B O 1
ATOM 2996 N N . ASN B 1 33 ? -18.359 29.969 6.57 1 42.41 33 ASN B N 1
ATOM 2997 C CA . ASN B 1 33 ? -18.953 29.656 7.871 1 42.41 33 ASN B CA 1
ATOM 2998 C C . ASN B 1 33 ? -17.938 29.016 8.805 1 42.41 33 ASN B C 1
ATOM 3000 O O . ASN B 1 33 ? -18.312 28.375 9.797 1 42.41 33 ASN B O 1
ATOM 3004 N N . TYR B 1 34 ? -16.781 28.734 8.305 1 42.22 34 TYR B N 1
ATOM 3005 C CA . TYR B 1 34 ? -15.914 28.25 9.375 1 42.22 34 TYR B CA 1
ATOM 3006 C C . TYR B 1 34 ? -15.609 29.359 10.375 1 42.22 34 TYR B C 1
ATOM 3008 O O . TYR B 1 34 ? -15.594 30.547 10.016 1 42.22 34 TYR B O 1
ATOM 3016 N N . SER B 1 35 ? -16.031 29.297 11.547 1 40.66 35 SER B N 1
ATOM 3017 C CA . SER B 1 35 ? -15.617 30.297 12.523 1 40.66 35 SER B CA 1
ATOM 3018 C C . SER B 1 35 ? -14.219 30.828 12.203 1 40.66 35 SER B C 1
ATOM 3020 O O . SER B 1 35 ? -13.281 30.047 12.039 1 40.66 35 SER B O 1
ATOM 3022 N N . THR B 1 36 ? -14.234 31.828 11.273 1 39.62 36 THR B N 1
ATOM 3023 C CA . THR B 1 36 ? -12.984 32.562 11.086 1 39.62 36 THR B CA 1
ATOM 3024 C C . THR B 1 36 ? -12.305 32.812 12.43 1 39.62 36 THR B C 1
ATOM 3026 O O . THR B 1 36 ? -12.906 33.406 13.328 1 39.62 36 THR B O 1
ATOM 3029 N N . ILE B 1 37 ? -11.633 31.969 12.969 1 41.91 37 ILE B N 1
ATOM 3030 C CA . ILE B 1 37 ? -10.828 32.469 14.078 1 41.91 37 ILE B CA 1
ATOM 3031 C C . ILE B 1 37 ? -10.25 33.844 13.719 1 41.91 37 ILE B C 1
ATOM 3033 O O . ILE B 1 37 ? -9.57 34 12.711 1 41.91 37 ILE B O 1
ATOM 3037 N N . SER B 1 38 ? -11.086 34.875 13.93 1 40.94 38 SER B N 1
ATOM 3038 C CA . SER B 1 38 ? -10.516 36.219 13.859 1 40.94 38 SER B CA 1
ATOM 3039 C C . SER B 1 38 ? -9.023 36.188 1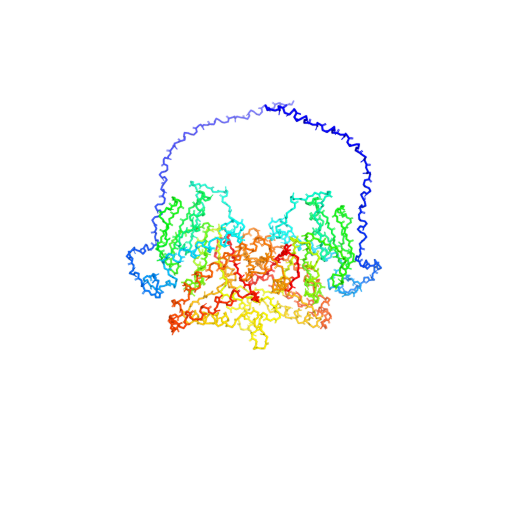4.172 1 40.94 38 SER B C 1
ATOM 3041 O O . SER B 1 38 ? -8.555 35.344 14.938 1 40.94 38 SER B O 1
ATOM 3043 N N . GLU B 1 39 ? -8.242 36.625 13.242 1 42.5 39 GLU B N 1
ATOM 3044 C CA . GLU B 1 39 ? -6.832 36.969 13.398 1 42.5 39 GLU B CA 1
ATOM 3045 C C . GLU B 1 39 ? -6.527 37.438 14.82 1 42.5 39 GLU B C 1
ATOM 3047 O O . GLU B 1 39 ? -5.625 38.219 15.039 1 42.5 39 GLU B O 1
ATOM 3052 N N . GLU B 1 40 ? -7.488 37.438 15.617 1 44.25 40 GLU B N 1
ATOM 3053 C CA . GLU B 1 40 ? -6.758 37.875 16.812 1 44.25 40 GLU B CA 1
ATOM 3054 C C . GLU B 1 40 ? -5.559 36.969 17.078 1 44.25 40 GLU B C 1
ATOM 3056 O O . GLU B 1 40 ? -5.723 35.781 17.344 1 44.25 40 GLU B O 1
ATOM 3061 N N . ALA B 1 41 ? -4.574 37.188 16.156 1 48.91 41 ALA B N 1
ATOM 3062 C CA . ALA B 1 41 ? -3.258 36.562 16.266 1 48.91 41 ALA B CA 1
ATOM 3063 C C . ALA B 1 41 ? -2.938 36.188 17.703 1 48.91 41 ALA B C 1
ATOM 3065 O O . ALA B 1 41 ? -2.799 37.062 18.562 1 48.91 41 ALA B O 1
ATOM 3066 N N . LEU B 1 42 ? -3.445 35.156 18.141 1 56.84 42 LEU B N 1
ATOM 3067 C CA . LEU B 1 42 ? -2.879 34.75 19.422 1 56.84 42 LEU B CA 1
ATOM 3068 C C . LEU B 1 42 ? -1.377 35.031 19.453 1 56.84 42 LEU B C 1
ATOM 3070 O O . LEU B 1 42 ? -0.711 35 18.422 1 56.84 42 LEU B O 1
ATOM 3074 N N . PRO B 1 43 ? -0.962 35.656 20.5 1 62.25 43 PRO B N 1
ATOM 3075 C CA . PRO B 1 43 ? 0.466 35.969 20.641 1 62.25 43 PRO B CA 1
ATOM 3076 C C . PRO B 1 43 ? 1.352 34.75 20.328 1 62.25 43 PRO B C 1
ATOM 3078 O O . PRO B 1 43 ? 0.971 33.625 20.625 1 62.25 43 PRO B O 1
ATOM 3081 N N . LEU B 1 44 ? 2.328 34.969 19.438 1 72.19 44 LEU B N 1
ATOM 3082 C CA . LEU B 1 44 ? 3.367 33.969 19.156 1 72.19 44 LEU B CA 1
ATOM 3083 C C . LEU B 1 44 ? 4.059 33.531 20.453 1 72.19 44 LEU B C 1
ATOM 3085 O O . LEU B 1 44 ? 4.297 34.344 21.344 1 72.19 44 LEU B O 1
ATOM 3089 N N . ILE B 1 45 ? 4.125 32.281 20.656 1 82.31 45 ILE B N 1
ATOM 3090 C CA . ILE B 1 45 ? 4.922 31.703 21.734 1 82.31 45 ILE B CA 1
ATOM 3091 C C . ILE B 1 45 ? 6.355 31.5 21.25 1 82.31 45 ILE B C 1
ATOM 3093 O O . ILE B 1 45 ? 6.586 30.906 20.203 1 82.31 45 ILE B O 1
ATOM 3097 N N . TYR B 1 46 ? 7.273 32.188 21.938 1 87.31 46 TYR B N 1
ATOM 3098 C CA . TYR B 1 46 ? 8.688 31.984 21.641 1 87.31 46 TYR B CA 1
ATOM 3099 C C . TYR B 1 46 ? 9.289 30.953 22.594 1 87.31 46 TYR B C 1
ATOM 3101 O O . TYR B 1 46 ? 9.422 31.203 23.781 1 87.31 46 TYR B O 1
ATOM 3109 N N . GLU B 1 47 ? 9.516 29.797 22.078 1 89.25 47 GLU B N 1
ATOM 3110 C CA . GLU B 1 47 ? 10.078 28.703 22.844 1 89.25 47 GLU B CA 1
ATOM 3111 C C . GLU B 1 47 ? 11.086 27.906 22.016 1 89.25 47 GLU B C 1
ATOM 3113 O O . GLU B 1 47 ? 10.867 27.688 20.812 1 89.25 47 GLU B O 1
ATOM 3118 N N . TYR B 1 48 ? 12.305 27.547 22.656 1 92.88 48 TYR B N 1
ATOM 3119 C CA . TYR B 1 48 ? 13.305 26.672 22.062 1 92.88 48 TYR B CA 1
ATOM 3120 C C . TYR B 1 48 ? 13.93 27.312 20.828 1 92.88 48 TYR B C 1
ATOM 3122 O O . TYR B 1 48 ? 14.273 26.609 19.875 1 92.88 48 TYR B O 1
ATOM 3130 N N . GLY B 1 49 ? 13.852 28.578 20.703 1 92 49 GLY B N 1
ATOM 3131 C CA . GLY B 1 49 ? 14.438 29.281 19.578 1 92 49 GLY B CA 1
ATOM 3132 C C . GLY B 1 49 ? 13.5 29.359 18.391 1 92 49 GLY B C 1
ATOM 3133 O O . GLY B 1 49 ? 13.93 29.703 17.281 1 92 49 GLY B O 1
ATOM 3134 N N . HIS B 1 50 ? 12.234 28.984 18.656 1 93.62 50 HIS B N 1
ATOM 3135 C CA . HIS B 1 50 ? 11.219 28.984 17.609 1 93.62 50 HIS B CA 1
ATOM 3136 C C . HIS B 1 50 ? 9.992 29.781 18.031 1 93.62 50 HIS B C 1
ATOM 3138 O O . HIS B 1 50 ? 9.82 30.094 19.219 1 93.62 50 HIS B O 1
ATOM 3144 N N . THR B 1 51 ? 9.25 30.156 16.984 1 91.44 51 THR B N 1
ATOM 3145 C CA . THR B 1 51 ? 7.922 30.703 17.234 1 91.44 51 THR B CA 1
ATOM 3146 C C . THR B 1 51 ? 6.844 29.656 17 1 91.44 51 THR B C 1
ATOM 3148 O O . THR B 1 51 ? 6.922 28.875 16.047 1 91.44 51 THR B O 1
ATOM 3151 N N . TYR B 1 52 ? 5.938 29.547 17.938 1 89.62 52 TYR B N 1
ATOM 3152 C CA . TYR B 1 52 ? 4.828 28.594 17.875 1 89.62 52 TYR B CA 1
ATOM 3153 C C . TYR B 1 52 ? 3.49 29.328 17.844 1 89.62 52 TYR B C 1
ATOM 3155 O O . TYR B 1 52 ? 3.406 30.5 18.203 1 89.62 52 TYR B O 1
ATOM 3163 N N . HIS B 1 53 ? 2.541 28.562 17.359 1 83.31 53 HIS B N 1
ATOM 3164 C CA . HIS B 1 53 ? 1.188 29.109 17.375 1 83.31 53 HIS B CA 1
ATOM 3165 C C . HIS B 1 53 ? 0.717 29.375 18.812 1 83.31 53 HIS B C 1
ATOM 3167 O O . HIS B 1 53 ? 0.98 28.578 19.719 1 83.31 53 HIS B O 1
ATOM 3173 N N . GLY B 1 54 ? -0.009 30.359 18.984 1 75.31 54 GLY B N 1
ATOM 3174 C CA . GLY B 1 54 ? -0.343 30.891 20.297 1 75.31 54 GLY B CA 1
ATOM 3175 C C . GLY B 1 54 ? -1.281 29.984 21.078 1 75.31 54 GLY B C 1
ATOM 3176 O O . GLY B 1 54 ? -1.309 30.031 22.312 1 75.31 54 GLY B O 1
ATOM 3177 N N . THR B 1 55 ? -2.084 29.203 20.359 1 70.25 55 THR B N 1
ATOM 3178 C CA . THR B 1 55 ? -3.02 28.328 21.078 1 70.25 55 THR B CA 1
ATOM 3179 C C . THR B 1 55 ? -2.289 27.156 21.719 1 70.25 55 THR B C 1
ATOM 3181 O O . THR B 1 55 ? -2.812 26.516 22.625 1 70.25 55 THR B O 1
ATOM 3184 N N . GLY B 1 56 ? -1.126 26.938 21.281 1 68.75 56 GLY B N 1
ATOM 3185 C CA . GLY B 1 56 ? -0.374 25.781 21.766 1 68.75 56 GLY B CA 1
ATOM 3186 C C . GLY B 1 56 ? -0.87 24.469 21.203 1 68.75 56 GLY B C 1
ATOM 3187 O O . GLY B 1 56 ? -0.334 23.406 21.531 1 68.75 56 GLY B O 1
ATOM 3188 N N . GLN B 1 57 ? -1.776 24.516 20.406 1 74.94 57 GLN B N 1
ATOM 3189 C CA . GLN B 1 57 ? -2.352 23.281 19.859 1 74.94 57 GLN B CA 1
ATOM 3190 C C . GLN B 1 57 ? -1.439 22.672 18.797 1 74.94 57 GLN B C 1
ATOM 3192 O O . GLN B 1 57 ? -1.377 21.453 18.672 1 74.94 57 GLN B O 1
ATOM 3197 N N . LEU B 1 58 ? -0.733 23.547 18.188 1 81.25 58 LEU B N 1
ATOM 3198 C CA . LEU B 1 58 ? 0.211 23.062 17.188 1 81.25 58 LEU B CA 1
ATOM 3199 C C . LEU B 1 58 ? 1.572 22.781 17.812 1 81.25 58 LEU B C 1
ATOM 3201 O O . LEU B 1 58 ? 2.117 23.625 18.531 1 81.25 58 LEU B O 1
ATOM 3205 N N . LEU B 1 59 ? 2.102 21.688 17.516 1 87.75 59 LEU B N 1
ATOM 3206 C CA . LEU B 1 59 ? 3.342 21.281 18.172 1 87.75 59 LEU B CA 1
ATOM 3207 C C . LEU B 1 59 ? 4.555 21.672 17.328 1 87.75 59 LEU B C 1
ATOM 3209 O O . LEU B 1 59 ? 5.68 21.688 17.828 1 87.75 59 LEU B O 1
ATOM 3213 N N . THR B 1 60 ? 4.332 22 16.078 1 91.06 60 THR B N 1
ATOM 3214 C CA . THR B 1 60 ? 5.43 22.422 15.219 1 91.06 60 THR B CA 1
ATOM 3215 C C . THR B 1 60 ? 5.523 23.953 15.195 1 91.06 60 THR B C 1
ATOM 3217 O O . THR B 1 60 ? 4.527 24.641 15.406 1 91.06 60 THR B O 1
ATOM 3220 N N . PRO B 1 61 ? 6.719 24.453 14.969 1 91.75 61 PRO B N 1
ATOM 3221 C CA . PRO B 1 61 ? 6.875 25.906 14.898 1 91.75 61 PRO B CA 1
ATOM 3222 C C . PRO B 1 61 ? 6.148 26.516 13.703 1 91.75 61 PRO B C 1
ATOM 3224 O O . PRO B 1 61 ? 5.641 25.797 12.852 1 91.75 61 PRO B O 1
ATOM 3227 N N . ASN B 1 62 ? 6.004 27.797 13.734 1 89.69 62 ASN B N 1
ATOM 3228 C CA . ASN B 1 62 ? 5.43 28.531 12.609 1 89.69 62 ASN B CA 1
ATOM 3229 C C . ASN B 1 62 ? 6.402 29.578 12.07 1 89.69 62 ASN B C 1
ATOM 3231 O O . ASN B 1 62 ? 6.023 30.734 11.836 1 89.69 62 ASN B O 1
ATOM 3235 N N . ASP B 1 63 ? 7.664 29.219 11.93 1 91.56 63 ASP B N 1
ATOM 3236 C CA . ASP B 1 63 ? 8.727 30.109 11.469 1 91.56 63 ASP B CA 1
ATOM 3237 C C . ASP B 1 63 ? 9.352 29.594 10.172 1 91.56 63 ASP B C 1
ATOM 3239 O O . ASP B 1 63 ? 8.812 28.672 9.539 1 91.56 63 ASP B O 1
ATOM 3243 N N . ALA B 1 64 ? 10.445 30.25 9.758 1 91.62 64 ALA B N 1
ATOM 3244 C CA . ALA B 1 64 ? 11.062 29.969 8.469 1 91.62 64 ALA B CA 1
ATOM 3245 C C . ALA B 1 64 ? 11.57 28.531 8.398 1 91.62 64 ALA B C 1
ATOM 3247 O O . ALA B 1 64 ? 11.547 27.906 7.332 1 91.62 64 ALA B O 1
ATOM 3248 N N . SER B 1 65 ? 12.016 28.031 9.477 1 94 65 SER B N 1
ATOM 3249 C CA . SER B 1 65 ? 12.516 26.656 9.516 1 94 65 SER B CA 1
ATOM 3250 C C . SER B 1 65 ? 11.406 25.656 9.18 1 94 65 SER B C 1
ATOM 3252 O O . SER B 1 65 ? 11.625 24.703 8.43 1 94 65 SER B O 1
ATOM 3254 N N . GLU B 1 66 ? 10.273 25.906 9.734 1 94.12 66 GLU B N 1
ATOM 3255 C CA . GLU B 1 66 ? 9.141 25.031 9.461 1 94.12 66 GLU B CA 1
ATOM 3256 C C . GLU B 1 66 ? 8.648 25.203 8.023 1 94.12 66 GLU B C 1
ATOM 3258 O O . GLU B 1 66 ? 8.281 24.219 7.379 1 94.12 66 GLU B O 1
ATOM 3263 N N . ALA B 1 67 ? 8.656 26.406 7.547 1 93.69 67 ALA B N 1
ATOM 3264 C CA . ALA B 1 67 ? 8.281 26.625 6.152 1 93.69 67 ALA B CA 1
ATOM 3265 C C . ALA B 1 67 ? 9.188 25.844 5.207 1 93.69 67 ALA B C 1
ATOM 3267 O O . ALA B 1 67 ? 8.711 25.234 4.254 1 93.69 67 ALA B O 1
ATOM 3268 N N . HIS B 1 68 ? 10.43 25.922 5.492 1 95.44 68 HIS B N 1
ATOM 3269 C CA . HIS B 1 68 ? 11.406 25.172 4.695 1 95.44 68 HIS B CA 1
ATOM 3270 C C . HIS B 1 68 ? 11.141 23.672 4.766 1 95.44 68 HIS B C 1
ATOM 3272 O O . HIS B 1 68 ? 11.125 23 3.736 1 95.44 68 HIS B O 1
ATOM 3278 N N . ARG B 1 69 ? 10.93 23.156 5.926 1 95.56 69 ARG B N 1
ATOM 3279 C CA . ARG B 1 69 ? 10.641 21.734 6.125 1 95.56 69 ARG B CA 1
ATOM 3280 C C . ARG B 1 69 ? 9.422 21.312 5.32 1 95.56 69 ARG B C 1
ATOM 3282 O O . ARG B 1 69 ? 9.438 20.266 4.66 1 95.56 69 ARG B O 1
ATOM 3289 N N . LEU B 1 70 ? 8.375 22.094 5.363 1 95.38 70 LEU B N 1
ATOM 3290 C CA . LEU B 1 70 ? 7.137 21.781 4.664 1 95.38 70 LEU B CA 1
ATOM 3291 C C . LEU B 1 70 ? 7.348 21.766 3.156 1 95.38 70 LEU B C 1
ATOM 3293 O O . LEU B 1 70 ? 6.75 20.953 2.447 1 95.38 70 LEU B O 1
ATOM 3297 N N . ASN B 1 71 ? 8.211 22.641 2.691 1 96.44 71 ASN B N 1
ATOM 3298 C CA . ASN B 1 71 ? 8.539 22.656 1.269 1 96.44 71 ASN B CA 1
ATOM 3299 C C . ASN B 1 71 ? 9.258 21.375 0.842 1 96.44 71 ASN B C 1
ATOM 3301 O O . ASN B 1 71 ? 8.953 20.812 -0.208 1 96.44 71 ASN B O 1
ATOM 3305 N N . ILE B 1 72 ? 10.203 20.984 1.635 1 97.25 72 ILE B N 1
ATOM 3306 C CA . ILE B 1 72 ? 10.953 19.781 1.324 1 97.25 72 ILE B CA 1
ATOM 3307 C C . ILE B 1 72 ? 10.023 18.562 1.397 1 97.25 72 ILE B C 1
ATOM 3309 O O . ILE B 1 72 ? 10.125 17.656 0.578 1 97.25 72 ILE B O 1
ATOM 3313 N N . GLN B 1 73 ? 9.172 18.547 2.355 1 97 73 GLN B N 1
ATOM 3314 C CA . GLN B 1 73 ? 8.195 17.469 2.475 1 97 73 GLN B CA 1
ATOM 3315 C C . GLN B 1 73 ? 7.309 17.391 1.235 1 97 73 GLN B C 1
ATOM 3317 O O . GLN B 1 73 ? 7.02 16.297 0.74 1 97 73 GLN B O 1
ATOM 3322 N N . HIS B 1 74 ? 6.883 18.531 0.737 1 97.5 74 HIS B N 1
ATOM 3323 C CA . HIS B 1 74 ? 6.094 18.594 -0.486 1 97.5 74 HIS B CA 1
ATOM 3324 C C . HIS B 1 74 ? 6.855 18 -1.664 1 97.5 74 HIS B C 1
ATOM 3326 O O . HIS B 1 74 ? 6.297 17.203 -2.438 1 97.5 74 HIS B O 1
ATOM 3332 N N . GLU B 1 75 ? 8.102 18.328 -1.727 1 97.06 75 GLU B N 1
ATOM 3333 C CA . GLU B 1 75 ? 8.953 17.781 -2.779 1 97.06 75 GLU B CA 1
ATOM 3334 C C . GLU B 1 75 ? 9.047 16.266 -2.672 1 97.06 75 GLU B C 1
ATOM 3336 O O . GLU B 1 75 ? 8.953 15.555 -3.676 1 97.06 75 GLU B O 1
ATOM 3341 N N . LEU B 1 76 ? 9.258 15.789 -1.497 1 97.31 76 LEU B N 1
ATOM 3342 C CA . LEU B 1 76 ? 9.359 14.352 -1.272 1 97.31 76 LEU B CA 1
ATOM 3343 C C . LEU B 1 76 ? 8.086 13.641 -1.716 1 97.31 76 LEU B C 1
ATOM 3345 O O . LEU B 1 76 ? 8.148 12.617 -2.393 1 97.31 76 LEU B O 1
ATOM 3349 N N . TYR B 1 77 ? 6.934 14.18 -1.314 1 97.94 77 TYR B N 1
ATOM 3350 C CA . TYR B 1 77 ? 5.664 13.586 -1.723 1 97.94 77 TYR B CA 1
ATOM 3351 C C . TYR B 1 77 ? 5.527 13.578 -3.24 1 97.94 77 TYR B C 1
ATOM 3353 O O . TYR B 1 77 ? 5.055 12.602 -3.822 1 97.94 77 TYR B O 1
ATOM 3361 N N . GLN B 1 78 ? 5.961 14.648 -3.91 1 97.38 78 GLN B N 1
ATOM 3362 C CA . GLN B 1 78 ? 5.891 14.703 -5.367 1 97.38 78 GLN B CA 1
ATOM 3363 C C . GLN B 1 78 ? 6.777 13.641 -6 1 97.38 78 GLN B C 1
ATOM 3365 O O . GLN B 1 78 ? 6.398 13.023 -7 1 97.38 78 GLN B O 1
ATOM 3370 N N . LEU B 1 79 ? 7.93 13.484 -5.426 1 96.25 79 LEU B N 1
ATOM 3371 C CA . LEU B 1 79 ? 8.82 12.445 -5.93 1 96.25 79 LEU B CA 1
ATOM 3372 C C . LEU B 1 79 ? 8.18 11.07 -5.797 1 96.25 79 LEU B C 1
ATOM 3374 O O . LEU B 1 79 ? 8.25 10.25 -6.719 1 96.25 79 LEU B O 1
ATOM 3378 N N . CYS B 1 80 ? 7.535 10.797 -4.68 1 96.69 80 CYS B N 1
ATOM 3379 C CA . CYS B 1 80 ? 6.852 9.523 -4.469 1 96.69 80 CYS B CA 1
ATOM 3380 C C . CYS B 1 80 ? 5.699 9.352 -5.449 1 96.69 80 CYS B C 1
ATOM 3382 O O . CYS B 1 80 ? 5.391 8.234 -5.859 1 96.69 80 CYS B O 1
ATOM 3384 N N . LEU B 1 81 ? 5.117 10.469 -5.867 1 96.81 81 LEU B N 1
ATOM 3385 C CA . LEU B 1 81 ? 3.953 10.438 -6.746 1 96.81 81 LEU B CA 1
ATOM 3386 C C . LEU B 1 81 ? 4.363 10.656 -8.195 1 96.81 81 LEU B C 1
ATOM 3388 O O . LEU B 1 81 ? 3.529 11.008 -9.039 1 96.81 81 LEU B O 1
ATOM 3392 N N . ASP B 1 82 ? 5.637 10.523 -8.477 1 93.31 82 ASP B N 1
ATOM 3393 C CA . ASP B 1 82 ? 6.18 10.664 -9.82 1 93.31 82 ASP B CA 1
ATOM 3394 C C . ASP B 1 82 ? 5.824 12.023 -10.422 1 93.31 82 ASP B C 1
ATOM 3396 O O . ASP B 1 82 ? 5.371 12.102 -11.562 1 93.31 82 ASP B O 1
ATOM 3400 N N . GLY B 1 83 ? 5.906 13.039 -9.617 1 94.94 83 GLY B N 1
ATOM 3401 C CA . GLY B 1 83 ? 5.656 14.398 -10.055 1 94.94 83 GLY B CA 1
ATOM 3402 C C . GLY B 1 83 ? 4.215 14.836 -9.852 1 94.94 83 GLY B C 1
ATOM 3403 O O . GLY B 1 83 ? 3.889 16.016 -10.031 1 94.94 83 GLY B O 1
ATOM 3404 N N . GLY B 1 84 ? 3.379 13.914 -9.445 1 96.69 84 GLY B N 1
ATOM 3405 C CA . GLY B 1 84 ? 1.983 14.242 -9.195 1 96.69 84 GLY B CA 1
ATOM 3406 C C . GLY B 1 84 ? 1.755 14.898 -7.852 1 96.69 84 GLY B C 1
ATOM 3407 O O . GLY B 1 84 ? 2.705 15.133 -7.102 1 96.69 84 GLY B O 1
ATOM 3408 N N . LEU B 1 85 ? 0.428 15.227 -7.59 1 98.19 85 LEU B N 1
ATOM 3409 C CA . LEU B 1 85 ? 0.102 15.945 -6.363 1 98.19 85 LEU B CA 1
ATOM 3410 C C . LEU B 1 85 ? -0.834 15.125 -5.484 1 98.19 85 LEU B C 1
ATOM 3412 O O . LEU B 1 85 ? -1.036 15.445 -4.312 1 98.19 85 LEU B O 1
ATOM 3416 N N . VAL B 1 86 ? -1.359 14.047 -6.055 1 98.12 86 VAL B N 1
ATOM 3417 C CA . VAL B 1 86 ? -2.244 13.141 -5.324 1 98.12 86 VAL B CA 1
ATOM 3418 C C . VAL B 1 86 ? -2.104 11.727 -5.875 1 98.12 86 VAL B C 1
ATOM 3420 O O . VAL B 1 86 ? -1.688 11.531 -7.02 1 98.12 86 VAL B O 1
ATOM 3423 N N . ASP B 1 87 ? -2.328 10.75 -5.055 1 97.75 87 ASP B N 1
ATOM 3424 C CA . ASP B 1 87 ? -2.379 9.367 -5.516 1 97.75 87 ASP B CA 1
ATOM 3425 C C . ASP B 1 87 ? -3.754 9.031 -6.086 1 97.75 87 ASP B C 1
ATOM 3427 O O . ASP B 1 87 ? -3.869 8.195 -6.984 1 97.75 87 ASP B O 1
ATOM 3431 N N . ALA B 1 88 ? -4.785 9.711 -5.602 1 97.25 88 ALA B N 1
ATOM 3432 C CA . ALA B 1 88 ? -6.156 9.477 -6.043 1 97.25 88 ALA B CA 1
ATOM 3433 C C . ALA B 1 88 ? -6.316 9.797 -7.527 1 97.25 88 ALA B C 1
ATOM 3435 O O . ALA B 1 88 ? -5.707 10.742 -8.031 1 97.25 88 ALA B O 1
ATOM 3436 N N . LYS B 1 89 ? -7.102 9.008 -8.164 1 93.56 89 LYS B N 1
ATOM 3437 C CA . LYS B 1 89 ? -7.473 9.32 -9.547 1 93.56 89 LYS B CA 1
ATOM 3438 C C . LYS B 1 89 ? -8.68 10.258 -9.594 1 93.56 89 LYS B C 1
ATOM 3440 O O . LYS B 1 89 ? -9.82 9.805 -9.516 1 93.56 89 LYS B O 1
ATOM 3445 N N . LEU B 1 90 ? -8.398 11.492 -9.805 1 97.31 90 LEU B N 1
ATOM 3446 C CA . LEU B 1 90 ? -9.453 12.5 -9.797 1 97.31 90 LEU B CA 1
ATOM 3447 C C . LEU B 1 90 ? -9.977 12.758 -11.203 1 97.31 90 LEU B C 1
ATOM 3449 O O . LEU B 1 90 ? -9.195 12.836 -12.156 1 97.31 90 LEU B O 1
ATOM 3453 N N . PRO B 1 91 ? -11.25 12.844 -11.383 1 96.12 91 PRO B N 1
ATOM 3454 C CA . PRO B 1 91 ? -11.828 13.102 -12.703 1 96.12 91 PRO B CA 1
ATOM 3455 C C . PRO B 1 91 ? -11.828 14.578 -13.07 1 96.12 91 PRO B C 1
ATOM 3457 O O . PRO B 1 91 ? -12.867 15.125 -13.453 1 96.12 91 PRO B O 1
ATOM 3460 N N . LEU B 1 92 ? -10.711 15.195 -13.078 1 97.75 92 LEU B N 1
ATOM 3461 C CA . LEU B 1 92 ? -10.594 16.641 -13.227 1 97.75 92 LEU B CA 1
ATOM 3462 C C . LEU B 1 92 ? -11.016 17.078 -14.625 1 97.75 92 LEU B C 1
ATOM 3464 O O . LEU B 1 92 ? -11.445 18.219 -14.812 1 97.75 92 LEU B O 1
ATOM 3468 N N . GLU B 1 93 ? -10.906 16.156 -15.578 1 96.5 93 GLU B N 1
ATOM 3469 C CA . GLU B 1 93 ? -11.234 16.484 -16.953 1 96.5 93 GLU B CA 1
ATOM 3470 C C . GLU B 1 93 ? -12.727 16.766 -17.109 1 96.5 93 GLU B C 1
ATOM 3472 O O . GLU B 1 93 ? -13.156 17.359 -18.109 1 96.5 93 GLU B O 1
ATOM 3477 N N . GLN B 1 94 ? -13.492 16.391 -16.203 1 96.88 94 GLN B N 1
ATOM 3478 C CA . GLN B 1 94 ? -14.938 16.562 -16.266 1 96.88 94 GLN B CA 1
ATOM 3479 C C . GLN B 1 94 ? -15.367 17.922 -15.719 1 96.88 94 GLN B C 1
ATOM 3481 O O . GLN B 1 94 ? -16.547 18.266 -15.766 1 96.88 94 GLN B O 1
ATOM 3486 N N . TYR B 1 95 ? -14.461 18.734 -15.25 1 97.81 95 TYR B N 1
ATOM 3487 C CA . TYR B 1 95 ? -14.766 19.984 -14.586 1 97.81 95 TYR B CA 1
ATOM 3488 C C . TYR B 1 95 ? -14.148 21.172 -15.336 1 97.81 95 TYR B C 1
ATOM 3490 O O . TYR B 1 95 ? -13.266 20.984 -16.172 1 97.81 95 TYR B O 1
ATOM 3498 N N . THR B 1 96 ? -14.719 22.422 -15.016 1 97.31 96 THR B N 1
ATOM 3499 C CA . THR B 1 96 ? -14.258 23.688 -15.602 1 97.31 96 THR B CA 1
ATOM 3500 C C . THR B 1 96 ? -14.148 24.766 -14.539 1 97.31 96 THR B C 1
ATOM 3502 O O . THR B 1 96 ? -14.664 24.609 -13.43 1 97.31 96 THR B O 1
ATOM 3505 N N . PRO B 1 97 ? -13.438 25.828 -14.914 1 96.19 97 PRO B N 1
ATOM 3506 C CA . PRO B 1 97 ? -13.367 26.922 -13.945 1 96.19 97 PRO B CA 1
ATOM 3507 C C . PRO B 1 97 ? -14.734 27.484 -13.578 1 96.19 97 PRO B C 1
ATOM 3509 O O . PRO B 1 97 ? -14.922 28 -12.477 1 96.19 97 PRO B O 1
ATOM 3512 N N . GLN B 1 98 ? -15.727 27.312 -14.461 1 96.19 98 GLN B N 1
ATOM 3513 C CA . GLN B 1 98 ? -17.078 27.812 -14.211 1 96.19 98 GLN B CA 1
ATOM 3514 C C . GLN B 1 98 ? -17.875 26.812 -13.352 1 96.19 98 GLN B C 1
ATOM 3516 O O . GLN B 1 98 ? -18.781 27.219 -12.633 1 96.19 98 GLN B O 1
ATOM 3521 N N . GLU B 1 99 ? -17.562 25.531 -13.477 1 97.75 99 GLU B N 1
ATOM 3522 C CA . GLU B 1 99 ? -18.078 24.453 -12.648 1 97.75 99 GLU B CA 1
ATOM 3523 C C . GLU B 1 99 ? -16.938 23.656 -12.016 1 97.75 99 GLU B C 1
ATOM 3525 O O . GLU B 1 99 ? -16.641 22.531 -12.445 1 97.75 99 GLU B O 1
ATOM 3530 N N . PRO B 1 100 ? -16.453 24.219 -11.008 1 98.31 100 PRO B N 1
ATOM 3531 C CA . PRO B 1 100 ? -15.148 23.734 -10.539 1 98.31 100 PRO B CA 1
ATOM 3532 C C . PRO B 1 100 ? -15.25 22.469 -9.695 1 98.31 100 PRO B C 1
ATOM 3534 O O . PRO B 1 100 ? -16.312 22.188 -9.133 1 98.31 100 PRO B O 1
ATOM 3537 N N . PHE B 1 101 ? -14.156 21.688 -9.672 1 98.62 101 PHE B N 1
ATOM 3538 C CA . PHE B 1 101 ? -13.906 20.578 -8.766 1 98.62 101 PHE B CA 1
ATOM 3539 C C . PHE B 1 101 ? -13.562 21.094 -7.371 1 98.62 101 PHE B C 1
ATOM 3541 O O . PHE B 1 101 ? -12.516 21.703 -7.168 1 98.62 101 PHE B O 1
ATOM 3548 N N . GLU B 1 102 ? -14.445 20.875 -6.359 1 98.62 102 GLU B N 1
ATOM 3549 C CA . GLU B 1 102 ? -14.312 21.469 -5.031 1 98.62 102 GLU B CA 1
ATOM 3550 C C . GLU B 1 102 ? -13.414 20.625 -4.133 1 98.62 102 GLU B C 1
ATOM 3552 O O . GLU B 1 102 ? -13.719 19.453 -3.871 1 98.62 102 GLU B O 1
ATOM 3557 N N . ILE B 1 103 ? -12.352 21.25 -3.609 1 98.75 103 ILE B N 1
ATOM 3558 C CA . ILE B 1 103 ? -11.383 20.531 -2.787 1 98.75 103 ILE B CA 1
ATOM 3559 C C . ILE B 1 103 ? -11.305 21.172 -1.406 1 98.75 103 ILE B C 1
ATOM 3561 O O . ILE B 1 103 ? -11.289 22.406 -1.288 1 98.75 103 ILE B O 1
ATOM 3565 N N . LEU B 1 104 ? -11.336 20.391 -0.378 1 98.31 104 LEU B N 1
ATOM 3566 C CA . LEU B 1 104 ? -10.969 20.828 0.966 1 98.31 104 LEU B CA 1
ATOM 3567 C C . LEU B 1 104 ? -9.594 20.297 1.354 1 98.31 104 LEU B C 1
ATOM 3569 O O . LEU B 1 104 ? -9.359 19.078 1.317 1 98.31 104 LEU B O 1
ATOM 3573 N N . ASP B 1 105 ? -8.703 21.172 1.632 1 97.62 105 ASP B N 1
ATOM 3574 C CA . ASP B 1 105 ? -7.363 20.828 2.109 1 97.62 105 ASP B CA 1
ATOM 3575 C C . ASP B 1 105 ? -7.246 21.047 3.615 1 97.62 105 ASP B C 1
ATOM 3577 O O . ASP B 1 105 ? -7.168 22.172 4.082 1 97.62 105 ASP B O 1
ATOM 3581 N N . ILE B 1 106 ? -7.18 19.922 4.336 1 95.94 106 ILE B N 1
ATOM 3582 C CA . ILE B 1 106 ? -7.125 19.984 5.793 1 95.94 106 ILE B CA 1
ATOM 3583 C C . ILE B 1 106 ? -5.668 20.016 6.254 1 95.94 106 ILE B C 1
ATOM 3585 O O . ILE B 1 106 ? -4.859 19.188 5.848 1 95.94 106 ILE B O 1
ATOM 3589 N N . GLY B 1 107 ? -5.434 20.922 7.152 1 93.12 107 GLY B N 1
ATOM 3590 C CA . GLY B 1 107 ? -4.047 21.125 7.531 1 93.12 107 GLY B CA 1
ATOM 3591 C C . GLY B 1 107 ? -3.188 21.641 6.398 1 93.12 107 GLY B C 1
ATOM 3592 O O . GLY B 1 107 ? -2.139 21.078 6.09 1 93.12 107 GLY B O 1
ATOM 3593 N N . ALA B 1 108 ? -3.537 22.812 5.902 1 94.25 108 ALA B N 1
ATOM 3594 C CA . ALA B 1 108 ? -2.953 23.328 4.668 1 94.25 108 ALA B CA 1
ATOM 3595 C C . ALA B 1 108 ? -1.514 23.781 4.887 1 94.25 108 ALA B C 1
ATOM 3597 O O . ALA B 1 108 ? -0.758 23.953 3.93 1 94.25 108 ALA B O 1
ATOM 3598 N N . GLY B 1 109 ? -1.137 24.031 6.145 1 91.38 109 GLY B N 1
ATOM 3599 C CA . GLY B 1 109 ? 0.235 24.406 6.445 1 91.38 109 GLY B CA 1
ATOM 3600 C C . GLY B 1 109 ? 0.688 25.656 5.707 1 91.38 109 GLY B C 1
ATOM 3601 O O . GLY B 1 109 ? 0.028 26.688 5.766 1 91.38 109 GLY B O 1
ATOM 3602 N N . SER B 1 110 ? 1.747 25.594 4.949 1 93.12 110 SER B N 1
ATOM 3603 C CA . SER B 1 110 ? 2.275 26.719 4.18 1 93.12 110 SER B CA 1
ATOM 3604 C C . SER B 1 110 ? 1.44 26.969 2.928 1 93.12 110 SER B C 1
ATOM 3606 O O . SER B 1 110 ? 1.671 27.938 2.209 1 93.12 110 SER B O 1
ATOM 3608 N N . GLY B 1 111 ? 0.544 26.094 2.678 1 95.94 111 GLY B N 1
ATOM 3609 C CA . GLY B 1 111 ? -0.3 26.234 1.502 1 95.94 111 GLY B CA 1
ATOM 3610 C C . GLY B 1 111 ? 0.368 25.75 0.228 1 95.94 111 GLY B C 1
ATOM 3611 O O . GLY B 1 111 ? -0.215 25.844 -0.855 1 95.94 111 GLY B O 1
ATOM 3612 N N . VAL B 1 112 ? 1.514 25.188 0.324 1 96.38 112 VAL B N 1
ATOM 3613 C CA . VAL B 1 112 ? 2.322 24.859 -0.846 1 96.38 112 VAL B CA 1
ATOM 3614 C C . VAL B 1 112 ? 1.583 23.859 -1.722 1 96.38 112 VAL B C 1
ATOM 3616 O O . VAL B 1 112 ? 1.579 23.969 -2.949 1 96.38 112 VAL B O 1
ATOM 3619 N N . TRP B 1 113 ? 0.986 22.875 -1.144 1 97.88 113 TRP B N 1
ATOM 3620 C CA . TRP B 1 113 ? 0.27 21.875 -1.933 1 97.88 113 TRP B CA 1
ATOM 3621 C C . TRP B 1 113 ? -0.935 22.5 -2.631 1 97.88 113 TRP B C 1
ATOM 3623 O O . TRP B 1 113 ? -1.139 22.297 -3.83 1 97.88 113 TRP B O 1
ATOM 3633 N N . ALA B 1 114 ? -1.751 23.266 -1.847 1 97.94 114 ALA B N 1
ATOM 3634 C CA . ALA B 1 114 ? -2.961 23.891 -2.383 1 97.94 114 ALA B CA 1
ATOM 3635 C C . ALA B 1 114 ? -2.633 24.812 -3.555 1 97.94 114 ALA B C 1
ATOM 3637 O O . ALA B 1 114 ? -3.307 24.781 -4.586 1 97.94 114 ALA B O 1
ATOM 3638 N N . CYS B 1 115 ? -1.624 25.578 -3.406 1 97.44 115 CYS B N 1
ATOM 3639 C CA . CYS B 1 115 ? -1.238 26.516 -4.453 1 97.44 115 CYS B CA 1
ATOM 3640 C C . CYS B 1 115 ? -0.735 25.781 -5.688 1 97.44 115 CYS B C 1
ATOM 3642 O O . CYS B 1 115 ? -1.066 26.141 -6.816 1 97.44 115 CYS B O 1
ATOM 3644 N N . ASP B 1 116 ? 0.073 24.734 -5.438 1 97.94 116 ASP B N 1
ATOM 3645 C CA . ASP B 1 116 ? 0.561 23.922 -6.551 1 97.94 116 ASP B CA 1
ATOM 3646 C C . ASP B 1 116 ? -0.595 23.266 -7.301 1 97.94 116 ASP B C 1
ATOM 3648 O O . ASP B 1 116 ? -0.627 23.266 -8.531 1 97.94 116 ASP B O 1
ATOM 3652 N N . MET B 1 117 ? -1.536 22.719 -6.566 1 98.38 117 MET B N 1
ATOM 3653 C CA . MET B 1 117 ? -2.721 22.094 -7.141 1 98.38 117 MET B CA 1
ATOM 3654 C C . MET B 1 117 ? -3.533 23.109 -7.949 1 98.38 117 MET B C 1
ATOM 3656 O O . MET B 1 117 ? -3.945 22.812 -9.078 1 98.38 117 MET B O 1
ATOM 3660 N N . ALA B 1 118 ? -3.711 24.25 -7.43 1 98 118 ALA B N 1
ATOM 3661 C CA . ALA B 1 118 ? -4.512 25.297 -8.055 1 98 118 ALA B CA 1
ATOM 3662 C C . ALA B 1 118 ? -3.854 25.797 -9.336 1 98 118 ALA B C 1
ATOM 3664 O O . ALA B 1 118 ? -4.539 26.109 -10.312 1 98 118 ALA B O 1
ATOM 3665 N N . LYS B 1 119 ? -2.553 25.953 -9.328 1 97.44 119 LYS B N 1
ATOM 3666 C CA . LYS B 1 119 ? -1.818 26.438 -10.492 1 97.44 119 LYS B CA 1
ATOM 3667 C C . LYS B 1 119 ? -1.854 25.422 -11.625 1 97.44 119 LYS B C 1
ATOM 3669 O O . LYS B 1 119 ? -1.992 25.781 -12.797 1 97.44 119 LYS B O 1
ATOM 3674 N N . ARG B 1 120 ? -1.799 24.156 -11.25 1 97.75 120 ARG B N 1
ATOM 3675 C CA . ARG B 1 120 ? -1.74 23.094 -12.25 1 97.75 120 ARG B CA 1
ATOM 3676 C C . ARG B 1 120 ? -3.117 22.812 -12.844 1 97.75 120 ARG B C 1
ATOM 3678 O O . ARG B 1 120 ? -3.232 22.453 -14.023 1 97.75 120 ARG B O 1
ATOM 3685 N N . TYR B 1 121 ? -4.105 23.016 -12.031 1 98.31 121 TYR B N 1
ATOM 3686 C CA . TYR B 1 121 ? -5.461 22.688 -12.461 1 98.31 121 TYR B CA 1
ATOM 3687 C C . TYR B 1 121 ? -6.41 23.859 -12.219 1 98.31 121 TYR B C 1
ATOM 3689 O O . TYR B 1 121 ? -7.059 23.938 -11.172 1 98.31 121 TYR B O 1
ATOM 3697 N N . PRO B 1 122 ? -6.625 24.656 -13.211 1 97.56 122 PRO B N 1
ATOM 3698 C CA . PRO B 1 122 ? -7.434 25.859 -13.047 1 97.56 122 PRO B CA 1
ATOM 3699 C C . PRO B 1 122 ? -8.898 25.562 -12.75 1 97.56 122 PRO B C 1
ATOM 3701 O O . PRO B 1 122 ? -9.641 26.438 -12.305 1 97.56 122 PRO B O 1
ATOM 3704 N N . GLN B 1 123 ? -9.266 24.312 -13.039 1 98.25 123 GLN B N 1
ATOM 3705 C CA . GLN B 1 123 ? -10.664 23.938 -12.852 1 98.25 123 GLN B CA 1
ATOM 3706 C C . GLN B 1 123 ? -10.93 23.484 -11.422 1 98.25 123 GLN B C 1
ATOM 3708 O O . GLN B 1 123 ? -12.023 23.016 -11.102 1 98.25 123 GLN B O 1
ATOM 3713 N N . VAL B 1 124 ? -10.016 23.641 -10.523 1 98.56 124 VAL B N 1
ATOM 3714 C CA . VAL B 1 124 ? -10.266 23.281 -9.125 1 98.56 124 VAL B CA 1
ATOM 3715 C C . VAL B 1 124 ? -10.547 24.547 -8.32 1 98.56 124 VAL B C 1
ATOM 3717 O O . VAL B 1 124 ? -10.109 25.641 -8.688 1 98.56 124 VAL B O 1
ATOM 3720 N N . ASN B 1 125 ? -11.32 24.453 -7.301 1 98.44 125 ASN B N 1
ATOM 3721 C CA . ASN B 1 125 ? -11.516 25.422 -6.227 1 98.44 125 ASN B CA 1
ATOM 3722 C C . ASN B 1 125 ? -11.141 24.844 -4.867 1 98.44 125 ASN B C 1
ATOM 3724 O O . ASN B 1 125 ? -11.695 23.812 -4.457 1 98.44 125 ASN B O 1
ATOM 3728 N N . ILE B 1 126 ? -10.195 25.469 -4.207 1 98.25 126 ILE B N 1
ATOM 3729 C CA . ILE B 1 126 ? -9.633 24.844 -3.016 1 98.25 126 ILE B CA 1
ATOM 3730 C C . ILE B 1 126 ? -9.891 25.734 -1.798 1 98.25 126 ILE B C 1
ATOM 3732 O O . ILE B 1 126 ? -9.625 26.938 -1.83 1 98.25 126 ILE B O 1
ATOM 3736 N N . LEU B 1 127 ? -10.438 25.172 -0.812 1 97.38 127 LEU B N 1
ATOM 3737 C CA . LEU B 1 127 ? -10.43 25.734 0.534 1 97.38 127 LEU B CA 1
ATOM 3738 C C . LEU B 1 127 ? -9.391 25.031 1.409 1 97.38 127 LEU B C 1
ATOM 3740 O O . LEU B 1 127 ? -9.508 23.828 1.672 1 97.38 127 LEU B O 1
ATOM 3744 N N . GLY B 1 128 ? -8.398 25.75 1.796 1 96.62 128 GLY B N 1
ATOM 3745 C CA . GLY B 1 128 ? -7.438 25.234 2.762 1 96.62 128 GLY B CA 1
ATOM 3746 C C . GLY B 1 128 ? -7.695 25.734 4.172 1 96.62 128 GLY B C 1
ATOM 3747 O O . GLY B 1 128 ? -7.895 26.922 4.391 1 96.62 128 GLY B O 1
ATOM 3748 N N . ILE B 1 129 ? -7.672 24.812 5.113 1 93.06 129 ILE B N 1
ATOM 3749 C CA . ILE B 1 129 ? -7.879 25.25 6.492 1 93.06 129 ILE B CA 1
ATOM 3750 C C . ILE B 1 129 ? -6.703 24.781 7.355 1 93.06 129 ILE B C 1
ATOM 3752 O O . ILE B 1 129 ? -6.129 23.719 7.117 1 93.06 129 ILE B O 1
ATOM 3756 N N . ASP B 1 130 ? -6.352 25.547 8.258 1 90.81 130 ASP B N 1
ATOM 3757 C CA . ASP B 1 130 ? -5.312 25.266 9.242 1 90.81 130 ASP B CA 1
ATOM 3758 C C . ASP B 1 130 ? -5.512 26.109 10.508 1 90.81 130 ASP B C 1
ATOM 3760 O O . ASP B 1 130 ? -6.273 27.078 10.5 1 90.81 130 ASP B O 1
ATOM 3764 N N . LEU B 1 131 ? -4.855 25.688 11.539 1 86.06 131 LEU B N 1
ATOM 3765 C CA . LEU B 1 131 ? -4.941 26.422 12.797 1 86.06 131 LEU B CA 1
ATOM 3766 C C . LEU B 1 131 ? -4.188 27.75 12.703 1 86.06 131 LEU B C 1
ATOM 3768 O O . LEU B 1 131 ? -4.441 28.672 13.484 1 86.06 131 LEU B O 1
ATOM 3772 N N . SER B 1 132 ? -3.25 27.797 11.734 1 82.75 132 SER B N 1
ATOM 3773 C CA . SER B 1 132 ? -2.389 28.969 11.633 1 82.75 132 SER B CA 1
ATOM 3774 C C . SER B 1 132 ? -2.264 29.438 10.188 1 82.75 132 SER B C 1
ATOM 3776 O O . SER B 1 132 ? -2.297 28.625 9.258 1 82.75 132 SER B O 1
ATOM 3778 N N . SER B 1 133 ? -2.135 30.703 10.023 1 78.31 133 SER B N 1
ATOM 3779 C CA . SER B 1 133 ? -1.896 31.297 8.711 1 78.31 133 SER B CA 1
ATOM 3780 C C . SER B 1 133 ? -0.471 31.828 8.594 1 78.31 133 SER B C 1
ATOM 3782 O O . SER B 1 133 ? -0.123 32.469 7.609 1 78.31 133 SER B O 1
ATOM 3784 N N . ALA B 1 134 ? 0.312 31.5 9.547 1 79.88 134 ALA B N 1
ATOM 3785 C CA . ALA B 1 134 ? 1.608 32.156 9.695 1 79.88 134 ALA B CA 1
ATOM 3786 C C . ALA B 1 134 ? 2.52 31.844 8.508 1 79.88 134 ALA B C 1
ATOM 3788 O O . ALA B 1 134 ? 3.383 32.656 8.156 1 79.88 134 ALA B O 1
ATOM 3789 N N . LEU B 1 135 ? 2.285 30.781 7.902 1 87.06 135 LEU B N 1
ATOM 3790 C CA . LEU B 1 135 ? 3.229 30.328 6.891 1 87.06 135 LEU B CA 1
ATOM 3791 C C . LEU B 1 135 ? 2.637 30.469 5.492 1 87.06 135 LEU B C 1
ATOM 3793 O O . LEU B 1 135 ? 3.26 30.078 4.504 1 87.06 135 LEU B O 1
ATOM 3797 N N . LEU B 1 136 ? 1.538 31.062 5.371 1 89.06 136 LEU B N 1
ATOM 3798 C CA . LEU B 1 136 ? 0.878 31.141 4.07 1 89.06 136 LEU B CA 1
ATOM 3799 C C . LEU B 1 136 ? 1.629 32.094 3.139 1 89.06 136 LEU B C 1
ATOM 3801 O O . LEU B 1 136 ? 2.213 33.062 3.588 1 89.06 136 LEU B O 1
ATOM 3805 N N . PRO B 1 137 ? 1.555 31.719 1.9 1 87.44 137 PRO B N 1
ATOM 3806 C CA . PRO B 1 137 ? 2.234 32.594 0.943 1 87.44 137 PRO B CA 1
ATOM 3807 C C . PRO B 1 137 ? 1.487 33.906 0.708 1 87.44 137 PRO B C 1
ATOM 3809 O O . PRO B 1 137 ? 0.284 34 0.97 1 87.44 137 PRO B O 1
ATOM 3812 N N . GLU B 1 138 ? 2.246 34.844 0.147 1 85.06 138 GLU B N 1
ATOM 3813 C CA . GLU B 1 138 ? 1.653 36.125 -0.181 1 85.06 138 GLU B CA 1
ATOM 3814 C C . GLU B 1 138 ? 0.826 36.031 -1.461 1 85.06 138 GLU B C 1
ATOM 3816 O O . GLU B 1 138 ? -0.23 36.656 -1.564 1 85.06 138 GLU B O 1
ATOM 3821 N N . ASP B 1 139 ? 1.325 35.25 -2.346 1 90.12 139 ASP B N 1
ATOM 3822 C CA . ASP B 1 139 ? 0.657 35.125 -3.639 1 90.12 139 ASP B CA 1
ATOM 3823 C C . ASP B 1 139 ? -0.174 33.844 -3.721 1 90.12 139 ASP B C 1
ATOM 3825 O O . ASP B 1 139 ? 0.339 32.781 -4.09 1 90.12 139 ASP B O 1
ATOM 3829 N N . VAL B 1 140 ? -1.48 34.031 -3.457 1 94.19 140 VAL B N 1
ATOM 3830 C CA . VAL B 1 140 ? -2.408 32.906 -3.49 1 94.19 140 VAL B CA 1
ATOM 3831 C C . VAL B 1 140 ? -3.213 32.938 -4.789 1 94.19 140 VAL B C 1
ATOM 3833 O O . VAL B 1 140 ? -3.779 33.969 -5.148 1 94.19 140 VAL B O 1
ATOM 3836 N N . PRO B 1 141 ? -3.154 31.812 -5.516 1 95.94 141 PRO B N 1
ATOM 3837 C CA . PRO B 1 141 ? -3.994 31.766 -6.715 1 95.94 141 PRO B CA 1
ATOM 3838 C C . PRO B 1 141 ? -5.453 32.094 -6.426 1 95.94 141 PRO B C 1
ATOM 3840 O O . PRO B 1 141 ? -5.945 31.859 -5.32 1 95.94 141 PRO B O 1
ATOM 3843 N N . PRO B 1 142 ? -6.176 32.688 -7.383 1 95.62 142 PRO B N 1
ATOM 3844 C CA . PRO B 1 142 ? -7.551 33.125 -7.156 1 95.62 142 PRO B CA 1
ATOM 3845 C C . PRO B 1 142 ? -8.5 31.984 -6.82 1 95.62 142 PRO B C 1
ATOM 3847 O O . PRO B 1 142 ? -9.555 32.188 -6.211 1 95.62 142 PRO B O 1
ATOM 3850 N N . ASN B 1 143 ? -8.172 30.766 -7.254 1 97.44 143 ASN B N 1
ATOM 3851 C CA . ASN B 1 143 ? -9.031 29.609 -6.988 1 97.44 143 ASN B CA 1
ATOM 3852 C C . ASN B 1 143 ? -8.633 28.891 -5.699 1 97.44 143 ASN B C 1
ATOM 3854 O O . ASN B 1 143 ? -8.945 27.719 -5.516 1 97.44 143 ASN B O 1
ATOM 3858 N N . VAL B 1 144 ? -7.918 29.594 -4.785 1 97.5 144 VAL B N 1
ATOM 3859 C CA . VAL B 1 144 ? -7.598 29.094 -3.453 1 97.5 144 VAL B CA 1
ATOM 3860 C C . VAL B 1 144 ? -8.055 30.094 -2.395 1 97.5 144 VAL B C 1
ATOM 3862 O O . VAL B 1 144 ? -7.836 31.297 -2.539 1 97.5 144 VAL B O 1
ATOM 3865 N N . THR B 1 145 ? -8.695 29.625 -1.434 1 95.56 145 THR B N 1
ATOM 3866 C CA . THR B 1 145 ? -9.023 30.391 -0.232 1 95.56 145 THR B CA 1
ATOM 3867 C C . THR B 1 145 ? -8.516 29.672 1.016 1 95.56 145 THR B C 1
ATOM 3869 O O . THR B 1 145 ? -8.633 28.453 1.132 1 95.56 145 THR B O 1
ATOM 3872 N N . PHE B 1 146 ? -7.914 30.422 1.859 1 94.12 146 PHE B N 1
ATOM 3873 C CA . PHE B 1 146 ? -7.473 29.875 3.135 1 94.12 146 PHE B CA 1
ATOM 3874 C C . PHE B 1 146 ? -8.312 30.422 4.281 1 94.12 146 PHE B C 1
ATOM 3876 O O . PHE B 1 146 ? -8.672 31.609 4.289 1 94.12 146 PHE B O 1
ATOM 3883 N N . GLU B 1 147 ? -8.617 29.562 5.191 1 90.94 147 GLU B N 1
ATOM 3884 C CA . GLU B 1 147 ? -9.32 29.938 6.41 1 90.94 147 GLU B CA 1
ATOM 3885 C C . GLU B 1 147 ? -8.672 29.312 7.645 1 90.94 147 GLU B C 1
ATOM 3887 O O . GLU B 1 147 ? -8.188 28.188 7.586 1 90.94 147 GLU B O 1
ATOM 3892 N N . ILE B 1 148 ? -8.656 30.062 8.68 1 89.31 148 ILE B N 1
ATOM 3893 C CA . ILE B 1 148 ? -8.195 29.516 9.953 1 89.31 148 ILE B CA 1
ATOM 3894 C C . ILE B 1 148 ? -9.32 28.719 10.602 1 89.31 148 ILE B C 1
ATOM 3896 O O . ILE B 1 148 ? -10.406 29.25 10.859 1 89.31 148 ILE B O 1
ATOM 3900 N N . ALA B 1 149 ? -9.055 27.453 10.781 1 87.31 149 ALA B N 1
ATOM 3901 C CA . ALA B 1 149 ? -10.07 26.578 11.375 1 87.31 149 ALA B CA 1
ATOM 3902 C C . ALA B 1 149 ? -9.422 25.344 12 1 87.31 149 ALA B C 1
ATOM 3904 O O . ALA B 1 149 ? -8.352 24.906 11.57 1 87.31 149 ALA B O 1
ATOM 3905 N N . ASP B 1 150 ? -10.094 24.938 13.031 1 85.38 150 ASP B N 1
ATOM 3906 C CA . ASP B 1 150 ? -9.727 23.672 13.648 1 85.38 150 ASP B CA 1
ATOM 3907 C C . ASP B 1 150 ? -10.523 22.516 13.047 1 85.38 150 ASP B C 1
ATOM 3909 O O . ASP B 1 150 ? -11.742 22.453 13.203 1 85.38 150 ASP B O 1
ATOM 3913 N N . ALA B 1 151 ? -9.859 21.609 12.445 1 86 151 ALA B N 1
ATOM 3914 C CA . ALA B 1 151 ? -10.508 20.516 11.742 1 86 151 ALA B CA 1
ATOM 3915 C C . ALA B 1 151 ? -11.203 19.562 12.719 1 86 151 ALA B C 1
ATOM 3917 O O . ALA B 1 151 ? -12.008 18.719 12.312 1 86 151 ALA B O 1
ATOM 3918 N N . THR B 1 152 ? -10.93 19.688 13.977 1 83.25 152 THR B N 1
ATOM 3919 C CA . THR B 1 152 ? -11.57 18.828 14.977 1 83.25 152 THR B CA 1
ATOM 3920 C C . THR B 1 152 ? -12.891 19.438 15.438 1 83.25 152 THR B C 1
ATOM 3922 O O . THR B 1 152 ? -13.656 18.781 16.156 1 83.25 152 THR B O 1
ATOM 3925 N N . ASP B 1 153 ? -13.141 20.656 15 1 83.06 153 ASP B N 1
ATOM 3926 C CA . ASP B 1 153 ? -14.445 21.266 15.234 1 83.06 153 ASP B CA 1
ATOM 3927 C C . ASP B 1 153 ? -15.445 20.859 14.156 1 83.06 153 ASP B C 1
ATOM 3929 O O . ASP B 1 153 ? -15.062 20.344 13.109 1 83.06 153 ASP B O 1
ATOM 3933 N N . PRO B 1 154 ? -16.719 21 14.461 1 84 154 PRO B N 1
ATOM 3934 C CA . PRO B 1 154 ? -17.719 20.703 13.445 1 84 154 PRO B CA 1
ATOM 3935 C C . PRO B 1 154 ? -17.531 21.531 12.172 1 84 154 PRO B C 1
ATOM 3937 O O . PRO B 1 154 ? -17.266 22.734 12.25 1 84 154 PRO B O 1
ATOM 3940 N N . TRP B 1 155 ? -17.656 20.875 11.055 1 86.88 155 TRP B N 1
ATOM 3941 C CA . TRP B 1 155 ? -17.438 21.531 9.781 1 86.88 155 TRP B CA 1
ATOM 3942 C C . TRP B 1 155 ? -18.719 22.203 9.289 1 86.88 155 TRP B C 1
ATOM 3944 O O . TRP B 1 155 ? -19.828 21.75 9.609 1 86.88 155 TRP B O 1
ATOM 3954 N N . PRO B 1 156 ? -18.578 23.281 8.555 1 87.88 156 PRO B N 1
ATOM 3955 C CA . PRO B 1 156 ? -19.766 23.844 7.914 1 87.88 156 PRO B CA 1
ATOM 3956 C C . PRO B 1 156 ? -20.422 22.859 6.938 1 87.88 156 PRO B C 1
ATOM 3958 O O . PRO B 1 156 ? -19.766 21.938 6.445 1 87.88 156 PRO B O 1
ATOM 3961 N N . ALA B 1 157 ? -21.719 23.125 6.727 1 88.44 157 ALA B N 1
ATOM 3962 C CA . ALA B 1 157 ? -22.5 22.234 5.863 1 88.44 157 ALA B CA 1
ATOM 3963 C C . ALA B 1 157 ? -22.141 22.453 4.395 1 88.44 157 ALA B C 1
ATOM 3965 O O . ALA B 1 157 ? -22.891 23.094 3.66 1 88.44 157 ALA B O 1
ATOM 3966 N N . ARG B 1 158 ? -21.094 22.047 3.986 1 92.12 158 ARG B N 1
ATOM 3967 C CA . ARG B 1 158 ? -20.578 22.062 2.619 1 92.12 158 ARG B CA 1
ATOM 3968 C C . ARG B 1 158 ? -20 20.688 2.242 1 92.12 158 ARG B C 1
ATOM 3970 O O . ARG B 1 158 ? -19.5 19.969 3.104 1 92.12 158 ARG B O 1
ATOM 3977 N N . THR B 1 159 ? -20.203 20.375 0.972 1 95.19 159 THR B N 1
ATOM 3978 C CA . THR B 1 159 ? -19.641 19.094 0.515 1 95.19 159 THR B CA 1
ATOM 3979 C C . THR B 1 159 ? -18.562 19.328 -0.531 1 95.19 159 THR B C 1
ATOM 3981 O O . THR B 1 159 ? -18.516 20.375 -1.174 1 95.19 159 THR B O 1
ATOM 3984 N N . TYR B 1 160 ? -17.734 18.375 -0.672 1 98.19 160 TYR B N 1
ATOM 3985 C CA . TYR B 1 160 ? -16.547 18.5 -1.53 1 98.19 160 TYR B CA 1
ATOM 3986 C C . TYR B 1 160 ? -16.422 17.281 -2.439 1 98.19 160 TYR B C 1
ATOM 3988 O O . TYR B 1 160 ? -16.906 16.188 -2.111 1 98.19 160 TYR B O 1
ATOM 3996 N N . ASP B 1 161 ? -15.766 17.5 -3.6 1 98.5 161 ASP B N 1
ATOM 3997 C CA . ASP B 1 161 ? -15.43 16.406 -4.504 1 98.5 161 ASP B CA 1
ATOM 3998 C C . ASP B 1 161 ? -14.219 15.625 -3.996 1 98.5 161 ASP B C 1
ATOM 4000 O O . ASP B 1 161 ? -14.078 14.43 -4.273 1 98.5 161 ASP B O 1
ATOM 4004 N N . PHE B 1 162 ? -13.414 16.344 -3.291 1 98.75 162 PHE B N 1
ATOM 4005 C CA . PHE B 1 162 ? -12.164 15.758 -2.816 1 98.75 162 PHE B CA 1
ATOM 4006 C C . PHE B 1 162 ? -11.719 16.406 -1.51 1 98.75 162 PHE B C 1
ATOM 4008 O O . PHE B 1 162 ? -11.766 17.641 -1.374 1 98.75 162 PHE B O 1
ATOM 4015 N N . ILE B 1 163 ? -11.352 15.625 -0.547 1 98.75 163 ILE B N 1
ATOM 4016 C CA . ILE B 1 163 ? -10.773 16.094 0.706 1 98.75 163 ILE B CA 1
ATOM 4017 C C . ILE B 1 163 ? -9.359 15.539 0.866 1 98.75 163 ILE B C 1
ATOM 4019 O O . ILE B 1 163 ? -9.156 14.328 0.802 1 98.75 163 ILE B O 1
ATOM 4023 N N . HIS B 1 164 ? -8.469 16.422 1.011 1 98.5 164 HIS B N 1
ATOM 4024 C CA . HIS B 1 164 ? -7.047 16.109 1.1 1 98.5 164 HIS B CA 1
ATOM 4025 C C . HIS B 1 164 ? -6.516 16.359 2.508 1 98.5 164 HIS B C 1
ATOM 4027 O O . HIS B 1 164 ? -6.727 17.438 3.078 1 98.5 164 HIS B O 1
ATOM 4033 N N . MET B 1 165 ? -5.859 15.312 3.074 1 96.25 165 MET B N 1
ATOM 4034 C CA . MET B 1 165 ? -5.195 15.383 4.375 1 96.25 165 MET B CA 1
ATOM 4035 C C . MET B 1 165 ? -3.768 14.859 4.285 1 96.25 165 MET B C 1
ATOM 4037 O O . MET B 1 165 ? -3.549 13.703 3.906 1 96.25 165 MET B O 1
ATOM 4041 N N . ARG B 1 166 ? -2.883 15.68 4.664 1 94.31 166 ARG B N 1
ATOM 4042 C CA . ARG B 1 166 ? -1.518 15.164 4.625 1 94.31 166 ARG B CA 1
ATOM 4043 C C . ARG B 1 166 ? -0.727 15.617 5.848 1 94.31 166 ARG B C 1
ATOM 4045 O O . ARG B 1 166 ? -0.796 16.781 6.246 1 94.31 166 ARG B O 1
ATOM 4052 N N . SER B 1 167 ? -0.029 14.711 6.516 1 92.56 167 SER B N 1
ATOM 4053 C CA . SER B 1 167 ? 0.916 14.922 7.605 1 92.56 167 SER B CA 1
ATOM 4054 C C . SER B 1 167 ? 0.245 15.617 8.789 1 92.56 167 SER B C 1
ATOM 4056 O O . SER B 1 167 ? 0.771 16.594 9.32 1 92.56 167 SER B O 1
ATOM 4058 N N . LEU B 1 168 ? -0.891 15.117 9.141 1 90.56 168 LEU B N 1
ATOM 4059 C CA . LEU B 1 168 ? -1.643 15.688 10.25 1 90.56 168 LEU B CA 1
ATOM 4060 C C . LEU B 1 168 ? -1.309 14.969 11.555 1 90.56 168 LEU B C 1
ATOM 4062 O O . LEU B 1 168 ? -1.558 15.5 12.641 1 90.56 168 LEU B O 1
ATOM 4066 N N . ALA B 1 169 ? -0.854 13.742 11.453 1 80.69 169 ALA B N 1
ATOM 4067 C CA . ALA B 1 169 ? -0.609 12.93 12.648 1 80.69 169 ALA B CA 1
ATOM 4068 C C . ALA B 1 169 ? 0.392 13.609 13.578 1 80.69 169 ALA B C 1
ATOM 4070 O O . ALA B 1 169 ? 0.224 13.594 14.797 1 80.69 169 ALA B O 1
ATOM 4071 N N . GLY B 1 170 ? 1.317 14.234 13.031 1 70 170 GLY B N 1
ATOM 4072 C CA . GLY B 1 170 ? 2.305 14.945 13.828 1 70 170 GLY B CA 1
ATOM 4073 C C . GLY B 1 170 ? 1.776 16.234 14.414 1 70 170 GLY B C 1
ATOM 4074 O O . GLY B 1 170 ? 2.385 16.812 15.328 1 70 170 GLY B O 1
ATOM 4075 N N . GLY B 1 171 ? 0.662 16.656 13.945 1 68.44 171 GLY B N 1
ATOM 4076 C CA . GLY B 1 171 ? 0.115 17.938 14.359 1 68.44 171 GLY B CA 1
ATOM 4077 C C . GLY B 1 171 ? -0.749 17.844 15.602 1 68.44 171 GLY B C 1
ATOM 4078 O O . GLY B 1 171 ? -1.189 18.875 16.125 1 68.44 171 GLY B O 1
ATOM 4079 N N . GLY B 1 172 ? -0.991 16.719 15.914 1 73.38 172 GLY B N 1
ATOM 4080 C CA . GLY B 1 172 ? -1.633 16.641 17.219 1 73.38 172 GLY B CA 1
ATOM 4081 C C . GLY B 1 172 ? -3.084 16.203 17.141 1 73.38 172 GLY B C 1
ATOM 4082 O O . GLY B 1 172 ? -3.871 16.484 18.047 1 73.38 172 GLY B O 1
ATOM 4083 N N . VAL B 1 173 ? -3.422 15.594 16.094 1 79.81 173 VAL B N 1
ATOM 4084 C CA . VAL B 1 173 ? -4.793 15.094 16.016 1 79.81 173 VAL B CA 1
ATOM 4085 C C . VAL B 1 173 ? -5.008 13.992 17.047 1 79.81 173 VAL B C 1
ATOM 4087 O O . VAL B 1 173 ? -4.238 13.031 17.094 1 79.81 173 VAL B O 1
ATOM 4090 N N . ARG B 1 174 ? -6.031 14.211 17.812 1 81.19 174 ARG B N 1
ATOM 4091 C CA . ARG B 1 174 ? -6.297 13.289 18.922 1 81.19 174 ARG B CA 1
ATOM 4092 C C . ARG B 1 174 ? -7.359 12.266 18.531 1 81.19 174 ARG B C 1
ATOM 4094 O O . ARG B 1 174 ? -7.223 11.078 18.828 1 81.19 174 ARG B O 1
ATOM 4101 N N . ASP B 1 175 ? -8.312 12.727 17.844 1 88.25 175 ASP B N 1
ATOM 4102 C CA . ASP B 1 175 ? -9.43 11.844 17.516 1 88.25 175 ASP B CA 1
ATOM 4103 C C . ASP B 1 175 ? -9.562 11.672 16 1 88.25 175 ASP B C 1
ATOM 4105 O O . ASP B 1 175 ? -10.391 12.336 15.367 1 88.25 175 ASP B O 1
ATOM 4109 N N . TRP B 1 176 ? -8.883 10.719 15.477 1 90.56 176 TRP B N 1
ATOM 4110 C CA . TRP B 1 176 ? -8.875 10.445 14.039 1 90.56 176 TRP B CA 1
ATOM 4111 C C . TRP B 1 176 ? -10.211 9.859 13.594 1 90.56 176 TRP B C 1
ATOM 4113 O O . TRP B 1 176 ? -10.641 10.07 12.461 1 90.56 176 TRP B O 1
ATOM 4123 N N . ASN B 1 177 ? -10.859 9.117 14.477 1 88.88 177 ASN B N 1
ATOM 4124 C CA . ASN B 1 177 ? -12.164 8.57 14.125 1 88.88 177 ASN B CA 1
ATOM 4125 C C . ASN B 1 177 ? -13.172 9.672 13.797 1 88.88 177 ASN B C 1
ATOM 4127 O O . ASN B 1 177 ? -13.836 9.625 12.766 1 88.88 177 ASN B O 1
ATOM 4131 N N . SER B 1 178 ? -13.188 10.625 14.688 1 91.81 178 SER B N 1
ATOM 4132 C CA . SER B 1 178 ? -14.094 11.742 14.469 1 91.81 178 SER B CA 1
ATOM 4133 C C . SER B 1 178 ? -13.695 12.539 13.227 1 91.81 178 SER B C 1
ATOM 4135 O O . SER B 1 178 ? -14.555 12.977 12.461 1 91.81 178 SER B O 1
ATOM 4137 N N . LEU B 1 179 ? -12.422 12.773 13.055 1 93.94 179 LEU B N 1
ATOM 4138 C CA . LEU B 1 179 ? -11.922 13.523 11.914 1 93.94 179 LEU B CA 1
ATOM 4139 C C . LEU B 1 179 ? -12.297 12.844 10.602 1 93.94 179 LEU B C 1
ATOM 4141 O O . LEU B 1 179 ? -12.797 13.492 9.68 1 93.94 179 LEU B O 1
ATOM 4145 N N . LEU B 1 180 ? -12.094 11.531 10.547 1 94.88 180 LEU B N 1
ATOM 4146 C CA . LEU B 1 180 ? -12.406 10.766 9.344 1 94.88 180 LEU B CA 1
ATOM 4147 C C . LEU B 1 180 ? -13.914 10.727 9.102 1 94.88 180 LEU B C 1
ATOM 4149 O O . LEU B 1 180 ? -14.359 10.766 7.953 1 94.88 180 LEU B O 1
ATOM 4153 N N . ALA B 1 181 ? -14.688 10.656 10.148 1 94.06 181 ALA B N 1
ATOM 4154 C CA . ALA B 1 181 ? -16.141 10.672 10.023 1 94.06 181 ALA B CA 1
ATOM 4155 C C . ALA B 1 181 ? -16.625 12 9.438 1 94.06 181 ALA B C 1
ATOM 4157 O O . ALA B 1 181 ? -17.469 12.023 8.547 1 94.06 181 ALA B O 1
ATOM 4158 N N . GLU B 1 182 ? -16.031 13.07 9.953 1 94.56 182 GLU B N 1
ATOM 4159 C CA . GLU B 1 182 ? -16.359 14.398 9.43 1 94.56 182 GLU B CA 1
ATOM 4160 C C . GLU B 1 182 ? -15.992 14.508 7.953 1 94.56 182 GLU B C 1
ATOM 4162 O O . GLU B 1 182 ? -16.781 15.008 7.152 1 94.56 182 GLU B O 1
ATOM 4167 N N . ALA B 1 183 ? -14.828 14.07 7.617 1 96.69 183 ALA B N 1
ATOM 4168 C CA . ALA B 1 183 ? -14.375 14.125 6.23 1 96.69 183 ALA B CA 1
ATOM 4169 C C . ALA B 1 183 ? -15.312 13.336 5.316 1 96.69 183 ALA B C 1
ATOM 4171 O O . ALA B 1 183 ? -15.727 13.836 4.27 1 96.69 183 ALA B O 1
ATOM 4172 N N . TYR B 1 184 ? -15.664 12.148 5.754 1 95.81 184 TYR B N 1
ATOM 4173 C CA . TYR B 1 184 ? -16.531 11.289 4.965 1 95.81 184 TYR B CA 1
ATOM 4174 C C . TYR B 1 184 ? -17.906 11.93 4.77 1 95.81 184 TYR B C 1
ATOM 4176 O O . TYR B 1 184 ? -18.453 11.906 3.664 1 95.81 184 TYR B O 1
ATOM 4184 N N . GLU B 1 185 ? -18.422 12.469 5.859 1 94.56 185 GLU B N 1
ATOM 4185 C CA . GLU B 1 185 ? -19.734 13.102 5.824 1 94.56 185 GLU B CA 1
ATOM 4186 C C . GLU B 1 185 ? -19.766 14.273 4.852 1 94.56 185 GLU B C 1
ATOM 4188 O O . GLU B 1 185 ? -20.781 14.547 4.219 1 94.56 185 GLU B O 1
ATOM 4193 N N . HIS B 1 186 ? -18.672 14.891 4.664 1 97 186 HIS B N 1
ATOM 4194 C CA . HIS B 1 186 ? -18.641 16.125 3.889 1 97 186 HIS B CA 1
ATOM 4195 C C . HIS B 1 186 ? -18.172 15.875 2.463 1 97 186 HIS B C 1
ATOM 4197 O O . HIS B 1 186 ? -17.875 16.812 1.724 1 97 186 HIS B O 1
ATOM 4203 N N . LEU B 1 187 ? -18.078 14.617 2.102 1 97.44 187 LEU B N 1
ATOM 4204 C CA . LEU B 1 187 ? -17.828 14.266 0.709 1 97.44 187 LEU B CA 1
ATOM 4205 C C . LEU B 1 187 ? -19.141 14.172 -0.073 1 97.44 187 LEU B C 1
ATOM 4207 O O . LEU B 1 187 ? -20.141 13.68 0.442 1 97.44 187 LEU B O 1
ATOM 4211 N N . LYS B 1 188 ? -19.094 14.664 -1.293 1 96.38 188 LYS B N 1
ATOM 4212 C CA . LYS B 1 188 ? -20.172 14.359 -2.227 1 96.38 188 LYS B CA 1
ATOM 4213 C C . LYS B 1 188 ? -20.219 12.867 -2.543 1 96.38 188 LYS B C 1
ATOM 4215 O O . LYS B 1 188 ? -19.203 12.172 -2.426 1 96.38 188 LYS B O 1
ATOM 4220 N N . PRO B 1 189 ? -21.438 12.375 -2.959 1 93.56 189 PRO B N 1
ATOM 4221 C CA . PRO B 1 189 ? -21.422 11.008 -3.486 1 93.56 189 PRO B CA 1
ATOM 4222 C C . PRO B 1 189 ? -20.391 10.812 -4.598 1 93.56 189 PRO B C 1
ATOM 4224 O O . PRO B 1 189 ? -20.328 11.617 -5.535 1 93.56 189 PRO B O 1
ATOM 4227 N N . GLY B 1 190 ? -19.562 9.836 -4.395 1 93.19 190 GLY B N 1
ATOM 4228 C CA . GLY B 1 190 ? -18.516 9.594 -5.375 1 93.19 190 GLY B CA 1
ATOM 4229 C C . GLY B 1 190 ? -17.266 10.414 -5.125 1 93.19 190 GLY B C 1
ATOM 4230 O O . GLY B 1 190 ? -16.25 10.234 -5.805 1 93.19 190 GLY B O 1
ATOM 4231 N N . GLY B 1 191 ? -17.359 11.344 -4.102 1 97.12 191 GLY B N 1
ATOM 4232 C CA . GLY B 1 191 ? -16.188 12.125 -3.746 1 97.12 191 GLY B CA 1
ATOM 4233 C C . GLY B 1 191 ? -15.078 11.289 -3.15 1 97.12 191 GLY B C 1
ATOM 4234 O O . GLY B 1 191 ? -15.289 10.148 -2.754 1 97.12 191 GLY B O 1
ATOM 4235 N N . GLN B 1 192 ? -13.867 11.844 -3.129 1 97.88 192 GLN B N 1
ATOM 4236 C CA . GLN B 1 192 ? -12.719 11.062 -2.697 1 97.88 192 GLN B CA 1
ATOM 4237 C C . GLN B 1 192 ? -12.016 11.719 -1.513 1 97.88 192 GLN B C 1
ATOM 4239 O O . GLN B 1 192 ? -12.078 12.945 -1.354 1 97.88 192 GLN B O 1
ATOM 4244 N N . LEU B 1 193 ? -11.453 10.883 -0.673 1 98.44 193 LEU B N 1
ATOM 4245 C CA . LEU B 1 193 ? -10.617 11.281 0.454 1 98.44 193 LEU B CA 1
ATOM 4246 C C . LEU B 1 193 ? -9.211 10.695 0.321 1 98.44 193 LEU B C 1
ATOM 4248 O O . LEU B 1 193 ? -9.055 9.539 -0.066 1 98.44 193 LEU B O 1
ATOM 4252 N N . GLU B 1 194 ? -8.211 11.477 0.57 1 98.75 194 GLU B N 1
ATOM 4253 C CA . GLU B 1 194 ? -6.844 10.977 0.614 1 98.75 194 GLU B CA 1
ATOM 4254 C C . GLU B 1 194 ? -6.145 11.383 1.907 1 98.75 194 GLU B C 1
ATOM 4256 O O . GLU B 1 194 ? -6.156 12.562 2.279 1 98.75 194 GLU B O 1
ATOM 4261 N N . VAL B 1 195 ? -5.602 10.406 2.617 1 97.94 195 VAL B N 1
ATOM 4262 C CA . VAL B 1 195 ? -4.793 10.602 3.816 1 97.94 195 VAL B CA 1
ATOM 4263 C C . VAL B 1 195 ? -3.35 10.188 3.539 1 97.94 195 VAL B C 1
ATOM 4265 O O . VAL B 1 195 ? -3.082 9.039 3.18 1 97.94 195 VAL B O 1
ATOM 4268 N N . THR B 1 196 ? -2.447 11.141 3.697 1 97.69 196 THR B N 1
ATOM 4269 C CA . THR B 1 196 ? -1.037 10.883 3.424 1 97.69 196 THR B CA 1
ATOM 4270 C C . THR B 1 196 ? -0.192 11.133 4.672 1 97.69 196 THR B C 1
ATOM 4272 O O . THR B 1 196 ? -0.319 12.18 5.316 1 97.69 196 THR B O 1
ATOM 4275 N N . GLU B 1 197 ? 0.665 10.156 5.004 1 96.06 197 GLU B N 1
ATOM 4276 C CA . GLU B 1 197 ? 1.555 10.289 6.152 1 96.06 197 GLU B CA 1
ATOM 4277 C C . GLU B 1 197 ? 2.904 9.625 5.883 1 96.06 197 GLU B C 1
ATOM 4279 O O . GLU B 1 197 ? 2.984 8.648 5.141 1 96.06 197 GLU B O 1
ATOM 4284 N N . ILE B 1 198 ? 3.904 10.211 6.418 1 94.94 198 ILE B N 1
ATOM 4285 C CA . ILE B 1 198 ? 5.129 9.469 6.684 1 94.94 198 ILE B CA 1
ATOM 4286 C C . ILE B 1 198 ? 5.062 8.844 8.078 1 94.94 198 ILE B C 1
ATOM 4288 O O . ILE B 1 198 ? 4.938 9.555 9.078 1 94.94 198 ILE B O 1
ATOM 4292 N N . ARG B 1 199 ? 5.105 7.566 8.117 1 91.81 199 ARG B N 1
ATOM 4293 C CA . ARG B 1 199 ? 4.953 6.914 9.414 1 91.81 199 ARG B CA 1
ATOM 4294 C C . ARG B 1 199 ? 6.141 7.215 10.32 1 91.81 199 ARG B C 1
ATOM 4296 O O . ARG B 1 199 ? 7.285 7.242 9.867 1 91.81 199 ARG B O 1
ATOM 4303 N N . PRO B 1 200 ? 5.855 7.426 11.625 1 89.81 200 PRO B N 1
ATOM 4304 C CA . PRO B 1 200 ? 6.898 7.895 12.531 1 89.81 200 PRO B CA 1
ATOM 4305 C C . PRO B 1 200 ? 7.719 6.75 13.125 1 89.81 200 PRO B C 1
ATOM 4307 O O . PRO B 1 200 ? 7.938 6.707 14.344 1 89.81 200 PRO B O 1
ATOM 4310 N N . HIS B 1 201 ? 8.195 5.812 12.32 1 87.69 201 HIS B N 1
ATOM 4311 C CA . HIS B 1 201 ? 8.953 4.645 12.758 1 87.69 201 HIS B CA 1
ATOM 4312 C C . HIS B 1 201 ? 10.18 4.418 11.875 1 87.69 201 HIS B C 1
ATOM 4314 O O . HIS B 1 201 ? 10.188 4.824 10.711 1 87.69 201 HIS B O 1
ATOM 4320 N N . PHE B 1 202 ? 11.18 3.898 12.578 1 86.81 202 PHE B N 1
ATOM 4321 C CA . PHE B 1 202 ? 12.289 3.297 11.844 1 86.81 202 PHE B CA 1
ATOM 4322 C C . PHE B 1 202 ? 12 1.832 11.539 1 86.81 202 PHE B C 1
ATOM 4324 O O . PHE B 1 202 ? 12.031 0.989 12.438 1 86.81 202 PHE B O 1
ATOM 4331 N N . PHE B 1 203 ? 11.75 1.579 10.273 1 83.25 203 PHE B N 1
ATOM 4332 C CA . PHE B 1 203 ? 11.406 0.21 9.914 1 83.25 203 PHE B CA 1
ATOM 4333 C C . PHE B 1 203 ? 12.648 -0.591 9.562 1 83.25 203 PHE B C 1
ATOM 4335 O O . PHE B 1 203 ? 13.586 -0.061 8.961 1 83.25 203 PHE B O 1
ATOM 4342 N N . ASP B 1 204 ? 12.617 -1.838 10.047 1 72.38 204 ASP B N 1
ATOM 4343 C CA . ASP B 1 204 ? 13.773 -2.705 9.82 1 72.38 204 ASP B CA 1
ATOM 4344 C C . ASP B 1 204 ? 13.656 -3.438 8.492 1 72.38 204 ASP B C 1
ATOM 4346 O O . ASP B 1 204 ? 12.555 -3.66 7.988 1 72.38 204 ASP B O 1
ATOM 4350 N N . VAL B 1 205 ? 14.828 -3.697 7.906 1 60.97 205 VAL B N 1
ATOM 4351 C CA . VAL B 1 205 ? 14.93 -4.457 6.664 1 60.97 205 VAL B CA 1
ATOM 4352 C C . VAL B 1 205 ? 14.836 -5.953 6.961 1 60.97 205 VAL B C 1
ATOM 4354 O O . VAL B 1 205 ? 14.438 -6.738 6.098 1 60.97 205 VAL B O 1
ATOM 4357 N N . ASP B 1 206 ? 15.359 -6.41 8.195 1 53.75 206 ASP B N 1
ATOM 4358 C CA . ASP B 1 206 ? 15.438 -7.852 8.43 1 53.75 206 ASP B CA 1
ATOM 4359 C C . ASP B 1 206 ? 14.102 -8.398 8.93 1 53.75 206 ASP B C 1
ATOM 4361 O O . ASP B 1 206 ? 13.672 -8.086 10.039 1 53.75 206 ASP B O 1
ATOM 4365 N N . PRO B 1 207 ? 13.281 -8.984 8 1 46.53 207 PRO B N 1
ATOM 4366 C CA . PRO B 1 207 ? 11.938 -9.469 8.328 1 46.53 207 PRO B CA 1
ATOM 4367 C C . PRO B 1 207 ? 11.906 -10.305 9.602 1 46.53 207 PRO B C 1
ATOM 4369 O O . PRO B 1 207 ? 10.914 -10.289 10.336 1 46.53 207 PRO B O 1
ATOM 4372 N N . GLU B 1 208 ? 12.898 -11.32 9.812 1 46.53 208 GLU B N 1
ATOM 4373 C CA . GLU B 1 208 ? 12.852 -12.164 11 1 46.53 208 GLU B CA 1
ATOM 4374 C C . GLU B 1 208 ? 13.023 -11.336 12.273 1 46.53 208 GLU B C 1
ATOM 4376 O O . GLU B 1 208 ? 12.617 -11.758 13.352 1 46.53 208 GLU B O 1
ATOM 4381 N N . GLN B 1 209 ? 13.617 -10.336 12.094 1 43.91 209 GLN B N 1
ATOM 4382 C CA . GLN B 1 209 ? 13.906 -9.484 13.242 1 43.91 209 GLN B CA 1
ATOM 4383 C C . GLN B 1 209 ? 12.938 -8.312 13.312 1 43.91 209 GLN B C 1
ATOM 4385 O O . GLN B 1 209 ? 12.977 -7.52 14.258 1 43.91 209 GLN B O 1
ATOM 4390 N N . ALA B 1 210 ? 12.305 -8.055 12.258 1 39.5 210 ALA B N 1
ATOM 4391 C CA . ALA B 1 210 ? 11.516 -6.836 12.148 1 39.5 210 ALA B CA 1
ATOM 4392 C C . ALA B 1 210 ? 10.586 -6.668 13.352 1 39.5 210 ALA B C 1
ATOM 4394 O O . ALA B 1 210 ? 10.406 -5.559 13.859 1 39.5 210 ALA B O 1
ATOM 4395 N N . ASP B 1 211 ? 9.828 -7.742 13.586 1 38.25 211 ASP B N 1
ATOM 4396 C CA . ASP B 1 211 ? 8.953 -7.602 14.742 1 38.25 211 ASP B CA 1
ATOM 4397 C C . ASP B 1 211 ? 9.688 -7.926 16.031 1 38.25 211 ASP B C 1
ATOM 4399 O O . ASP B 1 211 ? 9.078 -8.016 17.109 1 38.25 211 ASP B O 1
ATOM 4403 N N . LEU B 1 212 ? 10.969 -8.43 15.961 1 37.31 212 LEU B N 1
ATOM 4404 C CA . LEU B 1 212 ? 11.594 -8.773 17.234 1 37.31 212 LEU B CA 1
ATOM 4405 C C . LEU B 1 212 ? 12.102 -7.531 17.953 1 37.31 212 LEU B C 1
ATOM 4407 O O . LEU B 1 212 ? 12.672 -6.637 17.312 1 37.31 212 LEU B O 1
ATOM 4411 N N . PRO B 1 213 ? 11.648 -7.246 19 1 34.22 213 PRO B N 1
ATOM 4412 C CA . PRO B 1 213 ? 12.297 -6.203 19.797 1 34.22 213 PRO B CA 1
ATOM 4413 C C . PRO B 1 213 ? 13.82 -6.309 19.781 1 34.22 213 PRO B C 1
ATOM 4415 O O . PRO B 1 213 ? 14.367 -7.406 19.656 1 34.22 213 PRO B O 1
ATOM 4418 N N . CYS B 1 214 ? 14.625 -5.34 19.375 1 35.28 214 CYS B N 1
ATOM 4419 C CA . CYS B 1 214 ? 16.078 -5.172 19.453 1 35.28 214 CYS B CA 1
ATOM 4420 C C . CYS B 1 214 ? 16.656 -5.902 20.656 1 35.28 214 CYS B C 1
ATOM 4422 O O . CYS B 1 214 ? 16.469 -5.48 21.797 1 35.28 214 CYS B O 1
ATOM 4424 N N . THR B 1 215 ? 16.859 -7.137 20.625 1 36.06 215 THR B N 1
ATOM 4425 C CA . THR B 1 215 ? 17.672 -7.641 21.734 1 36.06 215 THR B CA 1
ATOM 4426 C C . THR B 1 215 ? 19.109 -7.176 21.594 1 36.06 215 THR B C 1
ATOM 4428 O O . THR B 1 215 ? 19.578 -6.875 20.5 1 36.06 215 THR B O 1
ATOM 4431 N N . GLU B 1 216 ? 19.984 -6.949 22.625 1 38.78 216 GLU B N 1
ATOM 4432 C CA . GLU B 1 216 ? 21.281 -6.398 22.984 1 38.78 216 GLU B CA 1
ATOM 4433 C C . GLU B 1 216 ? 22.375 -6.91 22.047 1 38.78 216 GLU B C 1
ATOM 4435 O O . GLU B 1 216 ? 23.344 -6.199 21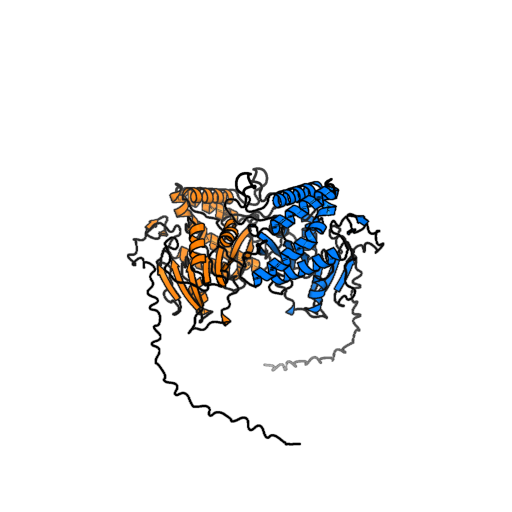.766 1 38.78 216 GLU B O 1
ATOM 4440 N N . ASP B 1 217 ? 22.516 -8.109 21.672 1 40.25 217 ASP B N 1
ATOM 4441 C CA . ASP B 1 217 ? 23.75 -8.641 21.109 1 40.25 217 ASP B CA 1
ATOM 4442 C C . ASP B 1 217 ? 23.797 -8.406 19.609 1 40.25 217 ASP B C 1
ATOM 4444 O O . ASP B 1 217 ? 24.797 -8.75 18.953 1 40.25 217 ASP B O 1
ATOM 4448 N N . ARG B 1 218 ? 22.797 -8.273 18.969 1 44.59 218 ARG B N 1
ATOM 4449 C CA . ARG B 1 218 ? 22.875 -8.07 17.516 1 44.59 218 ARG B CA 1
ATOM 4450 C C . ARG B 1 218 ? 22.953 -6.586 17.188 1 44.59 218 ARG B C 1
ATOM 4452 O O . ARG B 1 218 ? 22.219 -5.773 17.734 1 44.59 218 ARG B O 1
ATOM 4459 N N . LYS B 1 219 ? 24.172 -6.059 16.734 1 46.62 219 LYS B N 1
ATOM 4460 C CA . LYS B 1 219 ? 24.266 -4.656 16.328 1 46.62 219 LYS B CA 1
ATOM 4461 C C . LYS B 1 219 ? 22.953 -4.191 15.672 1 46.62 219 LYS B C 1
ATOM 4463 O O . LYS B 1 219 ? 22.453 -4.84 14.75 1 46.62 219 LYS B O 1
ATOM 4468 N N . PRO B 1 220 ? 22.312 -3.379 16.344 1 52.72 220 PRO B N 1
ATOM 4469 C CA . PRO B 1 220 ? 20.969 -3.004 15.898 1 52.72 220 PRO B CA 1
ATOM 4470 C C . PRO B 1 220 ? 20.953 -2.418 14.484 1 52.72 220 PRO B C 1
ATOM 4472 O O . PRO B 1 220 ? 21.812 -1.592 14.148 1 52.72 220 PRO B O 1
ATOM 4475 N N . GLU B 1 221 ? 20.312 -3.096 13.391 1 65.12 221 GLU B N 1
ATOM 4476 C CA . GLU B 1 221 ? 20.062 -2.539 12.062 1 65.12 221 GLU B CA 1
ATOM 4477 C C . GLU B 1 221 ? 19.516 -1.119 12.156 1 65.12 221 GLU B C 1
ATOM 4479 O O . GLU B 1 221 ? 19.828 -0.271 11.312 1 65.12 221 GLU B O 1
ATOM 4484 N N . ILE B 1 222 ? 19.094 -0.865 13.406 1 77.5 222 ILE B N 1
ATOM 4485 C CA . ILE B 1 222 ? 18.641 0.48 13.758 1 77.5 222 ILE B CA 1
ATOM 4486 C C . ILE B 1 222 ? 19.391 0.957 15.008 1 77.5 222 ILE B C 1
ATOM 4488 O O . ILE B 1 222 ? 19.516 0.213 15.984 1 77.5 222 ILE B O 1
ATOM 4492 N N . GLY B 1 223 ? 20.062 2.121 15.055 1 81.25 223 GLY B N 1
ATOM 4493 C CA . GLY B 1 223 ? 20.828 2.67 16.156 1 81.25 223 GLY B CA 1
ATOM 4494 C C . GLY B 1 223 ? 20.031 2.861 17.422 1 81.25 223 GLY B C 1
ATOM 4495 O O . GLY B 1 223 ? 18.812 3.035 17.375 1 81.25 223 GLY B O 1
ATOM 4496 N N . SER B 1 224 ? 20.672 2.844 18.562 1 87 224 SER B N 1
ATOM 4497 C CA . SER B 1 224 ? 20.031 2.939 19.859 1 87 224 SER B CA 1
ATOM 4498 C C . SER B 1 224 ? 19.375 4.301 20.062 1 87 224 SER B C 1
ATOM 4500 O O . SER B 1 224 ? 18.344 4.406 20.719 1 87 224 SER B O 1
ATOM 4502 N N . ALA B 1 225 ? 19.969 5.312 19.547 1 93.38 225 ALA B N 1
ATOM 4503 C CA . ALA B 1 225 ? 19.391 6.645 19.672 1 93.38 225 ALA B CA 1
ATOM 4504 C C . ALA B 1 225 ? 18.078 6.746 18.891 1 93.38 225 ALA B C 1
ATOM 4506 O O . ALA B 1 225 ? 17.125 7.359 19.359 1 93.38 225 ALA B O 1
ATOM 4507 N N . CYS B 1 226 ? 18.078 6.156 17.719 1 91.44 226 CYS B N 1
ATOM 4508 C CA . CYS B 1 226 ? 16.859 6.137 16.922 1 91.44 226 CYS B CA 1
ATOM 4509 C C . CYS B 1 226 ? 15.734 5.406 17.641 1 91.44 226 CYS B C 1
ATOM 4511 O O . CYS B 1 226 ? 14.602 5.879 17.672 1 91.44 226 CYS B O 1
ATOM 4513 N N . ILE B 1 227 ? 16.078 4.359 18.234 1 89.31 227 ILE B N 1
ATOM 4514 C CA . ILE B 1 227 ? 15.109 3.562 18.969 1 89.31 227 ILE B CA 1
ATOM 4515 C C . ILE B 1 227 ? 14.609 4.352 20.172 1 89.31 227 ILE B C 1
ATOM 4517 O O . ILE B 1 227 ? 13.406 4.379 20.453 1 89.31 227 ILE B O 1
ATOM 4521 N N . GLU B 1 228 ? 15.523 4.906 20.891 1 93.12 228 GLU B N 1
ATOM 4522 C CA . GLU B 1 228 ? 15.164 5.727 22.047 1 93.12 228 GLU B CA 1
ATOM 4523 C C . GLU B 1 228 ? 14.242 6.875 21.641 1 93.12 228 GLU B C 1
ATOM 4525 O O . GLU B 1 228 ? 13.242 7.141 22.312 1 93.12 228 GLU B O 1
ATOM 4530 N N . TYR B 1 229 ? 14.633 7.48 20.594 1 95.19 229 TYR B N 1
ATOM 4531 C CA . TYR B 1 229 ? 13.828 8.594 20.094 1 95.19 229 TYR B CA 1
ATOM 4532 C C . TYR B 1 229 ? 12.406 8.141 19.781 1 95.19 229 TYR B C 1
ATOM 4534 O O . TYR B 1 229 ? 11.438 8.758 20.219 1 95.19 229 TYR B O 1
ATOM 4542 N N . GLU B 1 230 ? 12.328 7.074 19.047 1 90.94 230 GLU B N 1
ATOM 4543 C CA . GLU B 1 230 ? 11.031 6.551 18.641 1 90.94 230 GLU B CA 1
ATOM 4544 C C . GLU B 1 230 ? 10.18 6.188 19.859 1 90.94 230 GLU B C 1
ATOM 4546 O O . GLU B 1 230 ? 8.992 6.52 19.906 1 90.94 230 GLU B O 1
ATOM 4551 N N . ARG B 1 231 ? 10.75 5.574 20.734 1 92.75 231 ARG B N 1
ATOM 4552 C CA . ARG B 1 231 ? 10.055 5.164 21.953 1 92.75 231 ARG B CA 1
ATOM 4553 C C . ARG B 1 231 ? 9.516 6.371 22.703 1 92.75 231 ARG B C 1
ATOM 4555 O O . ARG B 1 231 ? 8.344 6.398 23.094 1 92.75 231 ARG B O 1
ATOM 4562 N N . ASN B 1 232 ? 10.336 7.293 22.969 1 95.19 232 ASN B N 1
ATOM 4563 C CA . ASN B 1 232 ? 9.922 8.492 23.688 1 95.19 232 ASN B CA 1
ATOM 4564 C C . ASN B 1 232 ? 8.852 9.266 22.938 1 95.19 232 ASN B C 1
ATOM 4566 O O . ASN B 1 232 ? 7.895 9.766 23.531 1 95.19 232 ASN B O 1
ATOM 4570 N N . PHE B 1 233 ? 9.086 9.367 21.656 1 94.25 233 PHE B N 1
ATOM 4571 C CA . PHE B 1 233 ? 8.109 10.055 20.828 1 94.25 233 PHE B CA 1
ATOM 4572 C C . PHE B 1 233 ? 6.73 9.43 20.953 1 94.25 233 PHE B C 1
ATOM 4574 O O . PHE B 1 233 ? 5.742 10.133 21.172 1 94.25 233 PHE B O 1
ATOM 4581 N N . GLU B 1 234 ? 6.688 8.125 20.859 1 90.94 234 GLU B N 1
ATOM 4582 C CA . GLU B 1 234 ? 5.43 7.391 20.969 1 90.94 234 GLU B CA 1
ATOM 4583 C C . GLU B 1 234 ? 4.832 7.523 22.359 1 90.94 234 GLU B C 1
ATOM 4585 O O . GLU B 1 234 ? 3.627 7.746 22.516 1 90.94 234 GLU B O 1
ATOM 4590 N N . GLU B 1 235 ? 5.609 7.355 23.344 1 93.44 235 GLU B N 1
ATOM 4591 C CA . GLU B 1 235 ? 5.145 7.414 24.734 1 93.44 235 GLU B CA 1
ATOM 4592 C C . GLU B 1 235 ? 4.562 8.789 25.062 1 93.44 235 GLU B C 1
ATOM 4594 O O . GLU B 1 235 ? 3.482 8.883 25.641 1 93.44 235 GLU B O 1
ATOM 4599 N N . ILE B 1 236 ? 5.254 9.82 24.703 1 94.62 236 ILE B N 1
ATOM 4600 C CA . ILE B 1 236 ? 4.809 11.172 25.016 1 94.62 236 ILE B CA 1
ATOM 4601 C C . ILE B 1 236 ? 3.543 11.492 24.219 1 94.62 236 ILE B C 1
ATOM 4603 O O . ILE B 1 236 ? 2.607 12.094 24.75 1 94.62 236 ILE B O 1
ATOM 4607 N N . SER B 1 237 ? 3.529 11.078 22.922 1 92.94 237 SER B N 1
ATOM 4608 C CA . SER B 1 237 ? 2.316 11.258 22.125 1 92.94 237 SER B CA 1
ATOM 4609 C C . SER B 1 237 ? 1.119 10.586 22.797 1 92.94 237 SER B C 1
ATOM 4611 O O . SER B 1 237 ? 0.054 11.188 22.922 1 92.94 237 SER B O 1
ATOM 4613 N N . HIS B 1 238 ? 1.346 9.398 23.219 1 90.69 238 HIS B N 1
ATOM 4614 C CA . HIS B 1 238 ? 0.288 8.648 23.891 1 90.69 238 HIS B CA 1
ATOM 4615 C C . HIS B 1 238 ? -0.157 9.344 25.172 1 90.69 238 HIS B C 1
ATOM 4617 O O . HIS B 1 238 ? -1.355 9.445 25.438 1 90.69 238 HIS B O 1
ATOM 4623 N N . MET B 1 239 ? 0.771 9.781 25.938 1 92.5 239 MET B N 1
ATOM 4624 C CA . MET B 1 239 ? 0.483 10.492 27.172 1 92.5 239 MET B CA 1
ATOM 4625 C C . MET B 1 239 ? -0.369 11.727 26.906 1 92.5 239 MET B C 1
ATOM 4627 O O . MET B 1 239 ? -1.236 12.07 27.719 1 92.5 239 MET B O 1
ATOM 4631 N N . LEU B 1 240 ? -0.156 12.359 25.812 1 90.56 240 LEU B N 1
ATOM 4632 C CA . LEU B 1 240 ? -0.845 13.602 25.484 1 90.56 240 LEU B CA 1
ATOM 4633 C C . LEU B 1 240 ? -2.121 13.32 24.703 1 90.56 240 LEU B C 1
ATOM 4635 O O . LEU B 1 240 ? -2.799 14.25 24.25 1 90.56 240 LEU B O 1
ATOM 4639 N N . GLY B 1 241 ? -2.414 12.023 24.422 1 89.88 241 GLY B N 1
ATOM 4640 C CA . GLY B 1 241 ? -3.621 11.641 23.703 1 89.88 241 GLY B CA 1
ATOM 4641 C C . GLY B 1 241 ? -3.516 11.82 22.203 1 89.88 241 GLY B C 1
ATOM 4642 O O . GLY B 1 241 ? -4.531 11.875 21.516 1 89.88 241 GLY B O 1
ATOM 4643 N N . ILE B 1 242 ? -2.309 11.922 21.75 1 90.31 242 ILE B N 1
ATOM 4644 C CA . ILE B 1 242 ? -2.068 12.133 20.328 1 90.31 242 ILE B CA 1
ATOM 4645 C C . ILE B 1 242 ? -1.873 10.781 19.625 1 90.31 242 ILE B C 1
ATOM 4647 O O . ILE B 1 242 ? -1.11 9.938 20.109 1 90.31 242 ILE B O 1
ATOM 4651 N N . ASP B 1 243 ? -2.637 10.523 18.547 1 89.31 243 ASP B N 1
ATOM 4652 C CA . ASP B 1 243 ? -2.369 9.375 17.688 1 89.31 243 ASP B CA 1
ATOM 4653 C C . ASP B 1 243 ? -1.324 9.711 16.625 1 89.31 243 ASP B C 1
ATOM 4655 O O . ASP B 1 243 ? -1.656 10.25 15.57 1 89.31 243 ASP B O 1
ATOM 4659 N N . CYS B 1 244 ? -0.112 9.297 16.875 1 89.69 244 CYS B N 1
ATOM 4660 C CA . CYS B 1 244 ? 0.982 9.695 15.992 1 89.69 244 CYS B CA 1
ATOM 4661 C C . CYS B 1 244 ? 1.117 8.742 14.812 1 89.69 244 CYS B C 1
ATOM 4663 O O . CYS B 1 244 ? 1.886 8.992 13.883 1 89.69 244 CYS B O 1
ATOM 4665 N N . ASP B 1 245 ? 0.375 7.652 14.805 1 89.75 245 ASP B N 1
ATOM 4666 C CA . ASP B 1 245 ? 0.434 6.691 13.703 1 89.75 245 ASP B CA 1
ATOM 4667 C C . ASP B 1 245 ? -0.95 6.125 13.398 1 89.75 245 ASP B C 1
ATOM 4669 O O . ASP B 1 245 ? -1.204 4.938 13.625 1 89.75 245 ASP B O 1
ATOM 4673 N N . PRO B 1 246 ? -1.779 6.926 12.797 1 90.94 246 PRO B N 1
ATOM 4674 C CA . PRO B 1 246 ? -3.158 6.496 12.555 1 90.94 246 PRO B CA 1
ATOM 4675 C C . PRO B 1 246 ? -3.287 5.574 11.344 1 90.94 246 PRO B C 1
ATOM 4677 O O . PRO B 1 246 ? -4.316 4.914 11.172 1 90.94 246 PRO B O 1
ATOM 4680 N N . ILE B 1 247 ? -2.285 5.473 10.5 1 90.62 247 ILE B N 1
ATOM 4681 C CA . ILE B 1 247 ? -2.379 4.938 9.141 1 90.62 247 ILE B CA 1
ATOM 4682 C C . ILE B 1 247 ? -2.867 3.49 9.195 1 90.62 247 ILE B C 1
ATOM 4684 O O . ILE B 1 247 ? -3.756 3.104 8.43 1 90.62 247 ILE B O 1
ATOM 4688 N N . PRO B 1 248 ? -2.344 2.67 10.125 1 85.12 248 PRO B N 1
ATOM 4689 C CA . PRO B 1 248 ? -2.777 1.271 10.133 1 85.12 248 PRO B CA 1
ATOM 4690 C C . PRO B 1 248 ? -4.281 1.121 10.359 1 85.12 248 PRO B C 1
ATOM 4692 O O . PRO B 1 248 ? -4.867 0.104 9.984 1 85.12 248 PRO B O 1
ATOM 4695 N N . ARG B 1 249 ? -4.945 2.18 10.812 1 88 249 ARG B N 1
ATOM 4696 C CA . ARG B 1 249 ? -6.359 2.09 11.172 1 88 249 ARG B CA 1
ATOM 4697 C C . ARG B 1 249 ? -7.227 2.834 10.156 1 88 249 ARG B C 1
ATOM 4699 O O . ARG B 1 249 ? -8.445 2.656 10.133 1 88 249 ARG B O 1
ATOM 4706 N N . VAL B 1 250 ? -6.656 3.6 9.359 1 91.88 250 VAL B N 1
ATOM 4707 C CA . VAL B 1 250 ? -7.395 4.504 8.484 1 91.88 250 VAL B CA 1
ATOM 4708 C C . VAL B 1 250 ? -8.25 3.699 7.504 1 91.88 250 VAL B C 1
ATOM 4710 O O . VAL B 1 250 ? -9.445 3.945 7.371 1 91.88 250 VAL B O 1
ATOM 4713 N N . PRO B 1 251 ? -7.711 2.662 6.84 1 89.81 251 PRO B N 1
ATOM 4714 C CA . PRO B 1 251 ? -8.547 1.916 5.895 1 89.81 251 PRO B CA 1
ATOM 4715 C C . PRO B 1 251 ? -9.742 1.251 6.562 1 89.81 251 PRO B C 1
ATOM 4717 O O . PRO B 1 251 ? -10.859 1.312 6.039 1 89.81 251 PRO B O 1
ATOM 4720 N N . GLY B 1 252 ? -9.5 0.612 7.711 1 85.88 252 GLY B N 1
ATOM 4721 C CA . GLY B 1 252 ? -10.586 -0.02 8.438 1 85.88 252 GLY B CA 1
ATOM 4722 C C . GLY B 1 252 ? -11.656 0.959 8.883 1 85.88 252 GLY B C 1
ATOM 4723 O O . GLY B 1 252 ? -12.852 0.67 8.781 1 85.88 252 GLY B O 1
ATOM 4724 N N . ARG B 1 253 ? -11.203 2.123 9.359 1 89.25 253 ARG B N 1
ATOM 4725 C CA . ARG B 1 253 ? -12.148 3.146 9.805 1 89.25 253 ARG B CA 1
ATOM 4726 C C . ARG B 1 253 ? -12.977 3.67 8.633 1 89.25 253 ARG B C 1
ATOM 4728 O O . ARG B 1 253 ? -14.188 3.855 8.766 1 89.25 253 ARG B O 1
ATOM 4735 N N . LEU B 1 254 ? -12.336 3.893 7.543 1 92.06 254 LEU B N 1
ATOM 4736 C CA . LEU B 1 254 ? -13.039 4.387 6.367 1 92.06 254 LEU B CA 1
ATOM 4737 C C . LEU B 1 254 ? -14.047 3.354 5.863 1 92.06 254 LEU B C 1
ATOM 4739 O O . LEU B 1 254 ? -15.164 3.705 5.473 1 92.06 254 LEU B O 1
ATOM 4743 N N . SER B 1 255 ? -13.641 2.117 5.883 1 88.19 255 SER B N 1
ATOM 4744 C CA . SER B 1 255 ? -14.562 1.053 5.488 1 88.19 255 SER B CA 1
ATOM 4745 C C . SER B 1 255 ? -15.781 1.011 6.398 1 88.19 255 SER B C 1
ATOM 4747 O O . SER B 1 255 ? -16.906 0.842 5.93 1 88.19 255 SER B O 1
ATOM 4749 N N . GLY B 1 256 ? -15.508 1.146 7.684 1 85.06 256 GLY B N 1
ATOM 4750 C CA . GLY B 1 256 ? -16.594 1.156 8.656 1 85.06 256 GLY B CA 1
ATOM 4751 C C . GLY B 1 256 ? -17.594 2.279 8.422 1 85.06 256 GLY B C 1
ATOM 4752 O O . GLY B 1 256 ? -18.766 2.143 8.742 1 85.06 256 GLY B O 1
ATOM 4753 N N . LEU B 1 257 ? -17.125 3.355 7.824 1 88.5 257 LEU B N 1
ATOM 4754 C CA . LEU B 1 257 ? -17.969 4.5 7.527 1 88.5 257 LEU B CA 1
ATOM 4755 C C . LEU B 1 257 ? -18.75 4.273 6.234 1 88.5 257 LEU B C 1
ATOM 4757 O O . LEU B 1 257 ? -19.672 5.031 5.922 1 88.5 257 LEU B O 1
ATOM 4761 N N . GLY B 1 258 ? -18.375 3.287 5.504 1 86 258 GLY B N 1
ATOM 4762 C CA . GLY B 1 258 ? -19.062 2.99 4.254 1 86 258 GLY B CA 1
ATOM 4763 C C . GLY B 1 258 ? -18.281 3.414 3.027 1 86 258 GLY B C 1
ATOM 4764 O O . GLY B 1 258 ? -18.812 3.41 1.914 1 86 258 GLY B O 1
ATOM 4765 N N . ALA B 1 259 ? -17.016 3.789 3.238 1 91.44 259 ALA B N 1
ATOM 4766 C CA . ALA B 1 259 ? -16.188 4.18 2.1 1 91.44 259 ALA B CA 1
ATOM 4767 C C . ALA B 1 259 ? -15.875 2.979 1.212 1 91.44 259 ALA B C 1
ATOM 4769 O O . ALA B 1 259 ? -15.852 1.84 1.684 1 91.44 259 ALA B O 1
ATOM 4770 N N . GLU B 1 260 ? -15.711 3.246 -0.024 1 91.06 260 GLU B N 1
ATOM 4771 C CA . GLU B 1 260 ? -15.438 2.227 -1.032 1 91.06 260 GLU B CA 1
ATOM 4772 C C . GLU B 1 260 ? -14.156 2.543 -1.806 1 91.06 260 GLU B C 1
ATOM 4774 O O . GLU B 1 260 ? -13.57 3.611 -1.634 1 91.06 260 GLU B O 1
ATOM 4779 N N . VAL B 1 261 ? -13.719 1.562 -2.596 1 91.94 261 VAL B N 1
ATOM 4780 C CA . VAL B 1 261 ? -12.523 1.699 -3.426 1 91.94 261 VAL B CA 1
ATOM 4781 C C . VAL B 1 261 ? -11.344 2.158 -2.57 1 91.94 261 VAL B C 1
ATOM 4783 O O . VAL B 1 261 ? -10.688 3.148 -2.889 1 91.94 261 VAL B O 1
ATOM 4786 N N . ILE B 1 262 ? -11.18 1.572 -1.423 1 93.56 262 ILE B N 1
ATOM 4787 C CA . ILE B 1 262 ? -10.094 1.923 -0.516 1 93.56 262 ILE B CA 1
ATOM 4788 C C . ILE B 1 262 ? -8.781 1.337 -1.032 1 93.56 262 ILE B C 1
ATOM 4790 O O . ILE B 1 262 ? -8.703 0.143 -1.331 1 93.56 262 ILE B O 1
ATOM 4794 N N . CYS B 1 263 ? -7.816 2.178 -1.18 1 96.12 263 CYS B N 1
ATOM 4795 C CA . CYS B 1 263 ? -6.496 1.78 -1.651 1 96.12 263 CYS B CA 1
ATOM 4796 C C . CYS B 1 263 ? -5.402 2.395 -0.788 1 96.12 263 CYS B C 1
ATOM 4798 O O . CYS B 1 263 ? -5.523 3.539 -0.345 1 96.12 263 CYS B O 1
ATOM 4800 N N . GLU B 1 264 ? -4.355 1.636 -0.575 1 95.69 264 GLU B N 1
ATOM 4801 C CA . GLU B 1 264 ? -3.174 2.092 0.15 1 95.69 264 GLU B CA 1
ATOM 4802 C C . GLU B 1 264 ? -1.909 1.902 -0.682 1 95.69 264 GLU B C 1
ATOM 4804 O O . GLU B 1 264 ? -1.667 0.818 -1.215 1 95.69 264 GLU B O 1
ATOM 4809 N N . ARG B 1 265 ? -1.232 2.938 -0.804 1 97.25 265 ARG B N 1
ATOM 4810 C CA . ARG B 1 265 ? 0.078 2.896 -1.444 1 97.25 265 ARG B CA 1
ATOM 4811 C C . ARG B 1 265 ? 1.183 3.25 -0.454 1 97.25 265 ARG B C 1
ATOM 4813 O O . ARG B 1 265 ? 1.067 4.223 0.292 1 97.25 265 ARG B O 1
ATOM 4820 N N . VAL B 1 266 ? 2.25 2.436 -0.468 1 95.81 266 VAL B N 1
ATOM 4821 C CA . VAL B 1 266 ? 3.371 2.656 0.44 1 95.81 266 VAL B CA 1
ATOM 4822 C C . VAL B 1 266 ? 4.676 2.699 -0.353 1 95.81 266 VAL B C 1
ATOM 4824 O O . VAL B 1 266 ? 4.992 1.766 -1.094 1 95.81 266 VAL B O 1
ATOM 4827 N N . ASP B 1 267 ? 5.383 3.762 -0.251 1 95.94 267 ASP B N 1
ATOM 4828 C CA . ASP B 1 267 ? 6.762 3.842 -0.728 1 95.94 267 ASP B CA 1
ATOM 4829 C C . ASP B 1 267 ? 7.75 3.576 0.404 1 95.94 267 ASP B C 1
ATOM 4831 O O . ASP B 1 267 ? 7.77 4.301 1.402 1 95.94 267 ASP B O 1
ATOM 4835 N N . TRP B 1 268 ? 8.547 2.578 0.215 1 92 268 TRP B N 1
ATOM 4836 C CA . TRP B 1 268 ? 9.609 2.256 1.166 1 92 268 TRP B CA 1
ATOM 4837 C C . TRP B 1 268 ? 10.906 2.973 0.801 1 92 268 TRP B C 1
ATOM 4839 O O . TRP B 1 268 ? 11.516 2.676 -0.226 1 92 268 TRP B O 1
ATOM 4849 N N . LEU B 1 269 ? 11.32 3.883 1.697 1 91.75 269 LEU B N 1
ATOM 4850 C CA . LEU B 1 269 ? 12.484 4.699 1.395 1 91.75 269 LEU B CA 1
ATOM 4851 C C . LEU B 1 269 ? 13.641 4.367 2.336 1 91.75 269 LEU B C 1
ATOM 4853 O O . LEU B 1 269 ? 13.492 4.445 3.557 1 91.75 269 LEU B O 1
ATOM 4857 N N . PRO B 1 270 ? 14.742 4.047 1.758 1 86.75 270 PRO B N 1
ATOM 4858 C CA . PRO B 1 270 ? 15.898 3.885 2.639 1 86.75 270 PRO B CA 1
ATOM 4859 C C . PRO B 1 270 ? 16.328 5.191 3.301 1 86.75 270 PRO B C 1
ATOM 4861 O O . PRO B 1 270 ? 16.344 6.242 2.652 1 86.75 270 PRO B O 1
ATOM 4864 N N . ILE B 1 271 ? 16.609 5.105 4.496 1 86.19 271 ILE B N 1
ATOM 4865 C CA . ILE B 1 271 ? 17.031 6.285 5.238 1 86.19 271 ILE B CA 1
ATOM 4866 C C . ILE B 1 271 ? 18.5 6.598 4.906 1 86.19 271 ILE B C 1
ATOM 4868 O O . ILE B 1 271 ? 18.875 7.762 4.797 1 86.19 271 ILE B O 1
ATOM 4872 N N . GLN B 1 272 ? 19.328 5.535 4.676 1 78.19 272 GLN B N 1
ATOM 4873 C CA . GLN B 1 272 ? 20.719 5.742 4.309 1 78.19 272 GLN B CA 1
ATOM 4874 C C . GLN B 1 272 ? 20.984 5.316 2.867 1 78.19 272 GLN B C 1
ATOM 4876 O O . GLN B 1 272 ? 20.172 4.605 2.268 1 78.19 272 GLN B O 1
ATOM 4881 N N . ASN B 1 273 ? 22.156 5.914 2.449 1 62.72 273 ASN B N 1
ATOM 4882 C CA . ASN B 1 273 ? 22.516 5.977 1.039 1 62.72 273 ASN B CA 1
ATOM 4883 C C . ASN B 1 273 ? 23.125 4.656 0.56 1 62.72 273 ASN B C 1
ATOM 4885 O O . ASN B 1 273 ? 24.328 4.57 0.333 1 62.72 273 ASN B O 1
ATOM 4889 N N . TRP B 1 274 ? 22.328 3.684 0.439 1 63.53 274 TRP B N 1
ATOM 4890 C CA . TRP B 1 274 ? 22.922 2.514 -0.197 1 63.53 274 TRP B CA 1
ATOM 4891 C C . TRP B 1 274 ? 22.266 2.234 -1.545 1 63.53 274 TRP B C 1
ATOM 4893 O O . TRP B 1 274 ? 22.578 1.232 -2.197 1 63.53 274 TRP B O 1
ATOM 4903 N N . GLY B 1 275 ? 21.781 3.254 -2.141 1 67.69 275 GLY B N 1
ATOM 4904 C CA . GLY B 1 275 ? 21.109 2.955 -3.4 1 67.69 275 GLY B CA 1
ATOM 4905 C C . GLY B 1 275 ? 21.75 3.648 -4.59 1 67.69 275 GLY B C 1
ATOM 4906 O O . GLY B 1 275 ? 22.484 4.625 -4.422 1 67.69 275 GLY B O 1
ATOM 4907 N N . SER B 1 276 ? 21.703 2.967 -5.789 1 77.62 276 SER B N 1
ATOM 4908 C CA . SER B 1 276 ? 22.297 3.48 -7.02 1 77.62 276 SER B CA 1
ATOM 4909 C C . SER B 1 276 ? 21.219 3.982 -7.98 1 77.62 276 SER B C 1
ATOM 4911 O O . SER B 1 276 ? 21.531 4.652 -8.969 1 77.62 276 SER B O 1
ATOM 4913 N N . ASP B 1 277 ? 20.016 3.795 -7.656 1 82.81 277 ASP B N 1
ATOM 4914 C CA . ASP B 1 277 ? 18.922 4.258 -8.516 1 82.81 277 ASP B CA 1
ATOM 4915 C C . ASP B 1 277 ? 18.688 5.758 -8.352 1 82.81 277 ASP B C 1
ATOM 4917 O O . ASP B 1 277 ? 18.578 6.254 -7.227 1 82.81 277 ASP B O 1
ATOM 4921 N N . PRO B 1 278 ? 18.625 6.508 -9.445 1 83.75 278 PRO B N 1
ATOM 4922 C CA . PRO B 1 278 ? 18.516 7.965 -9.352 1 83.75 278 PRO B CA 1
ATOM 4923 C C . PRO B 1 278 ? 17.25 8.406 -8.617 1 83.75 278 PRO B C 1
ATOM 4925 O O . PRO B 1 278 ? 17.266 9.406 -7.902 1 83.75 278 PRO B O 1
ATOM 4928 N N . VAL B 1 279 ? 16.188 7.703 -8.867 1 85 279 VAL B N 1
ATOM 4929 C CA . VAL B 1 279 ? 14.938 8.047 -8.195 1 85 279 VAL B CA 1
ATOM 4930 C C . VAL B 1 279 ? 15.086 7.844 -6.691 1 85 279 VAL B C 1
ATOM 4932 O O . VAL B 1 279 ? 14.68 8.703 -5.902 1 85 279 VAL B O 1
ATOM 4935 N N . THR B 1 280 ? 15.68 6.762 -6.359 1 86.25 280 THR B N 1
ATOM 4936 C CA . THR B 1 280 ? 15.914 6.48 -4.949 1 86.25 280 THR B CA 1
ATOM 4937 C C . THR B 1 280 ? 16.828 7.535 -4.332 1 86.25 280 THR B C 1
ATOM 4939 O O . THR B 1 280 ? 16.594 7.996 -3.215 1 86.25 280 THR B O 1
ATOM 4942 N N . GLN B 1 281 ? 17.781 7.926 -5.074 1 88.12 281 GLN B N 1
ATOM 4943 C CA . GLN B 1 281 ? 18.719 8.914 -4.566 1 88.12 281 GLN B CA 1
ATOM 4944 C C . GLN B 1 281 ? 18.031 10.258 -4.32 1 88.12 281 GLN B C 1
ATOM 4946 O O . GLN B 1 281 ? 18.297 10.922 -3.318 1 88.12 281 GLN B O 1
ATOM 4951 N N . GLN B 1 282 ? 17.203 10.625 -5.195 1 91.88 282 GLN B N 1
ATOM 4952 C CA . GLN B 1 282 ? 16.484 11.883 -5.035 1 91.88 282 GLN B CA 1
ATOM 4953 C C . GLN B 1 282 ? 15.555 11.828 -3.822 1 91.88 282 GLN B C 1
ATOM 4955 O O . GLN B 1 282 ? 15.508 12.773 -3.029 1 91.88 282 GLN B O 1
ATOM 4960 N N . LYS B 1 283 ? 14.812 10.75 -3.701 1 92.81 283 LYS B N 1
ATOM 4961 C CA . LYS B 1 283 ? 13.906 10.594 -2.566 1 92.81 283 LYS B CA 1
ATOM 4962 C C . LYS B 1 283 ? 14.672 10.602 -1.246 1 92.81 283 LYS B C 1
ATOM 4964 O O . LYS B 1 283 ? 14.258 11.242 -0.28 1 92.81 283 LYS B O 1
ATOM 4969 N N . ARG B 1 284 ? 15.766 9.984 -1.252 1 89.38 284 ARG B N 1
ATOM 4970 C CA . ARG B 1 284 ? 16.578 9.906 -0.037 1 89.38 284 ARG B CA 1
ATOM 4971 C C . ARG B 1 284 ? 17.125 11.273 0.349 1 89.38 284 ARG B C 1
ATOM 4973 O O . ARG B 1 284 ? 17.172 11.617 1.531 1 89.38 284 ARG B O 1
ATOM 4980 N N . LYS B 1 285 ? 17.609 11.93 -0.629 1 91.31 285 LYS B N 1
ATOM 4981 C CA . LYS B 1 285 ? 18.125 13.273 -0.366 1 91.31 285 LYS B CA 1
ATOM 4982 C C . LYS B 1 285 ? 17.047 14.172 0.239 1 91.31 285 LYS B C 1
ATOM 4984 O O . LYS B 1 285 ? 17.312 14.883 1.212 1 91.31 285 LYS B O 1
ATOM 4989 N N . ALA B 1 286 ? 15.938 14.125 -0.334 1 94.44 286 ALA B N 1
ATOM 4990 C CA . ALA B 1 286 ? 14.82 14.914 0.188 1 94.44 286 ALA B CA 1
ATOM 4991 C C . ALA B 1 286 ? 14.453 14.477 1.602 1 94.44 286 ALA B C 1
ATOM 4993 O O . ALA B 1 286 ? 14.227 15.312 2.479 1 94.44 286 ALA B O 1
ATOM 4994 N N . LEU B 1 287 ? 14.414 13.172 1.808 1 93.5 287 LEU B N 1
ATOM 4995 C CA . LEU B 1 287 ? 14.094 12.648 3.131 1 93.5 287 LEU B CA 1
ATOM 4996 C C . LEU B 1 287 ? 15.133 13.094 4.156 1 93.5 287 LEU B C 1
ATOM 4998 O O . LEU B 1 287 ? 14.773 13.539 5.25 1 93.5 287 LEU B O 1
ATOM 5002 N N . ALA B 1 288 ? 16.344 13.008 3.781 1 90.75 288 ALA B N 1
ATOM 5003 C CA . ALA B 1 288 ? 17.422 13.398 4.684 1 90.75 288 ALA B CA 1
ATOM 5004 C C . ALA B 1 288 ? 17.328 14.875 5.043 1 90.75 288 ALA B C 1
ATOM 5006 O O . ALA B 1 288 ? 17.469 15.25 6.207 1 90.75 288 ALA B O 1
ATOM 5007 N N . GLU B 1 289 ? 17.094 15.625 4.07 1 92.88 289 GLU B N 1
ATOM 5008 C CA . GLU B 1 289 ? 16.969 17.062 4.309 1 92.88 289 GLU B CA 1
ATOM 5009 C C . GLU B 1 289 ? 15.758 17.375 5.172 1 92.88 289 GLU B C 1
ATOM 5011 O O . GLU B 1 289 ? 15.82 18.219 6.066 1 92.88 289 GLU B O 1
ATOM 5016 N N . MET B 1 290 ? 14.695 16.719 4.871 1 93.25 290 MET B N 1
ATOM 5017 C CA . MET B 1 290 ? 13.484 16.906 5.66 1 93.25 290 MET B CA 1
ATOM 5018 C C . MET B 1 290 ? 13.727 16.562 7.129 1 93.25 290 MET B C 1
ATOM 5020 O O . MET B 1 290 ? 13.305 17.312 8.016 1 93.25 290 MET B O 1
ATOM 5024 N N . VAL B 1 291 ? 14.391 15.5 7.359 1 89.19 291 VAL B N 1
ATOM 5025 C CA . VAL B 1 291 ? 14.656 15.062 8.727 1 89.19 291 VAL B CA 1
ATOM 5026 C C . VAL B 1 291 ? 15.625 16.031 9.398 1 89.19 291 VAL B C 1
ATOM 5028 O O . VAL B 1 291 ? 15.453 16.375 10.57 1 89.19 291 VAL B O 1
ATOM 5031 N N . GLU B 1 292 ? 16.594 16.438 8.711 1 88.75 292 GLU B N 1
ATOM 5032 C CA . GLU B 1 292 ? 17.578 17.359 9.258 1 88.75 292 GLU B CA 1
ATOM 5033 C C . GLU B 1 292 ? 16.922 18.641 9.766 1 88.75 292 GLU B C 1
ATOM 5035 O O . GLU B 1 292 ? 17.234 19.109 10.867 1 88.75 292 GLU B O 1
ATOM 5040 N N . CYS B 1 293 ? 16.078 19.109 9.047 1 88.38 293 CYS B N 1
ATOM 5041 C CA . CYS B 1 293 ? 15.422 20.359 9.445 1 88.38 293 CYS B CA 1
ATOM 5042 C C . CYS B 1 293 ? 14.211 20.078 10.328 1 88.38 293 CYS B C 1
ATOM 5044 O O . CYS B 1 293 ? 13.875 20.891 11.203 1 88.38 293 CYS B O 1
ATOM 5046 N N . GLY B 1 294 ? 13.641 18.953 10.164 1 92.62 294 GLY B N 1
ATOM 5047 C CA . GLY B 1 294 ? 12.336 18.719 10.75 1 92.62 294 GLY B CA 1
ATOM 5048 C C . GLY B 1 294 ? 12.398 18.031 12.102 1 92.62 294 GLY B C 1
ATOM 5049 O O . GLY B 1 294 ? 11.484 18.156 12.914 1 92.62 294 GLY B O 1
ATOM 5050 N N . ILE B 1 295 ? 13.43 17.328 12.375 1 94 295 ILE B N 1
ATOM 5051 C CA . ILE B 1 295 ? 13.438 16.5 13.578 1 94 295 ILE B CA 1
ATOM 5052 C C . ILE B 1 295 ? 13.352 17.391 14.812 1 94 295 ILE B C 1
ATOM 5054 O O . ILE B 1 295 ? 12.688 17.031 15.789 1 94 295 ILE B O 1
ATOM 5058 N N . GLU B 1 296 ? 14.008 18.484 14.828 1 94.5 296 GLU B N 1
ATOM 5059 C CA . GLU B 1 296 ? 13.898 19.438 15.93 1 94.5 296 GLU B CA 1
ATOM 5060 C C . GLU B 1 296 ? 12.492 20.031 16.016 1 94.5 296 GLU B C 1
ATOM 5062 O O . GLU B 1 296 ? 11.93 20.141 17.109 1 94.5 296 GLU B O 1
ATOM 5067 N N . ASN B 1 297 ? 11.992 20.375 14.852 1 93.88 297 ASN B N 1
ATOM 5068 C CA . ASN B 1 297 ? 10.672 21 14.773 1 93.88 297 ASN B CA 1
ATOM 5069 C C . ASN B 1 297 ? 9.586 20.062 15.305 1 93.88 297 ASN B C 1
ATOM 5071 O O . ASN B 1 297 ? 8.648 20.516 15.977 1 93.88 297 ASN B O 1
ATOM 5075 N N . TRP B 1 298 ? 9.727 18.797 15.07 1 93.81 298 TRP B N 1
ATOM 5076 C CA . TRP B 1 298 ? 8.727 17.812 15.461 1 93.81 298 TRP B CA 1
ATOM 5077 C C . TRP B 1 298 ? 8.867 17.453 16.938 1 93.81 298 TRP B C 1
ATOM 5079 O O . TRP B 1 298 ? 7.945 16.891 17.531 1 93.81 298 TRP B O 1
ATOM 5089 N N . THR B 1 299 ? 9.992 17.781 17.578 1 95.5 299 THR B N 1
ATOM 5090 C CA . THR B 1 299 ? 10.336 17.078 18.812 1 95.5 299 THR B CA 1
ATOM 5091 C C . THR B 1 299 ? 10.359 18.031 20 1 95.5 299 THR B C 1
ATOM 5093 O O . THR B 1 299 ? 9.875 17.703 21.078 1 95.5 299 THR B O 1
ATOM 5096 N N . LEU B 1 300 ? 10.906 19.234 19.828 1 95.5 300 LEU B N 1
ATOM 5097 C CA . LEU B 1 300 ? 11.258 20.078 20.953 1 95.5 300 LEU B CA 1
ATOM 5098 C C . LEU B 1 300 ? 10.031 20.375 21.812 1 95.5 300 LEU B C 1
ATOM 5100 O O . LEU B 1 300 ? 10.055 20.156 23.031 1 95.5 300 LEU B O 1
ATOM 5104 N N . ARG B 1 301 ? 9.023 20.812 21.234 1 93 301 ARG B N 1
ATOM 5105 C CA . ARG B 1 301 ? 7.836 21.156 22 1 93 301 ARG B CA 1
ATOM 5106 C C . ARG B 1 301 ? 7.164 19.906 22.562 1 93 301 ARG B C 1
ATOM 5108 O O . ARG B 1 301 ? 6.762 19.875 23.734 1 93 301 ARG B O 1
ATOM 5115 N N . LEU B 1 302 ? 7.043 18.906 21.75 1 93.38 302 LEU B N 1
ATOM 5116 C CA . LEU B 1 302 ? 6.418 17.656 22.172 1 93.38 302 LEU B CA 1
ATOM 5117 C C . LEU B 1 302 ? 7.152 17.062 23.375 1 93.38 302 LEU B C 1
ATOM 5119 O O . LEU B 1 302 ? 6.527 16.734 24.391 1 93.38 302 LEU B O 1
ATOM 5123 N N . PHE B 1 303 ? 8.43 16.938 23.266 1 96.44 303 PHE B N 1
ATOM 5124 C CA . PHE B 1 303 ? 9.219 16.359 24.344 1 96.44 303 PHE B CA 1
ATOM 5125 C C . PHE B 1 303 ? 9.18 17.266 25.578 1 96.44 303 PHE B C 1
ATOM 5127 O O . PHE B 1 303 ? 9.156 16.766 26.719 1 96.44 303 PHE B O 1
ATOM 5134 N N . GLY B 1 304 ? 9.219 18.547 25.312 1 95.25 304 GLY B N 1
ATOM 5135 C CA . GLY B 1 304 ? 9.055 19.469 26.422 1 95.25 304 GLY B CA 1
ATOM 5136 C C . GLY B 1 304 ? 7.773 19.234 27.203 1 95.25 304 GLY B C 1
ATOM 5137 O O . GLY B 1 304 ? 7.781 19.25 28.438 1 95.25 304 GLY B O 1
ATOM 5138 N N . MET B 1 305 ? 6.734 19.062 26.562 1 92.25 305 MET B N 1
ATOM 5139 C CA . MET B 1 305 ? 5.449 18.781 27.203 1 92.25 305 MET B CA 1
ATOM 5140 C C . MET B 1 305 ? 5.488 17.453 27.953 1 92.25 305 MET B C 1
ATOM 5142 O O . MET B 1 305 ? 4.707 17.234 28.875 1 92.25 305 MET B O 1
ATOM 5146 N N . GLY B 1 306 ? 6.34 16.578 27.5 1 94.5 306 GLY B N 1
ATOM 5147 C CA . GLY B 1 306 ? 6.531 15.305 28.172 1 94.5 306 GLY B CA 1
ATOM 5148 C C . GLY B 1 306 ? 7.484 15.398 29.344 1 94.5 306 GLY B C 1
ATOM 5149 O O . GLY B 1 306 ? 7.75 14.391 30.016 1 94.5 306 GLY B O 1
ATOM 5150 N N . GLY B 1 307 ? 8.062 16.531 29.547 1 95.44 307 GLY B N 1
ATOM 5151 C CA . GLY B 1 307 ? 8.906 16.75 30.719 1 95.44 307 GLY B CA 1
ATOM 5152 C C . GLY B 1 307 ? 10.391 16.703 30.406 1 95.44 307 GLY B C 1
ATOM 5153 O O . GLY B 1 307 ? 11.219 16.797 31.312 1 95.44 307 GLY B O 1
ATOM 5154 N N . TRP B 1 308 ? 10.719 16.578 29.203 1 96.88 308 TRP B N 1
ATOM 5155 C CA . TRP B 1 308 ? 12.133 16.531 28.844 1 96.88 308 TRP B CA 1
ATOM 5156 C C . TRP B 1 308 ? 12.75 17.922 28.891 1 96.88 308 TRP B C 1
ATOM 5158 O O . TRP B 1 308 ? 12.125 18.906 28.484 1 96.88 308 TRP B O 1
ATOM 5168 N N . GLU B 1 309 ? 13.977 18 29.359 1 97.38 309 GLU B N 1
ATOM 5169 C CA . GLU B 1 309 ? 14.766 19.234 29.25 1 97.38 309 GLU B CA 1
ATOM 5170 C C . GLU B 1 309 ? 15.242 19.469 27.828 1 97.38 309 GLU B C 1
ATOM 5172 O O . GLU B 1 309 ? 15.578 18.516 27.109 1 97.38 309 GLU B O 1
ATOM 5177 N N . GLU B 1 310 ? 15.32 20.703 27.484 1 97.12 310 GLU B N 1
ATOM 5178 C CA . GLU B 1 310 ? 15.742 21.062 26.141 1 97.12 310 GLU B CA 1
ATOM 5179 C C . GLU B 1 310 ? 17.109 20.484 25.812 1 97.12 310 GLU B C 1
ATOM 5181 O O . GLU B 1 310 ? 17.312 19.922 24.734 1 97.12 310 GLU B O 1
ATOM 5186 N N . LYS B 1 311 ? 18.016 20.672 26.766 1 97.44 311 LYS B N 1
ATOM 5187 C CA . LYS B 1 311 ? 19.391 20.219 26.531 1 97.44 311 LYS B CA 1
ATOM 5188 C C . LYS B 1 311 ? 19.422 18.703 26.297 1 97.44 311 LYS B C 1
ATOM 5190 O O . LYS B 1 311 ? 20.125 18.219 25.406 1 97.44 311 LYS B O 1
ATOM 5195 N N . ALA B 1 312 ? 18.734 17.984 27.078 1 97.81 312 ALA B N 1
ATOM 5196 C CA . ALA B 1 312 ? 18.656 16.547 26.938 1 97.81 312 ALA B CA 1
ATOM 5197 C C . ALA B 1 312 ? 18.047 16.156 25.594 1 97.81 312 ALA B C 1
ATOM 5199 O O . ALA B 1 312 ? 18.516 15.227 24.922 1 97.81 312 ALA B O 1
ATOM 5200 N N . THR B 1 313 ? 17 16.844 25.25 1 98 313 THR B N 1
ATOM 5201 C CA . THR B 1 313 ? 16.344 16.594 23.969 1 98 313 THR B CA 1
ATOM 5202 C C . THR B 1 313 ? 17.297 16.812 22.812 1 98 313 THR B C 1
ATOM 5204 O O . THR B 1 313 ? 17.438 15.953 21.938 1 98 313 THR B O 1
ATOM 5207 N N . ARG B 1 314 ? 17.984 17.938 22.812 1 97.56 314 ARG B N 1
ATOM 5208 C CA . ARG B 1 314 ? 18.906 18.266 21.719 1 97.56 314 ARG B CA 1
ATOM 5209 C C . ARG B 1 314 ? 20.062 17.266 21.656 1 97.56 314 ARG B C 1
ATOM 5211 O O . ARG B 1 314 ? 20.531 16.938 20.562 1 97.56 314 ARG B O 1
ATOM 5218 N N . THR B 1 315 ? 20.469 16.797 22.812 1 98.06 315 THR B N 1
ATOM 5219 C CA . THR B 1 315 ? 21.516 15.781 22.844 1 98.06 315 THR B CA 1
ATOM 5220 C C . THR B 1 315 ? 21.047 14.492 22.172 1 98.06 315 THR B C 1
ATOM 5222 O O . THR B 1 315 ? 21.781 13.891 21.391 1 98.06 315 THR B O 1
ATOM 5225 N N . LEU B 1 316 ? 19.875 14.086 22.469 1 97.81 316 LEU B N 1
ATOM 5226 C CA . LEU B 1 316 ? 19.312 12.898 21.844 1 97.81 316 LEU B CA 1
ATOM 5227 C C . LEU B 1 316 ? 19.188 13.102 20.328 1 97.81 316 LEU B C 1
ATOM 5229 O O . LEU B 1 316 ? 19.547 12.211 19.547 1 97.81 316 LEU B O 1
ATOM 5233 N N . LEU B 1 317 ? 18.688 14.273 19.922 1 97.38 317 LEU B N 1
ATOM 5234 C CA . LEU B 1 317 ? 18.5 14.547 18.5 1 97.38 317 LEU B CA 1
ATOM 5235 C C . LEU B 1 317 ? 19.828 14.5 17.766 1 97.38 317 LEU B C 1
ATOM 5237 O O . LEU B 1 317 ? 19.891 14.016 16.625 1 97.38 317 LEU B O 1
ATOM 5241 N N . ASP B 1 318 ? 20.875 14.984 18.391 1 96.31 318 ASP B N 1
ATOM 5242 C CA . ASP B 1 318 ? 22.188 14.922 17.781 1 96.31 318 ASP B CA 1
ATOM 5243 C C . ASP B 1 318 ? 22.641 13.477 17.562 1 96.31 318 ASP B C 1
ATOM 5245 O O . ASP B 1 318 ? 23.203 13.141 16.531 1 96.31 318 ASP B O 1
ATOM 5249 N N . ARG B 1 319 ? 22.344 12.688 18.516 1 95.94 319 ARG B N 1
ATOM 5250 C CA . ARG B 1 319 ? 22.672 11.273 18.391 1 95.94 319 ARG B CA 1
ATOM 5251 C C . ARG B 1 319 ? 21.859 10.609 17.281 1 95.94 319 ARG B C 1
ATOM 5253 O O . ARG B 1 319 ? 22.391 9.789 16.531 1 95.94 319 ARG B O 1
ATOM 5260 N N . VAL B 1 320 ? 20.609 10.922 17.219 1 94.56 320 VAL B N 1
ATOM 5261 C CA . VAL B 1 320 ? 19.719 10.359 16.203 1 94.56 320 VAL B CA 1
ATOM 5262 C C . VAL B 1 320 ? 20.234 10.758 14.82 1 94.56 320 VAL B C 1
ATOM 5264 O O . VAL B 1 320 ? 20.359 9.914 13.93 1 94.56 320 VAL B O 1
ATOM 5267 N N . LYS B 1 321 ? 20.578 12.047 14.672 1 92.81 321 LYS B N 1
ATOM 5268 C CA . LYS B 1 321 ? 21.094 12.523 13.398 1 92.81 321 LYS B CA 1
ATOM 5269 C C . LYS B 1 321 ? 22.391 11.797 13.023 1 92.81 321 LYS B C 1
ATOM 5271 O O . LYS B 1 321 ? 22.578 11.43 11.859 1 92.81 321 LYS B O 1
ATOM 5276 N N . GLY B 1 322 ? 23.219 11.633 13.953 1 90.94 322 GLY B N 1
ATOM 5277 C CA . GLY B 1 322 ? 24.438 10.883 13.719 1 90.94 322 GLY B CA 1
ATOM 5278 C C . GLY B 1 322 ? 24.188 9.461 13.258 1 90.94 322 GLY B C 1
ATOM 5279 O O . GLY B 1 322 ? 24.828 8.992 12.312 1 90.94 322 GLY B O 1
ATOM 5280 N N . GLU B 1 323 ? 23.219 8.805 13.906 1 89.12 323 GLU B N 1
ATOM 5281 C CA . GLU B 1 323 ? 22.891 7.43 13.547 1 89.12 323 GLU B CA 1
ATOM 5282 C C . GLU B 1 323 ? 22.25 7.359 12.164 1 89.12 323 GLU B C 1
ATOM 5284 O O . GLU B 1 323 ? 22.484 6.41 11.406 1 89.12 323 GLU B O 1
ATOM 5289 N N . MET B 1 324 ? 21.453 8.305 11.828 1 88.69 324 MET B N 1
ATOM 5290 C CA . MET B 1 324 ? 20.766 8.32 10.531 1 88.69 324 MET B CA 1
ATOM 5291 C C . MET B 1 324 ? 21.766 8.539 9.398 1 88.69 324 MET B C 1
ATOM 5293 O O . MET B 1 324 ? 21.469 8.227 8.242 1 88.69 324 MET B O 1
ATOM 5297 N N . GLN B 1 325 ? 22.906 9.07 9.781 1 85.12 325 GLN B N 1
ATOM 5298 C CA . GLN B 1 325 ? 23.938 9.312 8.773 1 85.12 325 GLN B CA 1
ATOM 5299 C C . GLN B 1 325 ? 24.922 8.148 8.703 1 85.12 325 GLN B C 1
ATOM 5301 O O . GLN B 1 325 ? 25.797 8.117 7.832 1 85.12 325 GLN B O 1
ATOM 5306 N N . ASP B 1 326 ? 24.781 7.246 9.578 1 84.31 326 ASP B N 1
ATOM 5307 C CA . ASP B 1 326 ? 25.641 6.07 9.555 1 84.31 326 ASP B CA 1
ATOM 5308 C C . ASP B 1 326 ? 25.406 5.234 8.297 1 84.31 326 ASP B C 1
ATOM 5310 O O . ASP B 1 326 ? 24.281 4.762 8.07 1 84.31 326 ASP B O 1
ATOM 5314 N N . PRO B 1 327 ? 26.391 4.977 7.543 1 78.19 327 PRO B N 1
ATOM 5315 C CA . PRO B 1 327 ? 26.219 4.203 6.312 1 78.19 327 PRO B CA 1
ATOM 5316 C C . PRO B 1 327 ? 25.781 2.764 6.578 1 78.19 327 PRO B C 1
ATOM 5318 O O . PRO B 1 327 ? 25.328 2.076 5.664 1 78.19 327 PRO B O 1
ATOM 5321 N N . MET B 1 328 ? 25.891 2.406 7.824 1 77.69 328 MET B N 1
ATOM 5322 C CA . MET B 1 328 ? 25.547 1.025 8.148 1 77.69 328 MET B CA 1
ATOM 5323 C C . MET B 1 328 ? 24.094 0.919 8.602 1 77.69 328 MET B C 1
ATOM 5325 O O . MET B 1 328 ? 23.578 -0.184 8.766 1 77.69 328 MET B O 1
ATOM 5329 N N . LEU B 1 329 ? 23.5 2.055 8.727 1 81.06 329 LEU B N 1
ATOM 5330 C CA . LEU B 1 329 ? 22.094 2.018 9.117 1 81.06 329 LEU B CA 1
ATOM 5331 C C . LEU B 1 329 ? 21.25 1.346 8.047 1 81.06 329 LEU B C 1
ATOM 5333 O O . LEU B 1 329 ? 21.359 1.683 6.863 1 81.06 329 LEU B O 1
ATOM 5337 N N . ARG B 1 330 ? 20.516 0.297 8.484 1 79.69 330 ARG B N 1
ATOM 5338 C CA . ARG B 1 330 ? 19.578 -0.381 7.602 1 79.69 330 ARG B CA 1
ATOM 5339 C C . ARG B 1 330 ? 18.141 -0.192 8.086 1 79.69 330 ARG B C 1
ATOM 5341 O O . ARG B 1 330 ? 17.609 -1.016 8.836 1 79.69 330 ARG B O 1
ATOM 5348 N N . SER B 1 331 ? 17.562 0.891 7.703 1 85.12 331 SER B N 1
ATOM 5349 C CA . SER B 1 331 ? 16.188 1.205 8.086 1 85.12 331 SER B CA 1
ATOM 5350 C C . SER B 1 331 ? 15.453 1.912 6.957 1 85.12 331 SER B C 1
ATOM 5352 O O . SER B 1 331 ? 16.078 2.516 6.082 1 85.12 331 SER B O 1
ATOM 5354 N N . LEU B 1 332 ? 14.188 1.69 6.969 1 88.38 332 LEU B N 1
ATOM 5355 C CA . LEU B 1 332 ? 13.328 2.277 5.945 1 88.38 332 LEU B CA 1
ATOM 5356 C C . LEU B 1 332 ? 12.297 3.211 6.57 1 88.38 332 LEU B C 1
ATOM 5358 O O . LEU B 1 332 ? 11.875 3.004 7.711 1 88.38 332 LEU B O 1
ATOM 5362 N N . ALA B 1 333 ? 12.031 4.219 5.809 1 91.56 333 ALA B N 1
ATOM 5363 C CA . ALA B 1 333 ? 10.859 5.043 6.094 1 91.56 333 ALA B CA 1
ATOM 5364 C C . ALA B 1 333 ? 9.695 4.672 5.18 1 91.56 333 ALA B C 1
ATOM 5366 O O . ALA B 1 333 ? 9.898 4.309 4.02 1 91.56 333 ALA B O 1
ATOM 5367 N N . LYS B 1 334 ? 8.461 4.707 5.699 1 93.38 334 LYS B N 1
ATOM 5368 C CA . LYS B 1 334 ? 7.27 4.43 4.906 1 93.38 334 LYS B CA 1
ATOM 5369 C C . LYS B 1 334 ? 6.488 5.707 4.617 1 93.38 334 LYS B C 1
ATOM 5371 O O . LYS B 1 334 ? 6.043 6.391 5.543 1 93.38 334 LYS B O 1
ATOM 5376 N N . VAL B 1 335 ? 6.422 6.078 3.391 1 96.75 335 VAL B N 1
ATOM 5377 C CA . VAL B 1 335 ? 5.508 7.121 2.934 1 96.75 335 VAL B CA 1
ATOM 5378 C C . VAL B 1 335 ? 4.211 6.492 2.43 1 96.75 335 VAL B C 1
ATOM 5380 O O . VAL B 1 335 ? 4.227 5.707 1.478 1 96.75 335 VAL B O 1
ATOM 5383 N N . THR B 1 336 ? 3.076 6.844 3.021 1 96.38 336 THR B N 1
ATOM 5384 C CA . THR B 1 336 ? 1.839 6.113 2.77 1 96.38 336 THR B CA 1
ATOM 5385 C C . THR B 1 336 ? 0.751 7.055 2.258 1 96.38 336 THR B C 1
ATOM 5387 O O . THR B 1 336 ? 0.584 8.156 2.777 1 96.38 336 THR B O 1
ATOM 5390 N N . PHE B 1 337 ? 0.085 6.648 1.251 1 98.31 337 PHE B N 1
ATOM 5391 C CA . PHE B 1 337 ? -1.099 7.293 0.697 1 98.31 337 PHE B CA 1
ATOM 5392 C C . PHE B 1 337 ? -2.314 6.383 0.809 1 98.31 337 PHE B C 1
ATOM 5394 O O . PHE B 1 337 ? -2.318 5.273 0.271 1 98.31 337 PHE B O 1
ATOM 5401 N N . VAL B 1 338 ? -3.332 6.777 1.543 1 97.81 338 VAL B N 1
ATOM 5402 C CA . VAL B 1 338 ? -4.586 6.039 1.624 1 97.81 338 VAL B CA 1
ATOM 5403 C C . VAL B 1 338 ? -5.691 6.816 0.917 1 97.81 338 VAL B C 1
ATOM 5405 O O . VAL B 1 338 ? -5.934 7.988 1.229 1 97.81 338 VAL B O 1
ATOM 5408 N N . THR B 1 339 ? -6.348 6.23 -0.039 1 98.06 339 THR B N 1
ATOM 5409 C CA . THR B 1 339 ? -7.441 6.859 -0.772 1 98.06 339 THR B CA 1
ATOM 5410 C C . THR B 1 339 ? -8.734 6.074 -0.589 1 98.06 339 THR B C 1
ATOM 5412 O O . THR B 1 339 ? -8.711 4.863 -0.362 1 98.06 339 THR B O 1
ATOM 5415 N N . ALA B 1 340 ? -9.82 6.75 -0.63 1 96.44 340 ALA B N 1
ATOM 5416 C CA . ALA B 1 340 ? -11.148 6.145 -0.514 1 96.44 340 ALA B CA 1
ATOM 5417 C C . ALA B 1 340 ? -12.195 6.98 -1.234 1 96.44 340 ALA B C 1
ATOM 5419 O O . ALA B 1 340 ? -11.984 8.164 -1.494 1 96.44 340 ALA B O 1
ATOM 5420 N N . ARG B 1 341 ? -13.281 6.328 -1.581 1 95.12 341 ARG B N 1
ATOM 5421 C CA . ARG B 1 341 ? -14.391 6.984 -2.266 1 95.12 341 ARG B CA 1
ATOM 5422 C C . ARG B 1 341 ? -15.695 6.816 -1.487 1 95.12 341 ARG B C 1
ATOM 5424 O O . ARG B 1 341 ? -15.953 5.75 -0.924 1 95.12 341 ARG B O 1
ATOM 5431 N N . LYS B 1 342 ? -16.375 7.906 -1.424 1 93.75 342 LYS B N 1
ATOM 5432 C CA . LYS B 1 342 ? -17.719 7.797 -0.857 1 93.75 342 LYS B CA 1
ATOM 5433 C C . LYS B 1 342 ? -18.672 7.086 -1.819 1 93.75 342 LYS B C 1
ATOM 5435 O O . LYS B 1 342 ? -18.672 7.363 -3.02 1 93.75 342 LYS B O 1
ATOM 5440 N N . GLY B 1 343 ? -19.469 6.145 -1.354 1 85.06 343 GLY B N 1
ATOM 5441 C CA . GLY B 1 343 ? -20.438 5.422 -2.164 1 85.06 343 GLY B CA 1
ATOM 5442 C C . GLY B 1 343 ? -21.438 6.332 -2.848 1 85.06 343 GLY B C 1
ATOM 5443 O O . GLY B 1 343 ? -21.609 7.488 -2.453 1 85.06 343 GLY B O 1
ATOM 5444 N N . MET B 1 344 ? -21.938 5.812 -3.98 1 77.44 344 MET B N 1
ATOM 5445 C CA . MET B 1 344 ? -22.891 6.586 -4.758 1 77.44 344 MET B CA 1
ATOM 5446 C C . MET B 1 344 ? -24.25 6.621 -4.059 1 77.44 344 MET B C 1
ATOM 5448 O O . MET B 1 344 ? -25.062 7.508 -4.32 1 77.44 344 MET B O 1
ATOM 5452 N N . GLY B 1 345 ? -24.531 5.395 -3.379 1 63.19 345 GLY B N 1
ATOM 5453 C CA . GLY B 1 345 ? -25.859 5.297 -2.801 1 63.19 345 GLY B CA 1
ATOM 5454 C C . GLY B 1 345 ? -26.031 6.121 -1.536 1 63.19 345 GLY B C 1
ATOM 5455 O O . GLY B 1 345 ? -25.047 6.605 -0.973 1 63.19 345 GLY B O 1
ATOM 5456 N N . ASN B 1 346 ? -27.219 6.676 -1.271 1 47.53 346 ASN B N 1
ATOM 5457 C CA . ASN B 1 346 ? -27.625 7.434 -0.093 1 47.53 346 ASN B CA 1
ATOM 5458 C C . ASN B 1 346 ? -27.219 6.73 1.197 1 47.53 346 ASN B C 1
ATOM 5460 O O . ASN B 1 346 ? -27.406 5.52 1.336 1 47.53 346 ASN B O 1
ATOM 5464 N N . GLY B 1 347 ? -26.125 6.961 1.88 1 43.09 347 GLY B N 1
ATOM 5465 C CA . GLY B 1 347 ? -25.438 6.797 3.146 1 43.09 347 GLY B CA 1
ATOM 5466 C C . GLY B 1 347 ? -26.203 5.973 4.152 1 43.09 347 GLY B C 1
ATOM 5467 O O . GLY B 1 347 ? -25.797 5.836 5.305 1 43.09 347 GLY B O 1
ATOM 5468 N N . LYS B 1 348 ? -27.609 6.039 4.23 1 33.06 348 LYS B N 1
ATOM 5469 C CA . LYS B 1 348 ? -28.219 5.543 5.457 1 33.06 348 LYS B CA 1
ATOM 5470 C C . LYS B 1 348 ? -28.062 4.031 5.586 1 33.06 348 LYS B C 1
ATOM 5472 O O . LYS B 1 348 ? -28.453 3.281 4.691 1 33.06 348 LYS B O 1
ATOM 5477 N N . HIS B 1 349 ? -26.953 3.588 6.035 1 33.03 349 HIS B N 1
ATOM 5478 C CA . HIS B 1 349 ? -27.016 2.254 6.617 1 33.03 349 HIS B CA 1
ATOM 5479 C C . HIS B 1 349 ? -28.406 1.95 7.156 1 33.03 349 HIS B C 1
ATOM 5481 O O . HIS B 1 349 ? -28.891 2.635 8.055 1 33.03 349 HIS B O 1
ATOM 5487 N N . ILE B 1 350 ? -29.375 1.804 6.324 1 26.11 350 ILE B N 1
ATOM 5488 C CA . ILE B 1 350 ? -30.562 1.255 6.965 1 26.11 350 ILE B CA 1
ATOM 5489 C C . ILE B 1 350 ? -30.234 -0.096 7.598 1 26.11 350 ILE B C 1
ATOM 5491 O O . ILE B 1 350 ? -29.578 -0.934 6.977 1 26.11 350 ILE B O 1
#

Organism: NCBI:txid56646